Protein AF-A0A4Y7MQY3-F1 (afdb_monomer)

Radius of gyration: 31.97 Å; Cα contacts (8 Å, |Δi|>4): 1099; chains: 1; bounding box: 92×78×83 Å

Structure (mmCIF, N/CA/C/O backbone):
data_AF-A0A4Y7MQY3-F1
#
_entry.id   AF-A0A4Y7MQY3-F1
#
loop_
_atom_site.group_PDB
_atom_site.id
_atom_site.type_symbol
_atom_site.label_atom_id
_atom_site.label_alt_id
_atom_site.label_comp_id
_atom_site.label_asym_id
_atom_site.label_entity_id
_atom_site.label_seq_id
_atom_site.pdbx_PDB_ins_code
_atom_site.Cartn_x
_atom_site.Cartn_y
_atom_site.Cartn_z
_atom_site.occupancy
_atom_site.B_iso_or_equiv
_atom_site.auth_seq_id
_atom_site.auth_comp_id
_atom_site.auth_asym_id
_atom_site.auth_atom_id
_atom_site.pdbx_PDB_model_num
ATOM 1 N N . MET A 1 1 ? -27.197 40.865 22.678 1.00 40.91 1 MET A N 1
ATOM 2 C CA . MET A 1 1 ? -26.746 40.941 21.273 1.00 40.91 1 MET A CA 1
ATOM 3 C C . MET A 1 1 ? -25.451 41.734 21.260 1.00 40.91 1 MET A C 1
ATOM 5 O O . MET A 1 1 ? -25.492 42.916 21.558 1.00 40.91 1 MET A O 1
ATOM 9 N N . CYS A 1 2 ? -24.310 41.074 21.055 1.00 34.28 2 CYS A N 1
ATOM 10 C CA . CYS A 1 2 ? -22.995 41.722 21.026 1.00 34.28 2 CYS A CA 1
ATOM 11 C C . CYS A 1 2 ? -22.487 41.713 19.566 1.00 34.28 2 CYS A C 1
ATOM 13 O O . CYS A 1 2 ? -22.467 40.631 18.975 1.00 34.28 2 CYS A O 1
ATOM 15 N N . PRO A 1 3 ? -22.141 42.859 18.948 1.00 49.19 3 PRO A N 1
ATOM 16 C CA . PRO A 1 3 ? -21.961 42.975 17.499 1.00 49.19 3 PRO A CA 1
ATOM 17 C C . PRO A 1 3 ? -20.482 42.898 17.074 1.00 49.19 3 PRO A C 1
ATOM 19 O O . PRO A 1 3 ? -19.972 43.812 16.437 1.00 49.19 3 PRO A O 1
ATOM 22 N N . LEU A 1 4 ? -19.767 41.825 17.430 1.00 45.84 4 LEU A N 1
ATOM 23 C CA . LEU A 1 4 ? -18.341 41.662 17.074 1.00 45.84 4 LEU A CA 1
ATOM 24 C C . LEU A 1 4 ? -17.989 40.276 16.506 1.00 45.84 4 LEU A C 1
ATOM 26 O O . LEU A 1 4 ? -16.842 39.842 16.534 1.00 45.84 4 LEU A O 1
ATOM 30 N N . TRP A 1 5 ? -18.966 39.580 15.927 1.00 43.56 5 TRP A N 1
ATOM 31 C CA . TRP A 1 5 ? -18.793 38.194 15.481 1.00 43.56 5 TRP A CA 1
ATOM 32 C C . TRP A 1 5 ? -17.950 37.968 14.190 1.00 43.56 5 TRP A C 1
ATOM 34 O O . TRP A 1 5 ? -17.630 36.817 13.919 1.00 43.56 5 TRP A O 1
ATOM 44 N N . PRO A 1 6 ? -17.459 38.964 13.414 1.00 54.66 6 PRO A N 1
ATOM 45 C CA . PRO A 1 6 ? -16.484 38.658 12.354 1.00 54.66 6 PRO A CA 1
ATOM 46 C C . PRO A 1 6 ? -15.031 39.048 12.683 1.00 54.66 6 PRO A C 1
ATOM 48 O O . PRO A 1 6 ? -14.119 38.622 11.978 1.00 54.66 6 PRO A O 1
ATOM 51 N N . LEU A 1 7 ? -14.764 39.818 13.747 1.00 45.19 7 LEU A N 1
ATOM 52 C CA . LEU A 1 7 ? -13.428 40.402 13.951 1.00 45.19 7 LEU A CA 1
ATOM 53 C C . LEU A 1 7 ? -12.393 39.388 14.472 1.00 45.19 7 LEU A C 1
ATOM 55 O O . LEU A 1 7 ? -11.210 39.485 14.158 1.00 45.19 7 LEU A O 1
ATOM 59 N N . HIS A 1 8 ? -12.834 38.388 15.238 1.00 52.22 8 HIS A N 1
ATOM 60 C CA . HIS A 1 8 ? -11.946 37.414 15.883 1.00 52.22 8 HIS A CA 1
ATOM 61 C C . HIS A 1 8 ? -11.336 36.413 14.893 1.00 52.22 8 HIS A C 1
ATOM 63 O O . HIS A 1 8 ? -10.200 35.992 15.080 1.00 52.22 8 HIS A O 1
ATOM 69 N N . ILE A 1 9 ? -12.053 36.079 13.814 1.00 55.84 9 ILE A N 1
ATOM 70 C CA . ILE A 1 9 ? -11.573 35.155 12.773 1.00 55.84 9 ILE A CA 1
ATOM 71 C C . ILE A 1 9 ? -10.532 35.850 11.883 1.00 55.84 9 ILE A C 1
ATOM 73 O O . ILE A 1 9 ? -9.525 35.242 11.534 1.00 55.84 9 ILE A O 1
ATOM 77 N N . ILE A 1 10 ? -10.719 37.143 11.592 1.00 60.91 10 ILE A N 1
ATOM 78 C CA . ILE A 1 10 ? -9.764 37.947 10.813 1.00 60.91 10 ILE A CA 1
ATOM 79 C C . ILE A 1 10 ? -8.489 38.217 11.626 1.00 60.91 10 ILE A C 1
ATOM 81 O O . ILE A 1 10 ? -7.390 38.081 11.091 1.00 60.91 10 ILE A O 1
ATOM 85 N N . LEU A 1 11 ? -8.605 38.519 12.927 1.00 50.91 11 LEU A N 1
ATOM 86 C CA . LEU A 1 11 ? -7.433 38.691 13.797 1.00 50.91 11 LEU A CA 1
ATOM 87 C C . LEU A 1 11 ? -6.625 37.393 13.952 1.00 50.91 11 LEU A C 1
ATOM 89 O O . LEU A 1 11 ? -5.397 37.455 13.950 1.00 50.91 11 LEU A O 1
ATOM 93 N N . LEU A 1 12 ? -7.286 36.229 14.029 1.00 49.62 12 LEU A N 1
ATOM 94 C CA . LEU A 1 12 ? -6.603 34.929 14.069 1.00 49.62 12 LEU A CA 1
ATOM 95 C C . LEU A 1 12 ? -5.859 34.642 12.753 1.00 49.62 12 LEU A C 1
ATOM 97 O O . LEU A 1 12 ? -4.738 34.145 12.771 1.00 49.62 12 LEU A O 1
ATOM 101 N N . TYR A 1 13 ? -6.453 35.013 11.613 1.00 50.31 13 TYR A N 1
ATOM 102 C CA . TYR A 1 13 ? -5.845 34.839 10.290 1.00 50.31 13 TYR A CA 1
ATOM 103 C C . TYR A 1 13 ? -4.600 35.724 10.100 1.00 50.31 13 TYR A C 1
ATOM 105 O O . TYR A 1 13 ? -3.590 35.274 9.566 1.00 50.31 13 TYR A O 1
ATOM 113 N N . VAL A 1 14 ? -4.633 36.968 10.589 1.00 56.38 14 VAL A N 1
ATOM 114 C CA . VAL A 1 14 ? -3.506 37.915 10.483 1.00 56.38 14 VAL A CA 1
ATOM 115 C C . VAL A 1 14 ? -2.371 37.567 11.459 1.00 56.38 14 VAL A C 1
ATOM 117 O O . VAL A 1 14 ? -1.201 37.657 11.084 1.00 56.38 14 VAL A O 1
ATOM 120 N N . LEU A 1 15 ? -2.687 37.097 12.672 1.00 49.19 15 LEU A N 1
ATOM 121 C CA . LEU A 1 15 ? -1.686 36.679 13.667 1.00 49.19 15 LEU A CA 1
ATOM 122 C C . LEU A 1 15 ? -0.985 35.356 13.313 1.00 49.19 15 LEU A C 1
ATOM 124 O O . LEU A 1 15 ? 0.168 35.170 13.697 1.00 49.19 15 LEU A O 1
ATOM 128 N N . CYS A 1 16 ? -1.630 34.464 12.551 1.00 51.12 16 CYS A N 1
ATOM 129 C CA . CYS A 1 16 ? -1.020 33.206 12.108 1.00 51.12 16 CYS A CA 1
ATOM 130 C C . CYS A 1 16 ? -0.200 33.329 10.809 1.00 51.12 16 CYS A C 1
ATOM 132 O O . CYS A 1 16 ? 0.726 32.547 10.613 1.00 51.12 16 CYS A O 1
ATOM 134 N N . VAL A 1 17 ? -0.497 34.297 9.932 1.00 50.31 17 VAL A N 1
ATOM 135 C CA . VAL A 1 17 ? 0.144 34.407 8.602 1.00 50.31 17 VAL A CA 1
ATOM 136 C C . VAL A 1 17 ? 1.315 35.407 8.575 1.00 50.31 17 VAL A C 1
ATOM 138 O O . VAL A 1 17 ? 2.261 35.226 7.809 1.00 50.31 17 VAL A O 1
ATOM 141 N N . ALA A 1 18 ? 1.331 36.418 9.451 1.00 42.19 18 ALA A N 1
ATOM 142 C CA . ALA A 1 18 ? 2.410 37.414 9.508 1.00 42.19 18 ALA A CA 1
ATOM 143 C C . ALA A 1 18 ? 3.803 36.872 9.932 1.00 42.19 18 ALA A C 1
ATOM 145 O O . ALA A 1 18 ? 4.799 37.331 9.368 1.00 42.19 18 ALA A O 1
ATOM 146 N N . PRO A 1 19 ? 3.933 35.877 10.840 1.00 47.53 19 PRO A N 1
ATOM 147 C CA . PRO A 1 19 ? 5.243 35.314 11.191 1.00 47.53 19 PRO A CA 1
ATOM 148 C C . PRO A 1 19 ? 5.860 34.459 10.069 1.00 47.53 19 PRO A C 1
ATOM 150 O O . PRO A 1 19 ? 7.081 34.366 9.963 1.00 47.53 19 PRO A O 1
ATOM 153 N N . LEU A 1 20 ? 5.025 33.872 9.202 1.00 41.12 20 LEU A N 1
ATOM 154 C CA . LEU A 1 20 ? 5.444 33.023 8.077 1.00 41.12 20 LEU A CA 1
ATOM 155 C C . LEU A 1 20 ? 5.989 33.827 6.884 1.00 41.12 20 LEU A C 1
ATOM 157 O O . LEU A 1 20 ? 6.828 33.324 6.143 1.00 41.12 20 LEU A O 1
ATOM 161 N N . LEU A 1 21 ? 5.575 35.088 6.724 1.00 43.19 21 LEU A N 1
ATOM 162 C CA . LEU A 1 21 ? 6.079 35.987 5.674 1.00 43.19 21 LEU A CA 1
ATOM 163 C C . LEU A 1 21 ? 7.413 36.663 6.037 1.00 43.19 21 LEU A C 1
ATOM 165 O O . LEU A 1 21 ? 8.174 37.022 5.142 1.00 43.19 21 LEU A O 1
ATOM 169 N N . LEU A 1 22 ? 7.732 36.788 7.330 1.00 41.97 22 LEU A N 1
ATOM 170 C CA . LEU A 1 22 ? 8.992 37.377 7.806 1.00 41.97 22 LEU A CA 1
ATOM 171 C C . LEU A 1 22 ? 10.143 36.362 7.925 1.00 41.97 22 LEU A C 1
ATOM 173 O O . LEU A 1 22 ? 11.304 36.754 7.837 1.00 41.97 22 LEU A O 1
ATOM 177 N N . MET A 1 23 ? 9.856 35.058 8.032 1.00 37.69 23 MET A N 1
ATOM 178 C CA . MET A 1 23 ? 10.893 34.011 7.976 1.00 37.69 23 MET A CA 1
ATOM 179 C C . MET A 1 23 ? 11.392 33.698 6.552 1.00 37.69 23 MET A C 1
ATOM 181 O O . MET A 1 23 ? 12.347 32.944 6.390 1.00 37.69 23 MET A O 1
ATOM 185 N N . ALA A 1 24 ? 10.806 34.309 5.518 1.00 38.03 24 ALA A N 1
ATOM 186 C CA . ALA A 1 24 ? 11.187 34.109 4.119 1.00 38.03 24 ALA A CA 1
ATOM 187 C C . ALA A 1 24 ? 12.293 35.065 3.605 1.00 38.03 24 ALA A C 1
ATOM 189 O O . ALA A 1 24 ? 12.567 35.073 2.407 1.00 38.03 24 ALA A O 1
ATOM 190 N N . GLN A 1 25 ? 12.937 35.876 4.462 1.00 39.75 25 GLN A N 1
ATOM 191 C CA . GLN A 1 25 ? 13.877 36.927 4.016 1.00 39.75 25 GLN A CA 1
ATOM 192 C C . GLN A 1 25 ? 15.333 36.836 4.510 1.00 39.75 25 GLN A C 1
ATOM 194 O O . GLN A 1 25 ? 16.095 37.782 4.315 1.00 39.75 25 GLN A O 1
ATOM 199 N N . HIS A 1 26 ? 15.802 35.700 5.033 1.00 35.19 26 HIS A N 1
ATOM 200 C CA . HIS A 1 26 ? 17.238 35.533 5.304 1.00 35.19 26 HIS A CA 1
ATOM 201 C C . HIS A 1 26 ? 17.821 34.241 4.736 1.00 35.19 26 HIS A C 1
ATOM 203 O O . HIS A 1 26 ? 17.938 33.235 5.424 1.00 35.19 26 HIS A O 1
ATOM 209 N N . ILE A 1 27 ? 18.281 34.317 3.484 1.00 30.95 27 ILE A N 1
ATOM 210 C CA . ILE A 1 27 ? 19.358 33.464 2.974 1.00 30.95 27 ILE A CA 1
ATOM 211 C C . ILE A 1 27 ? 20.378 34.385 2.302 1.00 30.95 27 ILE A C 1
ATOM 213 O O . ILE A 1 27 ? 20.108 34.992 1.267 1.00 30.95 27 ILE A O 1
ATOM 217 N N . GLN A 1 28 ? 21.541 34.530 2.937 1.00 29.19 28 GLN A N 1
ATOM 218 C CA . GLN A 1 28 ? 22.699 35.185 2.340 1.00 29.19 28 GLN A CA 1
ATOM 219 C C . GLN A 1 28 ? 23.256 34.307 1.215 1.00 29.19 28 GLN A C 1
ATOM 221 O O . GLN A 1 28 ? 23.504 33.118 1.402 1.00 29.19 28 GLN A O 1
ATOM 226 N N . VAL A 1 29 ? 23.469 34.909 0.047 1.00 29.47 29 VAL A N 1
ATOM 227 C CA . VAL A 1 29 ? 24.135 34.280 -1.096 1.00 29.47 29 VAL A CA 1
ATOM 228 C C . VAL A 1 29 ? 25.645 34.420 -0.901 1.00 29.47 29 VAL A C 1
ATOM 230 O O . VAL A 1 29 ? 26.188 35.522 -0.995 1.00 29.47 29 VAL A O 1
ATOM 233 N N . ALA A 1 30 ? 26.327 33.312 -0.612 1.00 28.84 30 ALA A N 1
ATOM 234 C CA . ALA A 1 30 ? 27.785 33.246 -0.643 1.00 28.84 30 ALA A CA 1
ATOM 235 C C . ALA A 1 30 ? 28.285 33.223 -2.101 1.00 28.84 30 ALA A C 1
ATOM 237 O O . ALA A 1 30 ? 27.692 32.581 -2.968 1.00 28.84 30 ALA A O 1
ATOM 238 N N . LYS A 1 31 ? 29.370 33.960 -2.369 1.00 26.16 31 LYS A N 1
ATOM 239 C CA . LYS A 1 31 ? 30.020 34.071 -3.686 1.00 26.16 31 LYS A CA 1
ATOM 240 C C . LYS A 1 31 ? 30.661 32.736 -4.115 1.00 26.16 31 LYS A C 1
ATOM 242 O O . LYS A 1 31 ? 31.117 31.992 -3.250 1.00 26.16 31 LYS A O 1
ATOM 247 N N . PRO A 1 32 ? 30.766 32.453 -5.427 1.00 27.42 32 PRO A N 1
ATOM 248 C CA . PRO A 1 32 ? 31.418 31.246 -5.927 1.00 27.42 32 PRO A CA 1
ATOM 249 C C . PRO A 1 32 ? 32.931 31.309 -5.668 1.00 27.42 32 PRO A C 1
ATOM 251 O O . PRO A 1 32 ? 33.626 32.155 -6.229 1.00 27.42 32 PRO A O 1
ATOM 254 N N . GLN A 1 33 ? 33.434 30.424 -4.807 1.00 30.70 33 GLN A N 1
ATOM 255 C CA . GLN A 1 33 ? 34.863 30.129 -4.691 1.00 30.70 33 GLN A CA 1
ATOM 256 C C . GLN A 1 33 ? 35.252 29.073 -5.733 1.00 30.70 33 GLN A C 1
ATOM 258 O O . GLN A 1 33 ? 34.477 28.163 -6.031 1.00 30.70 33 GLN A O 1
ATOM 263 N N . GLN A 1 34 ? 36.442 29.241 -6.311 1.00 36.00 34 GLN A N 1
ATOM 264 C CA . GLN A 1 34 ? 37.043 28.337 -7.292 1.00 36.00 34 GLN A CA 1
ATOM 265 C C . GLN A 1 34 ? 37.002 26.885 -6.802 1.00 36.00 34 GLN A C 1
ATOM 267 O O . GLN A 1 34 ? 37.329 26.602 -5.651 1.00 36.00 34 GLN A O 1
ATOM 272 N N . GLN A 1 35 ? 36.581 25.974 -7.683 1.00 38.28 35 GLN A N 1
ATOM 273 C CA . GLN A 1 35 ? 36.496 24.549 -7.377 1.00 38.28 35 GLN A CA 1
ATOM 274 C C . GLN A 1 35 ? 37.895 23.991 -7.056 1.00 38.28 35 GLN A C 1
ATOM 276 O O . GLN A 1 35 ? 38.784 24.091 -7.906 1.00 38.28 35 GLN A O 1
ATOM 281 N N . PRO A 1 36 ? 38.103 23.400 -5.865 1.00 52.94 36 PRO A N 1
ATOM 282 C CA . PRO A 1 36 ? 39.347 22.712 -5.541 1.00 52.94 36 PRO A CA 1
ATOM 283 C C . PRO A 1 36 ? 39.489 21.450 -6.400 1.00 52.94 36 PRO A C 1
ATOM 285 O O . PRO A 1 36 ? 38.495 20.848 -6.818 1.00 52.94 36 PRO A O 1
ATOM 288 N N . LYS A 1 37 ? 40.734 21.038 -6.660 1.00 56.72 37 LYS A N 1
ATOM 289 C CA . LYS A 1 37 ? 41.035 19.821 -7.427 1.00 56.72 37 LYS A CA 1
ATOM 290 C C . LYS A 1 37 ? 40.440 18.585 -6.735 1.00 56.72 37 LYS A C 1
ATOM 292 O O . LYS A 1 37 ? 40.338 18.517 -5.509 1.00 56.72 37 LYS A O 1
ATOM 297 N N . GLN A 1 38 ? 40.034 17.601 -7.531 1.00 62.06 38 GLN A N 1
ATOM 298 C CA . GLN A 1 38 ? 39.372 16.395 -7.041 1.00 62.06 38 GLN A CA 1
ATOM 299 C C . GLN A 1 38 ? 40.406 15.376 -6.533 1.00 62.06 38 GLN A C 1
ATOM 301 O O . GLN A 1 38 ? 41.282 14.951 -7.283 1.00 62.06 38 GLN A O 1
ATOM 306 N N . LEU A 1 39 ? 40.300 14.986 -5.262 1.00 69.56 39 LEU A N 1
ATOM 307 C CA . LEU A 1 39 ? 41.169 14.008 -4.605 1.00 69.56 39 LEU A CA 1
ATOM 308 C C . LEU A 1 39 ? 40.595 12.594 -4.790 1.00 69.56 39 LEU A C 1
ATOM 310 O O . LEU A 1 39 ? 39.436 12.340 -4.453 1.00 69.56 39 LEU A O 1
ATOM 314 N N . LYS A 1 40 ? 41.389 11.646 -5.295 1.00 72.25 40 LYS A N 1
ATOM 315 C CA . LYS A 1 40 ? 40.965 10.242 -5.421 1.00 72.25 40 LYS A CA 1
ATOM 316 C C . LYS A 1 40 ? 41.214 9.502 -4.109 1.00 72.25 40 LYS A C 1
ATOM 318 O O . LYS A 1 40 ? 42.356 9.196 -3.772 1.00 72.25 40 LYS A O 1
ATOM 323 N N . VAL A 1 41 ? 40.135 9.214 -3.384 1.00 76.50 41 VAL A N 1
ATOM 324 C CA . VAL A 1 41 ? 40.168 8.492 -2.106 1.00 76.50 41 VAL A CA 1
ATOM 325 C C . VAL A 1 41 ? 39.386 7.191 -2.230 1.00 76.50 41 VAL A C 1
ATOM 327 O O . VAL A 1 41 ? 38.212 7.206 -2.592 1.00 76.50 41 VAL A O 1
ATOM 330 N N . ALA A 1 42 ? 40.035 6.073 -1.922 1.00 74.31 42 ALA A N 1
ATOM 331 C CA . ALA A 1 42 ? 39.415 4.762 -1.806 1.00 74.31 42 ALA A CA 1
ATOM 332 C C . ALA A 1 42 ? 39.151 4.467 -0.326 1.00 74.31 42 ALA A C 1
ATOM 334 O O . ALA A 1 42 ? 40.079 4.450 0.475 1.00 74.31 42 ALA A O 1
ATOM 335 N N . PHE A 1 43 ? 37.896 4.247 0.053 1.00 79.06 43 PHE A N 1
ATOM 336 C CA . PHE A 1 43 ? 37.547 3.835 1.412 1.00 79.06 43 PHE A CA 1
ATOM 337 C C . PHE A 1 43 ? 37.552 2.305 1.516 1.00 79.06 43 PHE A C 1
ATOM 339 O O . PHE A 1 43 ? 37.217 1.616 0.552 1.00 79.06 43 PHE A O 1
ATOM 346 N N . GLY A 1 44 ? 37.929 1.776 2.678 1.00 69.50 44 GLY A N 1
ATOM 347 C CA . GLY A 1 44 ? 37.914 0.348 2.975 1.00 69.50 44 GLY A CA 1
ATOM 348 C C . GLY A 1 44 ? 36.500 -0.252 2.937 1.00 69.50 44 GLY A C 1
ATOM 349 O O . GLY A 1 44 ? 35.506 0.482 2.955 1.00 69.50 44 GLY A O 1
ATOM 350 N N . PRO A 1 45 ? 36.383 -1.592 2.903 1.00 61.94 45 PRO A N 1
ATOM 351 C CA . PRO A 1 45 ? 35.111 -2.296 2.709 1.00 61.94 45 PRO A CA 1
ATOM 352 C C . PRO A 1 45 ? 34.043 -1.935 3.756 1.00 61.94 45 PRO A C 1
ATOM 354 O O . PRO A 1 45 ? 32.863 -1.846 3.416 1.00 61.94 45 PRO A O 1
ATOM 357 N N . GLU A 1 46 ? 34.449 -1.618 4.990 1.00 58.50 46 GLU A N 1
ATOM 358 C CA . GLU A 1 46 ? 33.542 -1.236 6.084 1.00 58.50 46 GLU A CA 1
ATOM 359 C C . GLU A 1 46 ? 32.773 0.076 5.837 1.00 58.50 46 GLU A C 1
ATOM 361 O O . GLU A 1 46 ? 31.717 0.296 6.428 1.00 58.50 46 GLU A O 1
ATOM 366 N N . MET A 1 47 ? 33.246 0.934 4.926 1.00 57.88 47 MET A N 1
ATOM 367 C CA . MET A 1 47 ? 32.561 2.177 4.545 1.00 57.88 47 MET A CA 1
ATOM 368 C C . MET A 1 47 ? 31.270 1.931 3.750 1.00 57.88 47 MET A C 1
ATOM 370 O O . MET A 1 47 ? 30.381 2.781 3.729 1.00 57.88 47 MET A O 1
ATOM 374 N N . SER A 1 48 ? 31.166 0.777 3.084 1.00 54.69 48 SER A N 1
ATOM 375 C CA . SER A 1 48 ? 30.018 0.406 2.245 1.00 54.69 48 SER A CA 1
ATOM 376 C C . SER A 1 48 ? 28.860 -0.232 3.025 1.00 54.69 48 SER A C 1
ATOM 378 O O . SER A 1 48 ? 27.783 -0.468 2.471 1.00 54.69 48 SER A O 1
ATOM 380 N N . GLU A 1 49 ? 29.049 -0.488 4.322 1.00 56.38 49 GLU A N 1
ATOM 381 C CA . GLU A 1 49 ? 28.059 -1.145 5.168 1.00 56.38 49 GLU A CA 1
ATOM 382 C C . GLU A 1 49 ? 27.070 -0.153 5.798 1.00 56.38 49 GLU A C 1
ATOM 384 O O . GLU A 1 49 ? 27.401 0.981 6.148 1.00 56.38 49 GLU A O 1
ATOM 389 N N . LYS A 1 50 ? 25.821 -0.597 5.991 1.00 65.94 50 LYS A N 1
ATOM 390 C CA . LYS A 1 50 ? 24.846 0.152 6.794 1.00 65.94 50 LYS A CA 1
ATOM 391 C C . LYS A 1 50 ? 25.311 0.111 8.253 1.00 65.94 50 LYS A C 1
ATOM 393 O O . LYS A 1 50 ? 25.441 -0.976 8.812 1.00 65.94 50 LYS A O 1
ATOM 398 N N . ILE A 1 51 ? 25.547 1.270 8.861 1.00 71.50 51 ILE A N 1
ATOM 399 C CA . ILE A 1 51 ? 26.008 1.353 10.253 1.00 71.50 51 ILE A CA 1
ATOM 400 C C . ILE A 1 51 ? 24.799 1.471 11.166 1.00 71.50 51 ILE A C 1
ATOM 402 O O . ILE A 1 51 ? 23.856 2.217 10.882 1.00 71.50 51 ILE A O 1
ATOM 406 N N . THR A 1 52 ? 24.813 0.720 12.261 1.00 69.62 52 THR A N 1
ATOM 407 C CA . THR A 1 52 ? 23.739 0.777 13.244 1.00 69.62 52 THR A CA 1
ATOM 408 C C . THR A 1 52 ? 23.853 2.058 14.069 1.00 69.62 52 THR A C 1
ATOM 410 O O . THR A 1 52 ? 24.932 2.415 14.526 1.00 69.62 52 THR A O 1
ATOM 413 N N . GLU A 1 53 ? 22.742 2.756 14.302 1.00 70.62 53 GLU A N 1
ATOM 414 C CA . GLU A 1 53 ? 22.670 3.886 15.242 1.00 70.62 53 GLU A CA 1
ATOM 415 C C . GLU A 1 53 ? 23.342 3.537 16.594 1.00 70.62 53 GLU A C 1
ATOM 417 O O . GLU A 1 53 ? 22.931 2.585 17.260 1.00 70.62 53 GLU A O 1
ATOM 422 N N . GLY A 1 54 ? 24.367 4.301 16.997 1.00 69.62 54 GLY A N 1
ATOM 423 C CA . GLY A 1 54 ? 25.161 4.084 18.217 1.00 69.62 54 GLY A CA 1
ATOM 424 C C . GLY A 1 54 ? 26.431 3.238 18.040 1.00 69.62 54 GLY A C 1
ATOM 425 O O . GLY A 1 54 ? 27.258 3.185 18.950 1.00 69.62 54 GLY A O 1
ATOM 426 N N . GLU A 1 55 ? 26.618 2.603 16.885 1.00 79.56 55 GLU A N 1
ATOM 427 C CA . GLU A 1 55 ? 27.821 1.844 16.545 1.00 79.56 55 GLU A CA 1
ATOM 428 C C . GLU A 1 55 ? 28.946 2.792 16.093 1.00 79.56 55 GLU A C 1
ATOM 430 O O . GLU A 1 55 ? 28.709 3.793 15.407 1.00 79.56 55 GLU A O 1
ATOM 435 N N . THR A 1 56 ? 30.181 2.491 16.501 1.00 85.12 56 THR A N 1
ATOM 436 C CA . THR A 1 56 ? 31.386 3.164 15.999 1.00 85.12 56 THR A CA 1
ATOM 437 C C . THR A 1 56 ? 32.216 2.147 15.243 1.00 85.12 56 THR A C 1
ATOM 439 O O . THR A 1 56 ? 32.632 1.151 15.832 1.00 85.12 56 THR A O 1
ATOM 442 N N . LYS A 1 57 ? 32.447 2.401 13.956 1.00 83.69 57 LYS A N 1
ATOM 443 C CA . LYS A 1 57 ? 33.310 1.571 13.113 1.00 83.69 57 LYS A CA 1
ATOM 444 C C . LYS A 1 57 ? 34.582 2.319 12.761 1.00 83.69 57 LYS A C 1
ATOM 446 O O . LYS A 1 57 ? 34.553 3.537 12.568 1.00 83.69 57 LYS A O 1
ATOM 451 N N . MET A 1 58 ? 35.684 1.585 12.694 1.00 84.62 58 MET A N 1
ATOM 452 C CA . MET A 1 58 ? 36.960 2.119 12.245 1.00 84.62 58 MET A CA 1
ATOM 453 C C . MET A 1 58 ? 37.031 1.953 10.735 1.00 84.62 58 MET A C 1
ATOM 455 O O . MET A 1 58 ? 36.977 0.844 10.222 1.00 84.62 58 MET A O 1
ATOM 459 N N . ILE A 1 59 ? 37.143 3.063 10.021 1.00 84.94 59 ILE A N 1
ATOM 460 C CA . ILE A 1 59 ? 37.156 3.064 8.567 1.00 84.94 59 ILE A CA 1
ATOM 461 C C . ILE A 1 59 ? 38.535 3.477 8.098 1.00 84.94 59 ILE A C 1
ATOM 463 O O . ILE A 1 59 ? 38.986 4.598 8.340 1.00 84.94 59 ILE A O 1
ATOM 467 N N . GLU A 1 60 ? 39.194 2.557 7.410 1.00 83.50 60 GLU A N 1
ATOM 468 C CA . GLU A 1 60 ? 40.441 2.819 6.706 1.00 83.50 60 GLU A CA 1
ATOM 469 C C . GLU A 1 60 ? 40.152 3.470 5.349 1.00 83.50 60 GLU A C 1
ATOM 471 O O . GLU A 1 60 ? 39.140 3.189 4.706 1.00 83.50 60 GLU A O 1
ATOM 476 N N . PHE A 1 61 ? 41.026 4.363 4.899 1.00 83.50 61 PHE A N 1
ATOM 477 C CA . PHE A 1 61 ? 40.952 4.984 3.583 1.00 83.50 61 PHE A CA 1
ATOM 478 C C . PHE A 1 61 ? 42.347 5.197 3.001 1.00 83.50 61 PHE A C 1
ATOM 480 O O . PHE A 1 61 ? 43.316 5.402 3.727 1.00 83.50 61 PHE A O 1
ATOM 487 N N . GLN A 1 62 ? 42.446 5.163 1.678 1.00 80.56 62 GLN A N 1
ATOM 488 C CA . GLN A 1 62 ? 43.681 5.290 0.921 1.00 80.56 62 GLN A CA 1
ATOM 489 C C . GLN A 1 62 ? 43.559 6.430 -0.093 1.00 80.56 62 GLN A C 1
ATOM 491 O O . GLN A 1 62 ? 42.617 6.474 -0.883 1.00 80.56 62 GLN A O 1
ATOM 496 N N . ILE A 1 63 ? 44.517 7.352 -0.082 1.00 77.19 63 ILE A N 1
ATOM 497 C CA . ILE A 1 63 ? 44.638 8.445 -1.049 1.00 77.19 63 ILE A CA 1
ATOM 498 C C . ILE A 1 63 ? 45.624 8.002 -2.136 1.00 77.19 63 ILE A C 1
ATOM 500 O O . ILE A 1 63 ? 46.775 7.676 -1.835 1.00 77.19 63 ILE A O 1
ATOM 504 N N . ALA A 1 64 ? 45.170 7.972 -3.391 1.00 68.44 64 ALA A N 1
ATOM 505 C CA . ALA A 1 64 ? 45.978 7.582 -4.549 1.00 68.44 64 ALA A CA 1
ATOM 506 C C . ALA A 1 64 ? 46.445 8.810 -5.353 1.00 68.44 64 ALA A C 1
ATOM 508 O O . ALA A 1 64 ? 45.759 9.830 -5.376 1.00 68.44 64 ALA A O 1
ATOM 509 N N . ASN A 1 65 ? 47.574 8.677 -6.061 1.00 63.41 65 ASN A N 1
ATOM 510 C CA . ASN A 1 65 ? 48.155 9.695 -6.952 1.00 63.41 65 ASN A CA 1
ATOM 511 C C . ASN A 1 65 ? 48.495 11.031 -6.260 1.00 63.41 65 ASN A C 1
ATOM 513 O O . ASN A 1 65 ? 48.056 12.098 -6.682 1.00 63.41 65 ASN A O 1
ATOM 517 N N . MET A 1 66 ? 49.322 10.981 -5.212 1.00 60.56 66 MET A N 1
ATOM 518 C CA . MET A 1 66 ? 49.887 12.182 -4.569 1.00 60.56 66 MET A CA 1
ATOM 519 C C . MET A 1 66 ? 50.865 12.966 -5.476 1.00 60.56 66 MET A C 1
ATOM 521 O O . MET A 1 66 ? 51.229 14.086 -5.137 1.00 60.56 66 MET A O 1
ATOM 525 N N . GLU A 1 67 ? 51.277 12.409 -6.624 1.00 56.75 67 GLU A N 1
ATOM 526 C CA . GLU A 1 67 ? 52.230 13.015 -7.578 1.00 56.75 67 GLU A CA 1
ATOM 527 C C . GLU A 1 67 ? 51.753 14.363 -8.161 1.00 56.75 67 GLU A C 1
ATOM 529 O O . GLU A 1 67 ? 52.573 15.198 -8.530 1.00 56.75 67 GLU A O 1
ATOM 534 N N . ASP A 1 68 ? 50.437 14.608 -8.193 1.00 53.66 68 ASP A N 1
ATOM 535 C CA . ASP A 1 68 ? 49.832 15.846 -8.715 1.00 53.66 68 ASP A CA 1
ATOM 536 C C . ASP A 1 68 ? 49.851 17.025 -7.711 1.00 53.66 68 ASP A C 1
ATOM 538 O O . ASP A 1 68 ? 49.415 18.136 -8.045 1.00 53.66 68 ASP A O 1
ATOM 542 N N . PHE A 1 69 ? 50.324 16.793 -6.478 1.00 58.53 69 PHE A N 1
ATOM 543 C CA . PHE A 1 69 ? 50.263 17.726 -5.346 1.00 58.53 69 PHE A CA 1
ATOM 544 C C . PHE A 1 69 ? 51.660 17.984 -4.748 1.00 58.53 69 PHE A C 1
ATOM 546 O O . PHE A 1 69 ? 51.887 17.802 -3.554 1.00 58.53 69 PHE A O 1
ATOM 553 N N . ASP A 1 70 ? 52.611 18.399 -5.588 1.00 52.34 70 ASP A N 1
ATOM 554 C CA . ASP A 1 70 ? 53.983 18.756 -5.191 1.00 52.34 70 ASP A CA 1
ATOM 555 C C . ASP A 1 70 ? 54.063 20.221 -4.710 1.00 52.34 70 ASP A C 1
ATOM 557 O O . ASP A 1 70 ? 54.596 21.092 -5.398 1.00 52.34 70 ASP A O 1
ATOM 561 N N . ASP A 1 71 ? 53.488 20.520 -3.539 1.00 50.94 71 ASP A N 1
ATOM 562 C CA . ASP A 1 71 ? 53.648 21.822 -2.876 1.00 50.94 71 ASP A CA 1
ATOM 563 C C . ASP A 1 71 ? 54.520 21.693 -1.618 1.00 50.94 71 ASP A C 1
ATOM 565 O O . ASP A 1 71 ? 54.289 20.867 -0.738 1.00 50.94 71 ASP A O 1
ATOM 569 N N . ARG A 1 72 ? 55.553 22.542 -1.539 1.00 50.34 72 ARG A N 1
ATOM 570 C CA . ARG A 1 72 ? 56.698 22.502 -0.601 1.00 50.34 72 ARG A CA 1
ATOM 571 C C . ARG A 1 72 ? 56.363 22.858 0.865 1.00 50.34 72 ARG A C 1
ATOM 573 O O . ARG A 1 72 ? 57.190 23.463 1.550 1.00 50.34 72 ARG A O 1
ATOM 580 N N . GLY A 1 73 ? 55.167 22.525 1.349 1.00 55.66 73 GLY A N 1
ATOM 581 C CA . GLY A 1 73 ? 54.692 22.790 2.711 1.00 55.66 73 GLY A CA 1
ATOM 582 C C . GLY A 1 73 ? 54.094 21.550 3.382 1.00 55.66 73 GLY A C 1
ATOM 583 O O . GLY A 1 73 ? 53.755 20.571 2.728 1.00 55.66 73 GLY A O 1
ATOM 584 N N . SER A 1 74 ? 53.959 21.580 4.711 1.00 60.53 74 SER A N 1
ATOM 585 C CA . SER A 1 74 ? 53.286 20.514 5.467 1.00 60.53 74 SER A CA 1
ATOM 586 C C . SER A 1 74 ? 51.805 20.439 5.069 1.00 60.53 74 SER A C 1
ATOM 588 O O . SER A 1 74 ? 51.062 21.393 5.323 1.00 60.53 74 SER A O 1
ATOM 590 N N . LEU A 1 75 ? 51.388 19.333 4.455 1.00 67.50 75 LEU A N 1
ATOM 591 C CA . LEU A 1 75 ? 49.985 19.048 4.152 1.00 67.50 75 LEU A CA 1
ATOM 592 C C . LEU A 1 75 ? 49.262 18.543 5.412 1.00 67.50 75 LEU A C 1
ATOM 594 O O . LEU A 1 75 ? 49.875 17.947 6.293 1.00 67.50 75 LEU A O 1
ATOM 598 N N . GLU A 1 76 ? 47.958 18.777 5.518 1.00 71.50 76 GLU A N 1
ATOM 599 C CA . GLU A 1 76 ? 47.128 18.280 6.621 1.00 71.50 76 GLU A CA 1
ATOM 600 C C . GLU A 1 76 ? 45.842 17.658 6.072 1.00 71.50 76 GLU A C 1
ATOM 602 O O . GLU A 1 76 ? 45.175 18.235 5.211 1.00 71.50 76 GLU A O 1
ATOM 607 N N . VAL A 1 77 ? 45.496 16.466 6.562 1.00 76.00 77 VAL A N 1
ATOM 608 C CA . VAL A 1 77 ? 44.290 15.733 6.159 1.00 76.00 77 VAL A CA 1
ATOM 609 C C . VAL A 1 77 ? 43.198 15.955 7.195 1.00 76.00 77 VAL A C 1
ATOM 611 O O . VAL A 1 77 ? 43.403 15.732 8.386 1.00 76.00 77 VAL A O 1
ATOM 614 N N . GLU A 1 78 ? 42.017 16.347 6.734 1.00 81.44 78 GLU A N 1
ATOM 615 C CA . GLU A 1 78 ? 40.827 16.502 7.564 1.00 81.44 78 GLU A CA 1
ATOM 616 C C . GLU A 1 78 ? 39.696 15.630 7.011 1.00 81.44 78 GLU A C 1
ATOM 618 O O . GLU A 1 78 ? 39.394 15.666 5.819 1.00 81.44 78 GLU A O 1
ATOM 623 N N . VAL A 1 79 ? 39.028 14.863 7.874 1.00 84.31 79 VAL A N 1
ATOM 624 C CA . VAL A 1 79 ? 37.849 14.073 7.496 1.00 84.31 79 VAL A CA 1
ATOM 625 C C . VAL A 1 79 ? 36.620 14.667 8.167 1.00 84.31 79 VAL A C 1
ATOM 627 O O . VAL A 1 79 ? 36.567 14.791 9.388 1.00 84.31 79 VAL A O 1
ATOM 630 N N . THR A 1 80 ? 35.616 15.028 7.371 1.00 83.69 80 THR A N 1
ATOM 631 C CA . THR A 1 80 ? 34.386 15.666 7.862 1.00 83.69 80 THR A CA 1
ATOM 632 C C . THR A 1 80 ? 33.144 14.989 7.307 1.00 83.69 80 THR A C 1
ATOM 634 O O . THR A 1 80 ? 33.183 14.343 6.260 1.00 83.69 80 THR A O 1
ATOM 637 N N . THR A 1 81 ? 32.017 15.156 7.996 1.00 84.19 81 THR A N 1
ATOM 638 C CA . THR A 1 81 ? 30.702 14.742 7.500 1.00 84.19 81 THR A CA 1
ATOM 639 C C . THR A 1 81 ? 29.894 15.949 7.044 1.00 84.19 81 THR A C 1
ATOM 641 O O . THR A 1 81 ? 30.037 17.049 7.571 1.00 84.19 81 THR A O 1
ATOM 644 N N . THR A 1 82 ? 29.047 15.751 6.033 1.00 80.06 82 THR A N 1
ATOM 645 C CA . THR A 1 82 ? 28.161 16.811 5.517 1.00 80.06 82 THR A CA 1
ATOM 646 C C . THR A 1 82 ? 27.065 17.153 6.524 1.00 80.06 82 THR A C 1
ATOM 648 O O . THR A 1 82 ? 26.680 18.311 6.643 1.00 80.06 82 THR A O 1
ATOM 651 N N . ASP A 1 83 ? 26.597 16.148 7.266 1.00 69.88 83 ASP A N 1
ATOM 652 C CA . ASP A 1 83 ? 25.694 16.315 8.400 1.00 69.88 83 ASP A CA 1
ATOM 653 C C . ASP A 1 83 ? 26.267 15.600 9.642 1.00 69.88 83 ASP A C 1
ATOM 655 O O . ASP A 1 83 ? 26.174 14.365 9.738 1.00 69.88 83 ASP A O 1
ATOM 659 N N . PRO A 1 84 ? 26.866 16.358 10.583 1.00 77.31 84 PRO A N 1
ATOM 660 C CA . PRO A 1 84 ? 27.392 15.837 11.845 1.00 77.31 84 PRO A CA 1
ATOM 661 C C . PRO A 1 84 ? 26.321 15.317 12.811 1.00 77.31 84 PRO A C 1
ATOM 663 O O . PRO A 1 84 ? 26.660 14.622 13.772 1.00 77.31 84 PRO A O 1
ATOM 666 N N . HIS A 1 85 ? 25.042 15.651 12.596 1.00 71.25 85 HIS A N 1
ATOM 667 C CA . HIS A 1 85 ? 23.937 15.162 13.420 1.00 71.25 85 HIS A CA 1
ATOM 668 C C . HIS A 1 85 ? 23.628 13.687 13.137 1.00 71.25 85 HIS A C 1
ATOM 670 O O . HIS A 1 85 ? 23.251 12.951 14.046 1.00 71.25 85 HIS A O 1
ATOM 676 N N . ILE A 1 86 ? 23.847 13.243 11.896 1.00 69.75 86 ILE A N 1
ATOM 677 C CA . ILE A 1 86 ? 23.582 11.873 11.435 1.00 69.75 86 ILE A CA 1
ATOM 678 C C . ILE A 1 86 ? 24.767 10.950 11.738 1.00 69.75 86 ILE A C 1
ATOM 680 O O . ILE A 1 86 ? 24.583 9.885 12.328 1.00 69.75 86 ILE A O 1
ATOM 684 N N . ALA A 1 87 ? 25.995 11.356 11.404 1.00 80.88 87 ALA A N 1
ATOM 685 C CA . ALA A 1 87 ? 27.203 10.645 11.820 1.00 80.88 87 ALA A CA 1
ATOM 686 C C . ALA A 1 87 ? 28.364 11.620 12.032 1.00 80.88 87 ALA A C 1
ATOM 688 O O . ALA A 1 87 ? 28.527 12.583 11.279 1.00 80.88 87 ALA A O 1
ATOM 689 N N . SER A 1 88 ? 29.182 11.358 13.050 1.00 86.50 88 SER A N 1
ATOM 690 C CA . SER A 1 88 ? 30.387 12.136 13.346 1.00 86.50 88 SER A CA 1
ATOM 691 C C . SER A 1 88 ? 31.634 11.328 13.041 1.00 86.50 88 SER A C 1
ATOM 693 O O . SER A 1 88 ? 31.667 10.126 13.301 1.00 86.50 88 SER A O 1
ATOM 695 N N . VAL A 1 89 ? 32.666 12.009 12.559 1.00 87.06 89 VAL A N 1
ATOM 696 C CA . VAL A 1 89 ? 33.955 11.400 12.244 1.00 87.06 89 VAL A CA 1
ATOM 697 C C . VAL A 1 89 ? 35.031 11.934 13.180 1.00 87.06 89 VAL A C 1
ATOM 699 O O . VAL A 1 89 ? 35.066 13.129 13.467 1.00 87.06 89 VAL A O 1
ATOM 702 N N . GLN A 1 90 ? 35.911 11.044 13.633 1.00 85.31 90 GLN A N 1
ATOM 703 C CA . GLN A 1 90 ? 37.142 11.381 14.334 1.00 85.31 90 GLN A CA 1
ATOM 704 C C . GLN A 1 90 ? 38.328 10.748 13.605 1.00 85.31 90 GLN A C 1
ATOM 706 O O . GLN A 1 90 ? 38.475 9.528 13.578 1.00 85.31 90 GLN A O 1
ATOM 711 N N . TYR A 1 91 ? 39.167 11.585 13.005 1.00 81.75 91 TYR A N 1
ATOM 712 C CA . TYR A 1 91 ? 40.372 11.151 12.307 1.00 81.75 91 TYR A CA 1
ATOM 713 C C . TYR A 1 91 ? 41.460 10.693 13.298 1.00 81.75 91 TYR A C 1
ATOM 715 O O . TYR A 1 91 ? 41.619 11.305 14.355 1.00 81.75 91 TYR A O 1
ATOM 723 N N . MET A 1 92 ? 42.170 9.605 12.974 1.00 70.25 92 MET A N 1
ATOM 724 C CA . MET A 1 92 ? 43.110 8.928 13.884 1.00 70.25 92 MET A CA 1
ATOM 725 C C . MET A 1 92 ? 44.580 8.937 13.424 1.00 70.25 92 MET A C 1
ATOM 727 O O . MET A 1 92 ? 45.408 8.317 14.086 1.00 70.25 92 MET A O 1
ATOM 731 N N . GLY A 1 93 ? 44.928 9.597 12.315 1.00 63.84 93 GLY A N 1
ATOM 732 C CA . GLY A 1 93 ? 46.300 9.580 11.783 1.00 63.84 93 GLY A CA 1
ATOM 733 C C . GLY A 1 93 ? 47.188 10.744 12.247 1.00 63.84 93 GLY A C 1
ATOM 734 O O . GLY A 1 93 ? 46.699 11.833 12.549 1.00 63.84 93 GLY A O 1
ATOM 735 N N . ASP A 1 94 ? 48.506 10.522 12.249 1.00 57.81 94 ASP A N 1
ATOM 736 C CA . ASP A 1 94 ? 49.515 11.544 12.557 1.00 57.81 94 ASP A CA 1
ATOM 737 C C . ASP A 1 94 ? 49.703 12.525 11.385 1.00 57.81 94 ASP A C 1
ATOM 739 O O . ASP A 1 94 ? 49.791 12.137 10.221 1.00 57.81 94 ASP A O 1
ATOM 743 N N . SER A 1 95 ? 49.780 13.822 11.690 1.00 53.31 95 SER A N 1
ATOM 744 C CA . SER A 1 95 ? 49.838 14.922 10.714 1.00 53.31 95 SER A CA 1
ATOM 745 C C . SER A 1 95 ? 51.236 15.209 10.146 1.00 53.31 95 SER A C 1
ATOM 747 O O . SER A 1 95 ? 51.494 16.328 9.699 1.00 53.31 95 SER A O 1
ATOM 749 N N . LYS A 1 96 ? 52.175 14.255 10.209 1.00 51.72 96 LYS A N 1
ATOM 750 C CA . LYS A 1 96 ? 53.596 14.536 9.960 1.00 51.72 96 LYS A CA 1
ATOM 751 C C . LYS A 1 96 ? 54.238 13.603 8.933 1.00 51.72 96 LYS A C 1
ATOM 753 O O . LYS A 1 96 ? 54.272 12.392 9.107 1.00 51.72 96 LYS A O 1
ATOM 758 N N . ASP A 1 97 ? 54.790 14.270 7.922 1.00 49.94 97 ASP A N 1
ATOM 759 C CA . ASP A 1 97 ? 55.710 13.843 6.866 1.00 49.94 97 ASP A CA 1
ATOM 760 C C . ASP A 1 97 ? 55.128 12.984 5.731 1.00 49.94 97 ASP A C 1
ATOM 762 O O . ASP A 1 97 ? 55.122 11.755 5.738 1.00 49.94 97 ASP A O 1
ATOM 766 N N . PHE A 1 98 ? 54.688 13.695 4.687 1.00 56.84 98 PHE A N 1
ATOM 767 C CA . PHE A 1 98 ? 54.325 13.146 3.384 1.00 56.84 98 PHE A CA 1
ATOM 768 C C . PHE A 1 98 ? 55.605 12.824 2.605 1.00 56.84 98 PHE A C 1
ATOM 770 O O . PHE A 1 98 ? 56.415 13.711 2.339 1.00 56.84 98 PHE A O 1
ATOM 777 N N . SER A 1 99 ? 55.796 11.556 2.234 1.00 51.88 99 SER A N 1
ATOM 778 C CA . SER A 1 99 ? 56.861 11.149 1.315 1.00 51.88 99 SER A CA 1
ATOM 779 C C . SER A 1 99 ? 56.296 11.081 -0.109 1.00 51.88 99 SER A C 1
ATOM 781 O O . SER A 1 99 ? 55.281 10.412 -0.315 1.00 51.88 99 SER A O 1
ATOM 783 N N . PRO A 1 100 ? 56.906 11.757 -1.098 1.00 49.06 100 PRO A N 1
ATOM 784 C CA . PRO A 1 100 ? 56.485 11.621 -2.485 1.00 49.06 100 PRO A CA 1
ATOM 785 C C . PRO A 1 100 ? 56.771 10.187 -2.964 1.00 49.06 100 PRO A C 1
ATOM 787 O O . PRO A 1 100 ? 57.867 9.673 -2.740 1.00 49.06 100 PRO A O 1
ATO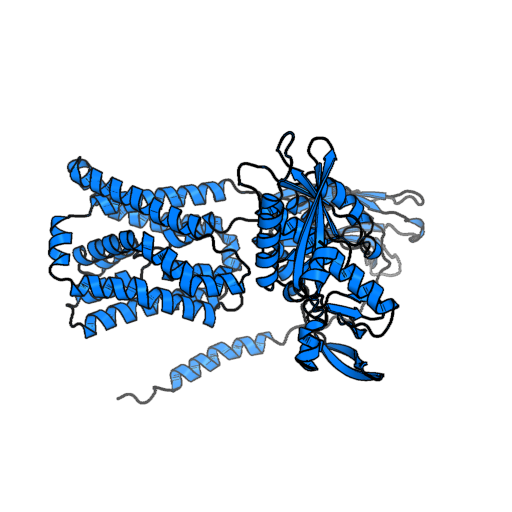M 790 N N . ASN A 1 101 ? 55.785 9.569 -3.630 1.00 51.00 101 ASN A N 1
ATOM 791 C CA . ASN A 1 101 ? 55.785 8.225 -4.253 1.00 51.00 101 ASN A CA 1
ATOM 792 C C . ASN A 1 101 ? 55.135 7.058 -3.479 1.00 51.00 101 ASN A C 1
ATOM 794 O O . ASN A 1 101 ? 55.361 5.901 -3.840 1.00 51.00 101 ASN A O 1
ATOM 798 N N . THR A 1 102 ? 54.286 7.294 -2.474 1.00 59.06 102 THR A N 1
ATOM 799 C CA . THR A 1 102 ? 53.495 6.212 -1.850 1.00 59.06 102 THR A CA 1
ATOM 800 C C . THR A 1 102 ? 52.008 6.549 -1.741 1.00 59.06 102 THR A C 1
ATOM 802 O O . THR A 1 102 ? 51.619 7.694 -1.513 1.00 59.06 102 THR A O 1
ATOM 805 N N . ASN A 1 103 ? 51.150 5.535 -1.913 1.00 65.12 103 ASN A N 1
ATOM 806 C CA . ASN A 1 103 ? 49.737 5.659 -1.565 1.00 65.12 103 ASN A CA 1
ATOM 807 C C . ASN A 1 103 ? 49.632 5.840 -0.052 1.00 65.12 103 ASN A C 1
ATOM 809 O O . ASN A 1 103 ? 50.121 5.001 0.706 1.00 65.12 103 ASN A O 1
ATOM 813 N N . TRP A 1 104 ? 48.974 6.908 0.379 1.00 72.06 104 TRP A N 1
ATOM 814 C CA . TRP A 1 104 ? 48.862 7.218 1.795 1.00 72.06 104 TRP A CA 1
ATOM 815 C C . TRP A 1 104 ? 47.589 6.600 2.369 1.00 72.06 104 TRP A C 1
ATOM 817 O O . TRP A 1 104 ? 46.515 6.743 1.785 1.00 72.06 104 TRP A O 1
ATOM 827 N N . THR A 1 105 ? 47.703 5.906 3.497 1.00 73.75 105 THR A N 1
ATOM 828 C CA . THR A 1 105 ? 46.581 5.264 4.189 1.00 73.75 105 THR A CA 1
ATOM 829 C C . THR A 1 105 ? 46.324 5.951 5.521 1.00 73.75 105 THR A C 1
ATOM 831 O O . THR A 1 105 ? 47.252 6.136 6.306 1.00 73.75 105 THR A O 1
ATOM 834 N N . GLY A 1 106 ? 45.068 6.275 5.797 1.00 79.00 106 GLY A N 1
ATOM 835 C CA . GLY A 1 106 ? 44.615 6.801 7.077 1.00 79.00 106 GLY A CA 1
ATOM 836 C C . GLY A 1 106 ? 43.433 6.007 7.606 1.00 79.00 106 GLY A C 1
ATOM 837 O O . GLY A 1 106 ? 42.800 5.246 6.877 1.00 79.00 106 GLY A O 1
ATOM 838 N N . SER A 1 107 ? 43.103 6.211 8.874 1.00 82.12 107 SER A N 1
ATOM 839 C CA . SER A 1 107 ? 41.889 5.665 9.470 1.00 82.12 107 SER A CA 1
ATOM 840 C C . SER A 1 107 ? 41.128 6.740 10.235 1.00 82.12 107 SER A C 1
ATOM 842 O O . SER A 1 107 ? 41.693 7.716 10.742 1.00 82.12 107 SER A O 1
ATOM 844 N N . PHE A 1 108 ? 39.811 6.592 10.279 1.00 86.00 108 PHE A N 1
ATOM 845 C CA . PHE A 1 108 ? 38.941 7.420 11.097 1.00 86.00 108 PHE A CA 1
ATOM 846 C C . PHE A 1 108 ? 37.865 6.568 11.753 1.00 86.00 108 PHE A C 1
ATOM 848 O O . PHE A 1 108 ? 37.349 5.623 11.163 1.00 86.00 108 PHE A O 1
ATOM 855 N N . ASN A 1 109 ? 37.486 6.935 12.969 1.00 88.38 109 ASN A N 1
ATOM 856 C CA . ASN A 1 109 ? 36.316 6.363 13.610 1.00 88.38 109 ASN A CA 1
ATOM 857 C C . ASN A 1 109 ? 35.071 7.099 13.124 1.00 88.38 109 ASN A C 1
ATOM 859 O O . ASN A 1 109 ? 34.970 8.323 13.250 1.00 88.38 109 ASN A O 1
ATOM 863 N N . LEU A 1 110 ? 34.122 6.347 12.577 1.00 86.62 110 LEU A N 1
ATOM 864 C CA . LEU A 1 110 ? 32.811 6.830 12.178 1.00 86.62 110 LEU A CA 1
ATOM 865 C C . LEU A 1 110 ? 31.783 6.387 13.214 1.00 86.62 110 LEU A C 1
ATOM 867 O O . LEU A 1 110 ? 31.470 5.203 13.331 1.00 86.62 110 LEU A O 1
ATOM 871 N N . THR A 1 111 ? 31.245 7.349 13.955 1.00 86.06 111 THR A N 1
ATOM 872 C CA . THR A 1 111 ? 30.206 7.111 14.959 1.00 86.06 111 THR A CA 1
ATOM 873 C C . THR A 1 111 ? 28.846 7.501 14.394 1.00 86.06 111 THR A C 1
ATOM 875 O O . THR A 1 111 ? 28.601 8.676 14.099 1.00 86.06 111 THR A O 1
ATOM 878 N N . ALA A 1 112 ? 27.942 6.529 14.275 1.00 81.94 112 ALA A N 1
ATOM 879 C CA . ALA A 1 112 ? 26.564 6.758 13.855 1.00 81.94 112 ALA A CA 1
ATOM 880 C C . ALA A 1 112 ? 25.738 7.367 14.997 1.00 81.94 112 ALA A C 1
ATOM 882 O O . ALA A 1 112 ? 25.633 6.785 16.077 1.00 81.94 112 ALA A O 1
ATOM 883 N N . ARG A 1 113 ? 25.137 8.539 14.761 1.00 72.44 113 ARG A N 1
ATOM 884 C CA . ARG A 1 113 ? 24.419 9.317 15.784 1.00 72.44 113 ARG A CA 1
ATOM 885 C C . ARG A 1 113 ? 22.907 9.326 15.599 1.00 72.44 113 ARG A C 1
ATOM 887 O O . ARG A 1 113 ? 22.194 9.242 16.594 1.00 72.44 113 ARG A O 1
ATOM 894 N N . PHE A 1 114 ? 22.423 9.434 14.364 1.00 57.50 114 PHE A N 1
ATOM 895 C CA . PHE A 1 114 ? 20.993 9.548 14.083 1.00 57.50 114 PHE A CA 1
ATOM 896 C C . PHE A 1 114 ? 20.620 8.888 12.753 1.00 57.50 114 PHE A C 1
ATOM 898 O O . PHE A 1 114 ? 21.439 8.814 11.841 1.00 57.50 114 PHE A O 1
ATOM 905 N N . LEU A 1 115 ? 19.381 8.401 12.646 1.00 53.94 115 LEU A N 1
ATOM 906 C CA . LEU A 1 115 ? 18.856 7.754 11.439 1.00 53.94 115 LEU A CA 1
ATOM 907 C C . LEU A 1 115 ? 18.863 8.708 10.238 1.00 53.94 115 LEU A C 1
ATOM 909 O O . LEU A 1 115 ? 18.402 9.844 10.330 1.00 53.94 115 LEU A O 1
ATOM 913 N N . GLY A 1 116 ? 19.362 8.236 9.098 1.00 50.38 116 GLY A N 1
ATOM 914 C CA . GLY A 1 116 ? 19.436 9.048 7.888 1.00 50.38 116 GLY A CA 1
ATOM 915 C C . GLY A 1 116 ? 20.651 8.737 7.027 1.00 50.38 116 GLY A C 1
ATOM 916 O O . GLY A 1 116 ? 21.336 7.729 7.207 1.00 50.38 116 GLY A O 1
ATOM 917 N N . TYR A 1 117 ? 20.905 9.625 6.070 1.00 59.25 117 TYR A N 1
ATOM 918 C CA . TYR A 1 117 ? 22.032 9.529 5.152 1.00 59.25 117 TYR A CA 1
ATOM 919 C C . TYR A 1 117 ? 22.938 10.737 5.343 1.00 59.25 117 TYR A C 1
ATOM 921 O O . TYR A 1 117 ? 22.479 11.873 5.255 1.00 59.25 117 TYR A O 1
ATOM 929 N N . THR A 1 118 ? 24.228 10.499 5.544 1.00 71.31 118 THR A N 1
ATOM 930 C CA . THR A 1 118 ? 25.244 11.557 5.528 1.00 71.31 118 THR A CA 1
ATOM 931 C C . THR A 1 118 ? 26.340 11.195 4.542 1.00 71.31 118 THR A C 1
ATOM 933 O O . THR A 1 118 ? 26.387 10.077 4.025 1.00 71.31 118 THR A O 1
ATOM 936 N N . LYS A 1 119 ? 27.192 12.158 4.212 1.00 83.25 119 LYS A N 1
ATOM 937 C CA . LYS A 1 119 ? 28.332 11.931 3.325 1.00 83.25 119 LYS A CA 1
ATOM 938 C C . LYS A 1 119 ? 29.610 12.276 4.068 1.00 83.25 119 LYS A C 1
ATOM 940 O O . LYS A 1 119 ? 29.674 13.346 4.674 1.00 83.25 119 LYS A O 1
ATOM 945 N N . VAL A 1 120 ? 30.600 11.398 4.004 1.00 84.50 120 VAL A N 1
ATOM 946 C CA . VAL A 1 120 ? 31.955 11.627 4.513 1.00 84.50 120 VAL A CA 1
ATOM 947 C C . VAL A 1 120 ? 32.806 12.193 3.382 1.00 84.50 120 VAL A C 1
ATOM 949 O O . VAL A 1 120 ? 32.761 11.700 2.255 1.00 84.50 120 VAL A O 1
ATOM 952 N N . VAL A 1 121 ? 33.557 13.247 3.680 1.00 86.25 121 VAL A N 1
ATOM 953 C CA . VAL A 1 121 ? 34.447 13.936 2.744 1.00 86.25 121 VAL A CA 1
ATOM 954 C C . VAL A 1 121 ? 35.821 14.066 3.388 1.00 86.25 121 VAL A C 1
ATOM 956 O O . VAL A 1 121 ? 35.931 14.537 4.523 1.00 86.25 121 VAL A O 1
ATOM 959 N N . VAL A 1 122 ? 36.859 13.682 2.648 1.00 85.12 122 VAL A N 1
ATOM 960 C CA . VAL A 1 122 ? 38.263 13.888 3.020 1.00 85.12 122 VAL A CA 1
ATOM 961 C C . VAL A 1 122 ? 38.764 15.152 2.323 1.00 85.12 122 VAL A C 1
ATOM 963 O O . VAL A 1 122 ? 38.610 15.297 1.110 1.00 85.12 122 VAL A O 1
ATOM 966 N N . ARG A 1 123 ? 39.341 16.081 3.083 1.00 84.56 123 ARG A N 1
ATOM 967 C CA . ARG A 1 123 ? 39.913 17.345 2.606 1.00 84.56 123 ARG A CA 1
ATOM 968 C C . ARG A 1 123 ? 41.412 17.381 2.864 1.00 84.56 123 ARG A C 1
ATOM 970 O O . ARG A 1 123 ? 41.874 16.896 3.895 1.00 84.56 123 ARG A O 1
ATOM 977 N N . LEU A 1 124 ? 42.142 17.979 1.930 1.00 78.06 124 LEU A N 1
ATOM 978 C CA . LEU A 1 124 ? 43.578 18.209 2.024 1.00 78.06 124 LEU A CA 1
ATOM 979 C C . LEU A 1 124 ? 43.848 19.714 2.120 1.00 78.06 124 LEU A C 1
ATOM 981 O O . LEU A 1 124 ? 43.470 20.474 1.225 1.00 78.06 124 LEU A O 1
ATOM 985 N N . TRP A 1 125 ? 44.508 20.125 3.196 1.00 77.38 125 TRP A N 1
ATOM 986 C CA . TRP A 1 125 ? 44.894 21.505 3.476 1.00 77.38 125 TRP A CA 1
ATOM 987 C C . TRP A 1 125 ? 46.405 21.682 3.313 1.00 77.38 125 TRP A C 1
ATOM 989 O O . TRP A 1 125 ? 47.164 20.774 3.646 1.00 77.38 125 TRP A O 1
ATOM 999 N N . GLY A 1 126 ? 46.853 22.849 2.850 1.00 70.06 126 GLY A N 1
ATOM 1000 C CA . GLY A 1 126 ? 48.276 23.207 2.831 1.00 70.06 126 GLY A CA 1
ATOM 1001 C C . GLY A 1 126 ? 48.575 24.496 3.585 1.00 70.06 126 GLY A C 1
ATOM 1002 O O . GLY A 1 126 ? 47.753 25.413 3.624 1.00 70.06 126 GLY A O 1
ATOM 1003 N N . ASN A 1 127 ? 49.772 24.562 4.173 1.00 62.72 127 ASN A N 1
ATOM 1004 C CA . ASN A 1 127 ? 50.292 25.763 4.825 1.00 62.72 127 ASN A CA 1
ATOM 1005 C C . ASN A 1 127 ? 51.075 26.622 3.822 1.00 62.72 127 ASN A C 1
ATOM 1007 O O . ASN A 1 127 ? 52.098 26.178 3.299 1.00 62.72 127 ASN A O 1
ATOM 1011 N N . ILE A 1 128 ? 50.653 27.870 3.611 1.00 55.59 128 ILE A N 1
ATOM 1012 C CA . ILE A 1 128 ? 51.404 28.850 2.816 1.00 55.59 128 ILE A CA 1
ATOM 1013 C C . ILE A 1 128 ? 52.141 29.794 3.769 1.00 55.59 128 ILE A C 1
ATOM 1015 O O . ILE A 1 128 ? 51.528 30.534 4.534 1.00 55.59 128 ILE A O 1
ATOM 1019 N N . SER A 1 129 ? 53.474 29.808 3.713 1.00 50.84 129 SER A N 1
ATOM 1020 C CA . SER A 1 129 ? 54.308 30.810 4.384 1.00 50.84 129 SER A CA 1
ATOM 1021 C C . SER A 1 129 ? 54.643 31.959 3.427 1.00 50.84 129 SER A C 1
ATOM 1023 O O . SER A 1 129 ? 55.788 32.149 3.023 1.00 50.84 129 SER A O 1
ATOM 1025 N N . ILE A 1 130 ? 53.639 32.757 3.054 1.00 44.97 130 ILE A N 1
ATOM 1026 C CA . ILE A 1 130 ? 53.856 34.015 2.327 1.00 44.97 130 ILE A CA 1
ATOM 1027 C C . ILE A 1 130 ? 53.109 35.137 3.056 1.00 44.97 130 ILE A C 1
ATOM 1029 O O . ILE A 1 130 ? 51.929 35.374 2.827 1.00 44.97 130 ILE A O 1
ATOM 1033 N N . GLY A 1 131 ? 53.822 35.861 3.924 1.00 45.66 131 GLY A N 1
ATOM 1034 C CA . GLY A 1 131 ? 53.306 37.054 4.612 1.00 45.66 131 GLY A CA 1
ATOM 1035 C C . GLY A 1 131 ? 52.633 36.789 5.967 1.00 45.66 131 GLY A C 1
ATOM 1036 O O . GLY A 1 131 ? 52.425 35.651 6.359 1.00 45.66 131 GLY A O 1
ATOM 1037 N N . ARG A 1 132 ? 52.373 37.866 6.728 1.00 44.09 132 ARG A N 1
ATOM 1038 C CA . ARG A 1 132 ? 52.102 37.875 8.188 1.00 44.09 132 ARG A CA 1
ATOM 1039 C C . ARG A 1 132 ? 50.811 37.192 8.679 1.00 44.09 132 ARG A C 1
ATOM 1041 O O . ARG A 1 132 ? 50.612 37.192 9.888 1.00 44.09 132 ARG A O 1
ATOM 1048 N N . ASP A 1 133 ? 50.011 36.573 7.818 1.00 47.03 133 ASP A N 1
ATOM 1049 C CA . ASP A 1 133 ? 48.821 35.816 8.224 1.00 47.03 133 ASP A CA 1
ATOM 1050 C C . ASP A 1 133 ? 48.971 34.345 7.815 1.00 47.03 133 ASP A C 1
ATOM 1052 O O . ASP A 1 133 ? 48.864 33.990 6.644 1.00 47.03 133 ASP A O 1
ATOM 1056 N N . ALA A 1 134 ? 49.248 33.481 8.794 1.00 48.25 134 ALA A N 1
ATOM 1057 C CA . ALA A 1 134 ? 49.313 32.036 8.595 1.00 48.25 134 ALA A CA 1
ATOM 1058 C C . ALA A 1 134 ? 47.889 31.464 8.458 1.00 48.25 134 ALA A C 1
ATOM 1060 O O . ALA A 1 134 ? 47.218 31.212 9.460 1.00 48.25 134 ALA A O 1
ATOM 1061 N N . GLY A 1 135 ? 47.417 31.293 7.222 1.00 57.59 135 GLY A N 1
ATOM 1062 C CA . GLY A 1 135 ? 46.151 30.632 6.889 1.00 57.59 135 GLY A CA 1
ATOM 1063 C C . GLY A 1 135 ? 46.361 29.245 6.269 1.00 57.59 135 GLY A C 1
ATOM 1064 O O . GLY A 1 135 ? 47.393 28.991 5.649 1.00 57.59 135 GLY A O 1
ATOM 1065 N N . LYS A 1 136 ? 45.376 28.353 6.441 1.00 64.62 136 LYS A N 1
ATOM 1066 C CA . LYS A 1 136 ? 45.290 27.054 5.753 1.00 64.62 136 LYS A CA 1
ATOM 1067 C C . LYS A 1 136 ? 44.389 27.205 4.528 1.00 64.62 136 LYS A C 1
ATOM 1069 O O . LYS A 1 136 ? 43.239 27.608 4.693 1.00 64.62 136 LYS A O 1
ATOM 1074 N N . ASP A 1 137 ? 44.873 26.833 3.346 1.00 67.50 137 ASP A N 1
ATOM 1075 C CA . ASP A 1 137 ? 44.066 26.819 2.117 1.00 67.50 137 ASP A CA 1
ATOM 1076 C C . ASP A 1 137 ? 43.678 25.391 1.714 1.00 67.50 137 ASP A C 1
ATOM 1078 O O . ASP A 1 137 ? 44.457 24.446 1.873 1.00 67.50 137 ASP A O 1
ATOM 1082 N N . LEU A 1 138 ? 42.446 25.233 1.215 1.00 68.94 138 LEU A N 1
ATOM 1083 C CA . LEU A 1 138 ? 41.907 23.953 0.753 1.00 68.94 138 LEU A CA 1
ATOM 1084 C C . LEU A 1 138 ? 42.473 23.632 -0.634 1.00 68.94 138 LEU A C 1
ATOM 1086 O O . LEU A 1 138 ? 42.089 24.251 -1.625 1.00 68.94 138 LEU A O 1
ATOM 1090 N N . ILE A 1 139 ? 43.348 22.632 -0.706 1.00 69.94 139 ILE A N 1
ATOM 1091 C CA . ILE A 1 139 ? 44.039 22.243 -1.942 1.00 69.94 139 ILE A CA 1
ATOM 1092 C C . ILE A 1 139 ? 43.181 21.274 -2.762 1.00 69.94 139 ILE A C 1
ATOM 1094 O O . ILE A 1 139 ? 43.042 21.426 -3.980 1.00 69.94 139 ILE A O 1
ATOM 1098 N N . ALA A 1 140 ? 42.593 20.273 -2.100 1.00 71.44 140 ALA A N 1
ATOM 1099 C CA . ALA A 1 140 ? 41.826 19.223 -2.761 1.00 71.44 140 ALA A CA 1
ATOM 1100 C C . ALA A 1 140 ? 40.772 18.594 -1.840 1.00 71.44 140 ALA A C 1
ATOM 1102 O O . ALA A 1 140 ? 40.904 18.604 -0.614 1.00 71.44 140 ALA A O 1
ATOM 1103 N N . GLN A 1 141 ? 39.727 18.016 -2.435 1.00 80.12 141 GLN A N 1
ATOM 1104 C CA . GLN A 1 141 ? 38.663 17.320 -1.702 1.00 80.12 141 GLN A CA 1
ATOM 1105 C C . GLN A 1 141 ? 38.236 16.026 -2.397 1.00 80.12 141 GLN A C 1
ATOM 1107 O O . GLN A 1 141 ? 38.213 15.959 -3.628 1.00 80.12 141 GLN A O 1
ATOM 1112 N N . SER A 1 142 ? 37.878 15.008 -1.614 1.00 81.75 142 SER A N 1
ATOM 1113 C CA . SER A 1 142 ? 37.406 13.724 -2.130 1.00 81.75 142 SER A CA 1
ATOM 1114 C C . SER A 1 142 ? 35.985 13.792 -2.677 1.00 81.75 142 SER A C 1
ATOM 1116 O O . SER A 1 142 ? 35.199 14.675 -2.323 1.00 81.75 142 SER A O 1
ATOM 1118 N N . GLU A 1 143 ? 35.610 12.792 -3.478 1.00 76.00 143 GLU A N 1
ATOM 1119 C CA . GLU A 1 143 ? 34.192 12.536 -3.717 1.00 76.00 143 GLU A CA 1
ATOM 1120 C C . GLU A 1 143 ? 33.481 12.202 -2.392 1.00 76.00 143 GLU A C 1
ATOM 1122 O O . GLU A 1 143 ? 34.049 11.495 -1.550 1.00 76.00 143 GLU A O 1
ATOM 1127 N N . PRO A 1 144 ? 32.257 12.714 -2.166 1.00 76.00 144 PRO A N 1
ATOM 1128 C CA . PRO A 1 144 ? 31.524 12.428 -0.942 1.00 76.00 144 PRO A CA 1
ATOM 1129 C C . PRO A 1 144 ? 31.065 10.964 -0.883 1.00 76.00 144 PRO A C 1
ATOM 1131 O O . PRO A 1 144 ? 30.185 10.552 -1.644 1.00 76.00 144 PRO A O 1
ATOM 1134 N N . ALA A 1 145 ? 31.592 10.196 0.066 1.00 74.12 145 ALA A N 1
ATOM 1135 C CA . ALA A 1 145 ? 31.198 8.808 0.290 1.00 74.12 145 ALA A CA 1
ATOM 1136 C C . ALA A 1 145 ? 29.943 8.735 1.171 1.00 74.12 145 ALA A C 1
ATOM 1138 O O . ALA A 1 145 ? 29.897 9.313 2.257 1.00 74.12 145 ALA A O 1
ATOM 1139 N N . LYS A 1 146 ? 28.892 8.057 0.695 1.00 71.94 146 LYS A N 1
ATOM 1140 C CA . LYS A 1 146 ? 27.598 7.972 1.394 1.00 71.94 146 LYS A CA 1
ATOM 1141 C C . LYS A 1 146 ? 27.661 6.981 2.554 1.00 71.94 146 LYS A C 1
ATOM 1143 O O . LYS A 1 146 ? 28.107 5.858 2.376 1.00 71.94 146 LYS A O 1
ATOM 1148 N N . VAL A 1 147 ? 27.100 7.376 3.691 1.00 71.25 147 VAL A N 1
ATOM 1149 C CA . VAL A 1 147 ? 26.916 6.547 4.885 1.00 71.25 147 VAL A CA 1
ATOM 1150 C C . VAL A 1 147 ? 25.427 6.479 5.193 1.00 71.25 147 VAL A C 1
ATOM 1152 O O . VAL A 1 147 ? 24.773 7.517 5.332 1.00 71.25 147 VAL A O 1
ATOM 1155 N N . ALA A 1 148 ? 24.895 5.262 5.308 1.00 59.00 148 ALA A N 1
ATOM 1156 C CA . ALA A 1 148 ? 23.518 5.010 5.716 1.00 59.00 148 ALA A CA 1
ATOM 1157 C C . ALA A 1 148 ? 23.482 4.549 7.176 1.00 59.00 148 ALA A C 1
ATOM 1159 O O . ALA A 1 148 ? 23.995 3.476 7.500 1.00 59.00 148 ALA A O 1
ATOM 1160 N N . VAL A 1 149 ? 22.850 5.345 8.040 1.00 62.50 149 VAL A N 1
ATOM 1161 C CA . VAL A 1 149 ? 22.621 4.979 9.440 1.00 62.50 149 VAL A CA 1
ATOM 1162 C C . VAL A 1 149 ? 21.249 4.330 9.554 1.00 62.50 149 VAL A C 1
ATOM 1164 O O . VAL A 1 149 ? 20.220 4.987 9.376 1.00 62.50 149 VAL A O 1
ATOM 1167 N N . ILE A 1 150 ? 21.237 3.029 9.841 1.00 56.38 150 ILE A N 1
ATOM 1168 C CA . ILE A 1 150 ? 20.019 2.250 10.072 1.00 56.38 150 ILE A CA 1
ATOM 1169 C C . ILE A 1 150 ? 19.853 1.921 11.545 1.00 56.38 150 ILE A C 1
ATOM 1171 O O . ILE A 1 150 ? 20.795 1.928 12.333 1.00 56.38 150 ILE A O 1
ATOM 1175 N N . ARG A 1 151 ? 18.627 1.595 11.932 1.00 54.66 151 ARG A N 1
ATOM 1176 C CA . ARG A 1 151 ? 18.338 1.143 13.284 1.00 54.66 151 ARG A CA 1
ATOM 1177 C C . ARG A 1 151 ? 18.421 -0.382 13.336 1.00 54.66 151 ARG A C 1
ATOM 1179 O O . ARG A 1 151 ? 17.834 -1.049 12.488 1.00 54.66 151 ARG A O 1
ATOM 1186 N N . ALA A 1 152 ? 19.096 -0.937 14.340 1.00 53.88 152 ALA A N 1
ATOM 1187 C CA . ALA A 1 152 ? 19.013 -2.370 14.620 1.00 53.88 152 ALA A CA 1
ATOM 1188 C C . ALA A 1 152 ? 17.555 -2.750 14.906 1.00 53.88 152 ALA A C 1
ATOM 1190 O O . ALA A 1 152 ? 16.848 -1.975 15.552 1.00 53.88 152 ALA A O 1
ATOM 1191 N N . ALA A 1 153 ? 17.110 -3.933 14.469 1.00 51.97 153 ALA A N 1
ATOM 1192 C CA . ALA A 1 153 ? 15.812 -4.480 14.856 1.00 51.97 153 ALA A CA 1
ATOM 1193 C C . ALA A 1 153 ? 15.755 -4.557 16.388 1.00 51.97 153 ALA A C 1
ATOM 1195 O O . ALA A 1 153 ? 16.346 -5.441 17.012 1.00 51.97 153 ALA A O 1
ATOM 1196 N N . ARG A 1 154 ? 15.118 -3.569 17.021 1.00 55.06 154 ARG A N 1
ATOM 1197 C CA . ARG A 1 154 ? 15.213 -3.414 18.466 1.00 55.06 154 ARG A CA 1
ATOM 1198 C C . ARG A 1 154 ? 14.369 -4.510 19.104 1.00 55.06 154 ARG A C 1
ATOM 1200 O O . ARG A 1 154 ? 13.195 -4.672 18.773 1.00 55.06 154 ARG A O 1
ATOM 1207 N N . ALA A 1 155 ? 14.920 -5.203 20.101 1.00 65.00 155 ALA A N 1
ATOM 1208 C CA . ALA A 1 155 ? 14.125 -6.076 20.969 1.00 65.00 155 ALA A CA 1
ATOM 1209 C C . ALA A 1 155 ? 12.898 -5.332 21.535 1.00 65.00 155 ALA A C 1
ATOM 1211 O O . ALA A 1 155 ? 11.849 -5.936 21.742 1.00 65.00 155 ALA A O 1
ATOM 1212 N N . ILE A 1 156 ? 13.005 -4.005 21.690 1.00 64.50 156 ILE A N 1
ATOM 1213 C CA . ILE A 1 156 ? 11.920 -3.126 22.120 1.00 64.50 156 ILE A CA 1
ATOM 1214 C C . ILE A 1 156 ? 10.727 -3.096 21.156 1.00 64.50 156 ILE A C 1
ATOM 1216 O O . ILE A 1 156 ? 9.609 -2.963 21.628 1.00 64.50 156 ILE A O 1
ATOM 1220 N N . ASP A 1 157 ? 10.919 -3.267 19.843 1.00 63.00 157 ASP A N 1
ATOM 1221 C CA . ASP A 1 157 ? 9.827 -3.250 18.861 1.00 63.00 157 ASP A CA 1
ATOM 1222 C C . ASP A 1 157 ? 9.011 -4.542 18.911 1.00 63.00 157 ASP A C 1
ATOM 1224 O O . ASP A 1 157 ? 7.778 -4.502 18.889 1.00 63.00 157 ASP A O 1
ATOM 1228 N N . LYS A 1 158 ? 9.690 -5.689 19.057 1.00 69.31 158 LYS A N 1
ATOM 1229 C CA . LYS A 1 158 ? 9.033 -6.977 19.331 1.00 69.31 158 LYS A CA 1
ATOM 1230 C C . LYS A 1 158 ? 8.363 -6.951 20.706 1.00 69.31 158 LYS A C 1
ATOM 1232 O O . LYS A 1 158 ? 7.196 -7.317 20.825 1.00 69.31 158 LYS A O 1
ATOM 1237 N N . ALA A 1 159 ? 9.056 -6.444 21.728 1.00 74.62 159 ALA A N 1
ATOM 1238 C CA . ALA A 1 159 ? 8.493 -6.266 23.064 1.00 74.62 159 ALA A CA 1
ATOM 1239 C C . ALA A 1 159 ? 7.275 -5.330 23.053 1.00 74.62 159 ALA A C 1
ATOM 1241 O O . ALA A 1 159 ? 6.307 -5.600 23.756 1.00 74.62 159 ALA A O 1
ATOM 1242 N N . PHE A 1 160 ? 7.272 -4.281 22.229 1.00 72.31 160 PHE A N 1
ATOM 1243 C CA . PHE A 1 160 ? 6.146 -3.364 22.055 1.00 72.31 160 PHE A CA 1
ATOM 1244 C C . PHE A 1 160 ? 4.918 -4.057 21.482 1.00 72.31 160 PHE A C 1
ATOM 1246 O O . PHE A 1 160 ? 3.838 -3.951 22.063 1.00 72.31 160 PHE A O 1
ATOM 1253 N N . ILE A 1 161 ? 5.087 -4.833 20.410 1.00 70.81 161 ILE A N 1
ATOM 1254 C CA . ILE A 1 161 ? 3.990 -5.600 19.808 1.00 70.81 161 ILE A CA 1
ATOM 1255 C C . ILE A 1 161 ? 3.420 -6.601 20.818 1.00 70.81 161 ILE A C 1
ATOM 1257 O O . ILE A 1 161 ? 2.208 -6.624 21.035 1.00 70.81 161 ILE A O 1
ATOM 1261 N N . TYR A 1 162 ? 4.279 -7.382 21.482 1.00 80.62 162 TYR A N 1
ATOM 1262 C CA . TYR A 1 162 ? 3.831 -8.351 22.485 1.00 80.62 162 TYR A CA 1
ATOM 1263 C C . TYR A 1 162 ? 3.152 -7.679 23.679 1.00 80.62 162 TYR A C 1
ATOM 1265 O O . TYR A 1 162 ? 2.124 -8.162 24.149 1.00 80.62 162 TYR A O 1
ATOM 1273 N N . THR A 1 163 ? 3.670 -6.536 24.130 1.00 79.69 163 THR A N 1
ATOM 1274 C 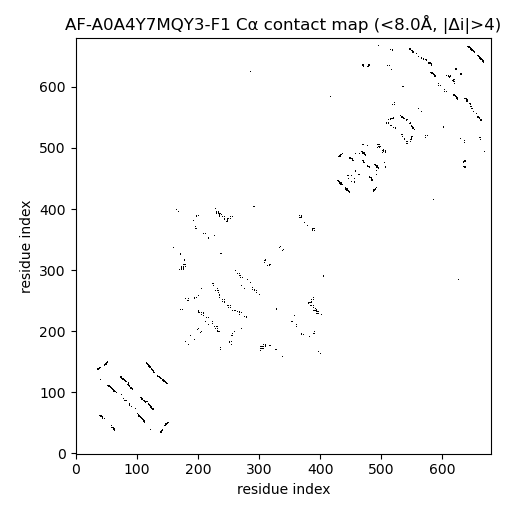CA . THR A 1 163 ? 3.054 -5.752 25.206 1.00 79.69 163 THR A CA 1
ATOM 1275 C C . THR A 1 163 ? 1.655 -5.304 24.798 1.00 79.69 163 THR A C 1
ATOM 1277 O O . THR A 1 163 ? 0.707 -5.586 25.521 1.00 79.69 163 THR A O 1
ATOM 1280 N N . ILE A 1 164 ? 1.482 -4.685 23.624 1.00 76.25 164 ILE A N 1
ATOM 1281 C CA . ILE A 1 164 ? 0.156 -4.264 23.142 1.00 76.25 164 ILE A CA 1
ATOM 1282 C C . ILE A 1 164 ? -0.799 -5.454 23.047 1.00 76.25 164 ILE A C 1
ATOM 1284 O O . ILE A 1 164 ? -1.918 -5.365 23.549 1.00 76.25 164 ILE A O 1
ATOM 1288 N N . ALA A 1 165 ? -0.363 -6.570 22.460 1.00 78.50 165 ALA A N 1
ATOM 1289 C CA . ALA A 1 165 ? -1.196 -7.762 22.320 1.00 78.50 165 ALA A CA 1
ATOM 1290 C C . ALA A 1 165 ? -1.671 -8.297 23.685 1.00 78.50 165 ALA A C 1
ATOM 1292 O O . ALA A 1 165 ? -2.852 -8.615 23.851 1.00 78.50 165 ALA A O 1
ATOM 1293 N N . ILE A 1 166 ? -0.781 -8.333 24.685 1.00 82.56 166 ILE A N 1
ATOM 1294 C CA . ILE A 1 166 ? -1.112 -8.744 26.056 1.00 82.56 166 ILE A CA 1
ATOM 1295 C C . ILE A 1 166 ? -2.088 -7.754 26.701 1.00 82.56 166 ILE A C 1
ATOM 1297 O O . ILE A 1 166 ? -3.110 -8.178 27.240 1.00 82.56 166 ILE A O 1
ATOM 1301 N N . LEU A 1 167 ? -1.821 -6.445 26.632 1.00 79.62 167 LEU A N 1
ATOM 1302 C CA . LEU A 1 167 ? -2.678 -5.425 27.251 1.00 79.62 167 LEU A CA 1
ATOM 1303 C C . LEU A 1 167 ? -4.087 -5.432 26.640 1.00 79.62 167 LEU A C 1
ATOM 1305 O O . LEU A 1 167 ? -5.073 -5.420 27.377 1.00 79.62 167 LEU A O 1
ATOM 1309 N N . VAL A 1 168 ? -4.195 -5.514 25.308 1.00 78.44 168 VAL A N 1
ATOM 1310 C CA . VAL A 1 168 ? -5.484 -5.613 24.604 1.00 78.44 168 VAL A CA 1
ATOM 1311 C C . VAL A 1 168 ? -6.220 -6.893 25.011 1.00 78.44 168 VAL A C 1
ATOM 1313 O O . VAL A 1 168 ? -7.397 -6.831 25.360 1.00 78.44 168 VAL A O 1
ATOM 1316 N N . SER A 1 169 ? -5.531 -8.036 25.075 1.00 83.44 169 SER A N 1
ATOM 1317 C CA . SER A 1 169 ? -6.141 -9.305 25.500 1.00 83.44 169 SER A CA 1
ATOM 1318 C C . SER A 1 169 ? -6.670 -9.242 26.937 1.00 83.44 169 SER A C 1
ATOM 1320 O O . SER A 1 169 ? -7.810 -9.627 27.200 1.00 83.44 169 SER A O 1
ATOM 1322 N N . VAL A 1 170 ? -5.885 -8.696 27.872 1.00 82.94 170 VAL A N 1
ATOM 1323 C CA . VAL A 1 170 ? -6.294 -8.527 29.277 1.00 82.94 170 VAL A CA 1
ATOM 1324 C C . VAL A 1 170 ? -7.465 -7.547 29.402 1.00 82.94 170 VAL A C 1
ATOM 1326 O O . VAL A 1 170 ? -8.394 -7.805 30.169 1.00 82.94 170 VAL A O 1
ATOM 1329 N N . ALA A 1 171 ? -7.469 -6.449 28.639 1.00 79.06 171 ALA A N 1
ATOM 1330 C CA . ALA A 1 171 ? -8.585 -5.503 28.617 1.00 79.06 171 ALA A CA 1
ATOM 1331 C C . ALA A 1 171 ? -9.897 -6.192 28.206 1.00 79.06 171 ALA A C 1
ATOM 1333 O O . ALA A 1 171 ? -10.926 -5.996 28.853 1.00 79.06 171 ALA A O 1
ATOM 1334 N N . PHE A 1 172 ? -9.846 -7.037 27.174 1.00 81.88 172 PHE A N 1
ATOM 1335 C CA . PHE A 1 172 ? -11.014 -7.729 26.624 1.00 81.88 172 PHE A CA 1
ATOM 1336 C C . PHE A 1 172 ? -11.531 -8.817 27.570 1.00 81.88 172 PHE A C 1
ATOM 1338 O O . PHE A 1 172 ? -12.741 -8.931 27.772 1.00 81.88 172 PHE A O 1
ATOM 1345 N N . ILE A 1 173 ? -10.631 -9.552 28.230 1.00 86.06 173 ILE A N 1
ATOM 1346 C CA . ILE A 1 173 ? -11.001 -10.513 29.280 1.00 86.06 173 ILE A CA 1
ATOM 1347 C C . ILE A 1 173 ? -11.685 -9.796 30.452 1.00 86.06 173 ILE A C 1
ATOM 1349 O O . ILE A 1 173 ? -12.740 -10.238 30.914 1.00 86.06 173 ILE A O 1
ATOM 1353 N N . ASN A 1 174 ? -11.129 -8.676 30.927 1.00 82.38 174 ASN A N 1
ATOM 1354 C CA . ASN A 1 174 ? -11.716 -7.912 32.034 1.00 82.38 174 ASN A CA 1
ATOM 1355 C C . ASN A 1 174 ? -13.084 -7.331 31.671 1.00 82.38 174 ASN A C 1
ATOM 1357 O O . ASN A 1 174 ? -14.001 -7.347 32.493 1.00 82.38 174 ASN A O 1
ATOM 1361 N N . MET A 1 175 ? -13.239 -6.858 30.436 1.00 80.06 175 MET A N 1
ATOM 1362 C CA . MET A 1 175 ? -14.521 -6.397 29.921 1.00 80.06 175 MET A CA 1
ATOM 1363 C C . MET A 1 175 ? -15.553 -7.534 29.884 1.00 80.06 175 MET A C 1
ATOM 1365 O O . MET A 1 175 ? -16.666 -7.359 30.379 1.00 80.06 175 MET A O 1
ATOM 1369 N N . GLY A 1 176 ? -15.176 -8.721 29.394 1.00 84.94 176 GLY A N 1
ATOM 1370 C CA . GLY A 1 176 ? -16.034 -9.909 29.437 1.00 84.94 176 GLY A CA 1
ATOM 1371 C C . GLY A 1 176 ? -16.430 -10.305 30.866 1.00 84.94 176 GLY A C 1
ATOM 1372 O O . GLY A 1 176 ? -17.575 -10.681 31.106 1.00 84.94 176 GLY A O 1
ATOM 1373 N N . CYS A 1 177 ? -15.526 -10.139 31.839 1.00 84.69 177 CYS A N 1
ATOM 1374 C CA . CYS A 1 177 ? -15.809 -10.377 33.260 1.00 84.69 177 CYS A CA 1
ATOM 1375 C C . CYS A 1 177 ? -16.805 -9.375 33.870 1.00 84.69 177 CYS A C 1
ATOM 1377 O O . CYS A 1 177 ? -17.495 -9.706 34.838 1.00 84.69 177 CYS A O 1
ATOM 1379 N N . MET A 1 178 ? -16.854 -8.148 33.345 1.00 77.50 178 MET A N 1
ATOM 1380 C CA . MET A 1 178 ? -17.751 -7.086 33.807 1.00 77.50 178 MET A CA 1
ATOM 1381 C C . MET A 1 178 ? -19.151 -7.188 33.189 1.00 77.50 178 MET A C 1
ATOM 1383 O O . MET A 1 178 ? -20.105 -6.628 33.732 1.00 77.50 178 MET A O 1
ATOM 1387 N N . LEU A 1 179 ? -19.284 -7.910 32.075 1.00 80.75 179 LEU A N 1
ATOM 1388 C CA . LEU A 1 179 ? -20.542 -8.066 31.365 1.00 80.75 179 LEU A CA 1
ATOM 1389 C C . LEU A 1 179 ? -21.562 -8.829 32.222 1.00 80.75 179 LEU A C 1
ATOM 1391 O O . LEU A 1 179 ? -21.369 -9.993 32.581 1.00 80.75 179 LEU A O 1
ATOM 1395 N N . ASP A 1 180 ? -22.684 -8.179 32.515 1.00 80.75 180 ASP A N 1
ATOM 1396 C CA . ASP A 1 180 ? -23.853 -8.841 33.076 1.00 80.75 180 ASP A CA 1
ATOM 1397 C C . ASP A 1 180 ? -24.869 -9.102 31.960 1.00 80.75 180 ASP A C 1
ATOM 1399 O O . ASP A 1 180 ? -25.473 -8.175 31.416 1.00 80.75 180 ASP A O 1
ATOM 1403 N N . LEU A 1 181 ? -25.043 -10.376 31.604 1.00 78.62 181 LEU A N 1
ATOM 1404 C CA . LEU A 1 181 ? -25.936 -10.794 30.523 1.00 78.62 181 LEU A CA 1
ATOM 1405 C C . LEU A 1 181 ? -27.402 -10.419 30.788 1.00 78.62 181 LEU A C 1
ATOM 1407 O O . LEU A 1 181 ? -28.137 -10.156 29.836 1.00 78.62 181 LEU A O 1
ATOM 1411 N N . GLU A 1 182 ? -27.826 -10.345 32.052 1.00 80.19 182 GLU A N 1
ATOM 1412 C CA . GLU A 1 182 ? -29.175 -9.894 32.417 1.00 80.19 182 GLU A CA 1
ATOM 1413 C C . GLU A 1 182 ? -29.354 -8.407 32.075 1.00 80.19 182 GLU A C 1
ATOM 1415 O O . GLU A 1 182 ? -30.362 -8.011 31.484 1.00 80.19 182 GLU A O 1
ATOM 1420 N N . ILE A 1 183 ? -28.337 -7.588 32.365 1.00 77.81 183 ILE A N 1
ATOM 1421 C CA . ILE A 1 183 ? -28.327 -6.148 32.071 1.00 77.81 183 ILE A CA 1
ATOM 1422 C C . ILE A 1 183 ? -28.225 -5.895 30.566 1.00 77.81 183 ILE A C 1
ATOM 1424 O O . ILE A 1 183 ? -28.919 -5.020 30.047 1.00 77.81 183 ILE A O 1
ATOM 1428 N N . VAL A 1 184 ? -27.423 -6.680 29.842 1.00 81.81 184 VAL A N 1
ATOM 1429 C CA . VAL A 1 184 ? -27.366 -6.619 28.372 1.00 81.81 184 VAL A CA 1
ATOM 1430 C C . VAL A 1 184 ? -28.741 -6.929 27.786 1.00 81.81 184 VAL A C 1
ATOM 1432 O O . VAL A 1 184 ? -29.253 -6.167 26.967 1.00 81.81 184 VAL A O 1
ATOM 1435 N N . LYS A 1 185 ? -29.396 -7.995 28.259 1.00 84.19 185 LYS A N 1
ATOM 1436 C CA . LYS A 1 185 ? -30.747 -8.365 27.821 1.00 84.19 185 LYS A CA 1
ATOM 1437 C C . LYS A 1 185 ? -31.772 -7.277 28.150 1.00 84.19 185 LYS A C 1
ATOM 1439 O O . LYS A 1 185 ? -32.648 -7.008 27.334 1.00 84.19 185 LYS A O 1
ATOM 1444 N N . ALA A 1 186 ? -31.673 -6.638 29.315 1.00 80.25 186 ALA A N 1
ATOM 1445 C CA . ALA A 1 186 ? -32.545 -5.529 29.700 1.00 80.25 186 ALA A CA 1
ATOM 1446 C C . ALA A 1 186 ? -32.315 -4.275 28.839 1.00 80.25 186 ALA A C 1
ATOM 1448 O O . ALA A 1 186 ? -33.280 -3.651 28.401 1.00 80.25 186 ALA A O 1
ATOM 1449 N N . THR A 1 187 ? -31.059 -3.943 28.541 1.00 80.19 187 THR A N 1
ATOM 1450 C CA . THR A 1 187 ? -30.689 -2.820 27.665 1.00 80.19 187 THR A CA 1
ATOM 1451 C C . THR A 1 187 ? -31.152 -3.069 26.228 1.00 80.19 187 THR A C 1
ATOM 1453 O O . THR A 1 187 ? -31.700 -2.173 25.594 1.00 80.19 187 THR A O 1
ATOM 1456 N N . LEU A 1 188 ? -31.066 -4.310 25.738 1.00 81.62 188 LEU A N 1
ATOM 1457 C CA . LEU A 1 188 ? -31.586 -4.703 24.423 1.00 81.62 188 LEU A CA 1
ATOM 1458 C C . LEU A 1 188 ? -33.117 -4.604 24.307 1.00 81.62 188 LEU A C 1
ATOM 1460 O O . LEU A 1 188 ? -33.626 -4.433 23.203 1.00 81.62 188 LEU A O 1
ATOM 1464 N N . LYS A 1 189 ? -33.867 -4.636 25.421 1.00 84.19 189 LYS A N 1
ATOM 1465 C CA . LYS A 1 189 ? -35.317 -4.343 25.410 1.00 84.19 189 LYS A CA 1
ATOM 1466 C C . LYS A 1 189 ? -35.622 -2.864 25.137 1.00 84.19 189 LYS A C 1
ATOM 1468 O O . LYS A 1 189 ? -36.756 -2.542 24.792 1.00 84.19 189 LYS A O 1
ATOM 1473 N N . LYS A 1 190 ? -34.637 -1.971 25.281 1.00 82.88 190 LYS A N 1
ATOM 1474 C CA . LYS A 1 190 ? -34.708 -0.546 24.918 1.00 82.88 190 LYS A CA 1
ATOM 1475 C C . LYS A 1 190 ? -33.682 -0.253 23.810 1.00 82.88 190 LYS A C 1
ATOM 1477 O O . LYS A 1 190 ? -32.675 0.407 24.060 1.00 82.88 190 LYS A O 1
ATOM 1482 N N . PRO A 1 191 ? -33.919 -0.731 22.575 1.00 83.25 191 PRO A N 1
ATOM 1483 C CA . PRO A 1 191 ? -32.880 -0.834 21.551 1.00 83.25 191 PRO A CA 1
ATOM 1484 C C . PRO A 1 191 ? -32.426 0.510 20.972 1.00 83.25 191 PRO A C 1
ATOM 1486 O O . PRO A 1 191 ? -31.422 0.538 20.271 1.00 83.25 191 PRO A O 1
ATOM 1489 N N . ILE A 1 192 ? -33.128 1.614 21.251 1.00 89.25 192 ILE A N 1
ATOM 1490 C CA . ILE A 1 192 ? -32.860 2.915 20.624 1.00 89.25 192 ILE A CA 1
ATOM 1491 C C . ILE A 1 192 ? -31.421 3.374 20.904 1.00 89.25 192 ILE A C 1
ATOM 1493 O O . ILE A 1 192 ? -30.702 3.692 19.964 1.00 89.25 192 ILE A O 1
ATOM 1497 N N . GLY A 1 193 ? -30.967 3.338 22.161 1.00 88.62 193 GLY A N 1
ATOM 1498 C CA . GLY A 1 193 ? -29.598 3.728 22.521 1.00 88.62 193 GLY A CA 1
ATOM 1499 C C . GLY A 1 193 ? -28.525 2.874 21.826 1.00 88.62 193 GLY A C 1
ATOM 1500 O O . GLY A 1 193 ? -27.716 3.424 21.077 1.00 88.62 193 GLY A O 1
ATOM 1501 N N . PRO A 1 194 ? -28.539 1.536 21.998 1.00 90.69 194 PRO A N 1
ATOM 1502 C CA . PRO A 1 194 ? -27.597 0.645 21.321 1.00 90.69 194 PRO A CA 1
ATOM 1503 C C . PRO A 1 194 ? -27.620 0.742 19.790 1.00 90.69 194 PRO A C 1
ATOM 1505 O O . PRO A 1 194 ? -26.565 0.681 19.163 1.00 90.69 194 PRO A O 1
ATOM 1508 N N . ALA A 1 195 ? -28.796 0.923 19.179 1.00 92.00 195 ALA A N 1
ATOM 1509 C CA . ALA A 1 195 ? -28.924 1.072 17.731 1.00 92.00 195 ALA A CA 1
ATOM 1510 C C . ALA A 1 195 ? -28.274 2.369 17.229 1.00 92.00 195 ALA A C 1
ATOM 1512 O O . ALA A 1 195 ? -27.560 2.342 16.229 1.00 92.00 195 ALA A O 1
ATOM 1513 N N . ILE A 1 196 ? -28.457 3.489 17.944 1.00 93.19 196 ILE A N 1
ATOM 1514 C CA . ILE A 1 196 ? -27.785 4.753 17.610 1.00 93.19 196 ILE A CA 1
ATOM 1515 C C . ILE A 1 196 ? -26.270 4.575 17.691 1.00 93.19 196 ILE A C 1
ATOM 1517 O O . ILE A 1 196 ? -25.574 4.940 16.746 1.00 93.19 196 ILE A O 1
ATOM 1521 N N . GLY A 1 197 ? -25.764 3.981 18.779 1.00 91.50 197 GLY A N 1
ATOM 1522 C CA . GLY A 1 197 ? -24.333 3.715 18.944 1.00 91.50 197 GLY A CA 1
ATOM 1523 C C . GLY A 1 197 ? -23.762 2.872 17.803 1.00 91.50 197 GLY A C 1
ATOM 1524 O O . GLY A 1 197 ? -22.753 3.243 17.208 1.00 91.50 197 GLY A O 1
ATOM 1525 N N . PHE A 1 198 ? -24.460 1.798 17.422 1.00 92.12 198 PHE A N 1
ATOM 1526 C CA . PHE A 1 198 ? -24.068 0.944 16.299 1.00 92.12 198 PHE A CA 1
ATOM 1527 C C . PHE A 1 198 ? -24.007 1.714 14.971 1.00 92.12 198 PHE A C 1
ATOM 1529 O O . PHE A 1 198 ? -23.015 1.622 14.248 1.00 92.12 198 PHE A O 1
ATOM 1536 N N . CYS A 1 199 ? -25.034 2.508 14.650 1.00 93.19 199 CYS A N 1
ATOM 1537 C CA . CYS A 1 199 ? -25.049 3.323 13.433 1.00 93.19 199 CYS A CA 1
ATOM 1538 C C . CYS A 1 199 ? -23.940 4.384 13.439 1.00 93.19 199 CYS A C 1
ATOM 1540 O O . CYS A 1 199 ? -23.291 4.611 12.419 1.00 93.19 199 CYS A O 1
ATOM 1542 N N . CYS A 1 200 ? -23.683 5.019 14.581 1.00 93.12 200 CYS A N 1
ATOM 1543 C CA . CYS A 1 200 ? -22.616 6.006 14.687 1.00 93.12 200 CYS A CA 1
ATOM 1544 C C . CYS A 1 200 ? -21.239 5.357 14.471 1.00 93.12 200 CYS A C 1
ATOM 1546 O O . CYS A 1 200 ? -20.446 5.851 13.673 1.00 93.12 200 CYS A O 1
ATOM 1548 N N . GLN A 1 201 ? -20.976 4.214 15.106 1.00 92.25 201 GLN A N 1
ATOM 1549 C CA . GLN A 1 201 ? -19.678 3.538 15.037 1.00 92.25 201 GLN A CA 1
ATOM 1550 C C . GLN A 1 201 ? -19.408 2.830 13.712 1.00 92.25 201 GLN A C 1
ATOM 1552 O O . GLN A 1 201 ? -18.269 2.825 13.264 1.00 92.25 201 GLN A O 1
ATOM 1557 N N . TYR A 1 202 ? -20.420 2.232 13.081 1.00 92.56 202 TYR A N 1
ATOM 1558 C CA . TYR A 1 202 ? -20.219 1.414 11.881 1.00 92.56 202 TYR A CA 1
ATOM 1559 C C . TYR A 1 202 ? -20.796 1.993 10.601 1.00 92.56 202 TYR A C 1
ATOM 1561 O O . TYR A 1 202 ? -20.712 1.338 9.568 1.00 92.56 202 TYR A O 1
ATOM 1569 N N . ILE A 1 203 ? -21.356 3.199 10.637 1.00 93.12 203 ILE A N 1
ATOM 1570 C CA . ILE A 1 203 ? -21.736 3.933 9.426 1.00 93.12 203 ILE A CA 1
ATOM 1571 C C . ILE A 1 203 ? -21.022 5.277 9.423 1.00 93.12 203 ILE A C 1
ATOM 1573 O O . ILE A 1 203 ? -20.196 5.530 8.550 1.00 93.12 203 ILE A O 1
ATOM 1577 N N . PHE A 1 204 ? -21.287 6.123 10.419 1.00 94.81 204 PHE A N 1
ATOM 1578 C CA . PHE A 1 204 ? -20.751 7.483 10.427 1.00 94.81 204 PHE A CA 1
ATOM 1579 C C . PHE A 1 204 ? -19.226 7.523 10.585 1.00 94.81 204 PHE A C 1
ATOM 1581 O O . PHE A 1 204 ? -18.559 8.169 9.780 1.00 94.81 204 PHE A O 1
ATOM 1588 N N . MET A 1 205 ? -18.659 6.828 11.576 1.00 95.00 205 MET A N 1
ATOM 1589 C CA . MET A 1 205 ? -17.219 6.906 11.850 1.00 95.00 205 MET A CA 1
ATOM 1590 C C . MET A 1 205 ? -16.332 6.414 10.687 1.00 95.00 205 MET A C 1
ATOM 1592 O O . MET A 1 205 ? -15.400 7.139 10.341 1.00 95.00 205 MET A O 1
ATOM 1596 N N . PRO A 1 206 ? -16.615 5.281 10.010 1.00 94.38 206 PRO A N 1
ATOM 1597 C CA . PRO A 1 206 ? -15.858 4.853 8.833 1.00 94.38 206 PRO A CA 1
ATOM 1598 C C . PRO A 1 206 ? -15.936 5.858 7.679 1.00 94.38 206 PRO A C 1
ATOM 1600 O O . PRO A 1 206 ? -14.918 6.166 7.060 1.00 94.38 206 PRO A O 1
ATOM 1603 N N . LEU A 1 207 ? -17.127 6.412 7.412 1.00 94.69 207 LEU A N 1
ATOM 1604 C CA . LEU A 1 207 ? -17.332 7.416 6.362 1.00 94.69 207 LEU A CA 1
ATOM 1605 C C . LEU A 1 207 ? -16.592 8.720 6.674 1.00 94.69 207 LEU A C 1
ATOM 1607 O O . LEU A 1 207 ? -15.935 9.289 5.803 1.00 94.69 207 LEU A O 1
ATOM 1611 N N . CYS A 1 208 ? -16.667 9.170 7.925 1.00 94.56 208 CYS A N 1
ATOM 1612 C CA . CYS A 1 208 ? -15.978 10.358 8.410 1.00 94.56 208 CYS A CA 1
ATOM 1613 C C . CYS A 1 208 ? -14.456 10.179 8.334 1.00 94.56 208 CYS A C 1
ATOM 1615 O O . CYS A 1 208 ? -13.763 11.022 7.768 1.00 94.56 208 CYS A O 1
ATOM 1617 N N . ALA A 1 209 ? -13.936 9.051 8.823 1.00 94.25 209 ALA A N 1
ATOM 1618 C CA . ALA A 1 209 ? -12.512 8.745 8.774 1.00 94.25 209 ALA A CA 1
ATOM 1619 C C . ALA A 1 209 ? -11.991 8.653 7.337 1.00 94.25 209 ALA A C 1
ATOM 1621 O O . ALA A 1 209 ? -10.926 9.190 7.048 1.00 94.25 209 ALA A O 1
ATOM 1622 N N . PHE A 1 210 ? -12.753 8.042 6.423 1.00 92.44 210 PHE A N 1
ATOM 1623 C CA . PHE A 1 210 ? -12.416 8.015 4.999 1.00 92.44 210 PHE A CA 1
ATOM 1624 C C . PHE A 1 210 ? -12.369 9.427 4.401 1.00 92.44 210 PHE A C 1
ATOM 1626 O O . PHE A 1 210 ? -11.392 9.788 3.747 1.00 92.44 210 PHE A O 1
ATOM 1633 N N . GLY A 1 211 ? -13.391 10.249 4.660 1.00 92.62 211 GLY A N 1
ATOM 1634 C CA . GLY A 1 211 ? -13.450 11.627 4.172 1.00 92.62 211 GLY A CA 1
ATOM 1635 C C . GLY A 1 211 ? -12.293 12.486 4.686 1.00 92.62 211 GLY A C 1
ATOM 1636 O O . GLY A 1 211 ? -11.634 13.164 3.903 1.00 92.62 211 GLY A O 1
ATOM 1637 N N . LEU A 1 212 ? -11.991 12.411 5.985 1.00 92.88 212 LEU A N 1
ATOM 1638 C CA . LEU A 1 212 ? -10.866 13.124 6.596 1.00 92.88 212 LEU A CA 1
ATOM 1639 C C . LEU A 1 212 ? -9.516 12.627 6.076 1.00 92.88 212 LEU A C 1
ATOM 1641 O O . LEU A 1 212 ? -8.631 13.441 5.818 1.00 92.88 212 LEU A O 1
ATOM 1645 N N . ALA A 1 213 ? -9.364 11.315 5.886 1.00 89.44 213 ALA A N 1
ATOM 1646 C CA . ALA A 1 213 ? -8.159 10.731 5.312 1.00 89.44 213 ALA A CA 1
ATOM 1647 C C . ALA A 1 213 ? -7.916 11.259 3.890 1.00 89.44 213 ALA A C 1
ATOM 1649 O O . ALA A 1 213 ? -6.808 11.689 3.579 1.00 89.44 213 ALA A O 1
ATOM 1650 N N . LYS A 1 214 ? -8.951 11.312 3.046 1.00 87.00 214 LYS A N 1
ATOM 1651 C CA . LYS A 1 214 ? -8.834 11.876 1.693 1.00 87.00 214 LYS A CA 1
ATOM 1652 C C . LYS A 1 214 ? -8.597 13.380 1.687 1.00 87.00 214 LYS A C 1
ATOM 1654 O O . LYS A 1 214 ? -7.849 13.858 0.845 1.00 87.00 214 LYS A O 1
ATOM 1659 N N . LEU A 1 215 ? -9.200 14.119 2.614 1.00 89.81 215 LEU A N 1
ATOM 1660 C CA . LEU A 1 215 ? -9.093 15.575 2.645 1.00 89.81 215 LEU A CA 1
ATOM 1661 C C . LEU A 1 215 ? -7.739 16.060 3.180 1.00 89.81 215 LEU A C 1
ATOM 1663 O O . LEU A 1 215 ? -7.131 16.946 2.590 1.00 89.81 215 LEU A O 1
ATOM 1667 N N . PHE A 1 216 ? -7.271 15.492 4.293 1.00 87.56 216 PHE A N 1
ATOM 1668 C CA . PHE A 1 216 ? -6.087 15.984 5.006 1.00 87.56 216 PHE A CA 1
ATOM 1669 C C . PHE A 1 216 ? -4.827 15.149 4.763 1.00 87.56 216 PHE A C 1
ATOM 1671 O O . PHE A 1 216 ? -3.724 15.652 4.955 1.00 87.56 216 PHE A O 1
ATOM 1678 N N . LEU A 1 217 ? -4.967 13.885 4.347 1.00 84.56 217 LEU A N 1
ATOM 1679 C CA . LEU A 1 217 ? -3.859 12.927 4.239 1.00 84.56 217 LEU A CA 1
ATOM 1680 C C . LEU A 1 217 ? -3.686 12.375 2.815 1.00 84.56 217 LEU A C 1
ATOM 1682 O O . LEU A 1 217 ? -3.061 11.329 2.637 1.00 84.56 217 LEU A O 1
ATOM 1686 N N . ALA A 1 218 ? -4.193 13.077 1.793 1.00 76.88 218 ALA A N 1
ATOM 1687 C CA . ALA A 1 218 ? -4.165 12.654 0.385 1.00 76.88 218 ALA A CA 1
ATOM 1688 C C . ALA A 1 218 ? -2.782 12.160 -0.088 1.00 76.88 218 ALA A C 1
ATOM 1690 O O . ALA A 1 218 ? -2.684 11.183 -0.821 1.00 76.88 218 ALA A O 1
ATOM 1691 N N . ASN A 1 219 ? -1.708 12.780 0.406 1.00 69.81 219 ASN A N 1
ATOM 1692 C CA . ASN A 1 219 ? -0.336 12.493 -0.018 1.00 69.81 219 ASN A CA 1
ATOM 1693 C C . ASN A 1 219 ? 0.291 11.256 0.655 1.00 69.81 219 ASN A C 1
ATOM 1695 O O . ASN A 1 219 ? 1.385 10.840 0.274 1.00 69.81 219 ASN A O 1
ATOM 1699 N N . ASN A 1 220 ? -0.344 10.674 1.682 1.00 72.12 220 ASN A N 1
ATOM 1700 C CA . ASN A 1 220 ? 0.240 9.568 2.440 1.00 72.12 220 ASN A CA 1
ATOM 1701 C C . ASN A 1 220 ? -0.771 8.458 2.751 1.00 72.12 220 ASN A C 1
ATOM 1703 O O . ASN A 1 220 ? -1.465 8.476 3.768 1.00 72.12 220 ASN A O 1
ATOM 1707 N N . VAL A 1 221 ? -0.770 7.435 1.897 1.00 76.56 221 VAL A N 1
ATOM 1708 C CA . VAL A 1 221 ? -1.664 6.274 1.990 1.00 76.56 221 VAL A CA 1
ATOM 1709 C C . VAL A 1 221 ? -1.525 5.520 3.318 1.00 76.56 221 VAL A C 1
ATOM 1711 O O . VAL A 1 221 ? -2.527 5.093 3.883 1.00 76.56 221 VAL A O 1
ATOM 1714 N N . ALA A 1 222 ? -0.317 5.409 3.882 1.00 74.12 222 ALA A N 1
ATOM 1715 C CA . ALA A 1 222 ? -0.118 4.721 5.160 1.00 74.12 222 ALA A CA 1
ATOM 1716 C C . ALA A 1 222 ? -0.824 5.450 6.317 1.00 74.12 222 ALA A C 1
ATOM 1718 O O . ALA A 1 222 ? -1.447 4.821 7.173 1.00 74.12 222 ALA A O 1
ATOM 1719 N N . LEU A 1 223 ? -0.786 6.786 6.311 1.00 80.44 223 LEU A N 1
ATOM 1720 C CA . LEU A 1 223 ? -1.494 7.603 7.299 1.00 80.44 223 LEU A CA 1
ATOM 1721 C C . LEU A 1 223 ? -3.009 7.595 7.060 1.00 80.44 223 LEU A C 1
ATOM 1723 O O . LEU A 1 223 ? -3.769 7.545 8.026 1.00 80.44 223 LEU A O 1
ATOM 1727 N N . GLN A 1 224 ? -3.452 7.569 5.796 1.00 86.00 224 GLN A N 1
ATOM 1728 C CA . GLN A 1 224 ? -4.867 7.380 5.458 1.00 86.00 224 GLN A CA 1
ATOM 1729 C C . GLN A 1 224 ? -5.403 6.062 6.021 1.00 86.00 224 GLN A C 1
ATOM 1731 O O . GLN A 1 224 ? -6.458 6.054 6.650 1.00 86.00 224 GLN A O 1
ATOM 1736 N N . LEU A 1 225 ? -4.666 4.963 5.835 1.00 83.19 225 LEU A N 1
ATOM 1737 C CA . LEU A 1 225 ? -5.016 3.651 6.382 1.00 83.19 225 LEU A CA 1
ATOM 1738 C C . LEU A 1 225 ? -5.031 3.671 7.913 1.00 83.19 225 LEU A C 1
ATOM 1740 O O . LEU A 1 225 ? -5.977 3.164 8.513 1.00 83.19 225 LEU A O 1
ATOM 1744 N N . GLY A 1 226 ? -4.045 4.321 8.537 1.00 85.44 226 GLY A N 1
ATOM 1745 C CA . GLY A 1 226 ? -4.005 4.575 9.980 1.00 85.44 226 GLY A CA 1
ATOM 1746 C C . GLY A 1 226 ? -5.295 5.193 10.516 1.00 85.44 226 GLY A C 1
ATOM 1747 O O . GLY A 1 226 ? -5.939 4.646 11.418 1.00 85.44 226 GLY A O 1
ATOM 1748 N N . LEU A 1 227 ? -5.698 6.319 9.926 1.00 89.69 227 LEU A N 1
ATOM 1749 C CA . LEU A 1 227 ? -6.892 7.053 10.336 1.00 89.69 227 LEU A CA 1
ATOM 1750 C C . LEU A 1 227 ? -8.180 6.279 10.013 1.00 89.69 227 LEU A C 1
ATOM 1752 O O . LEU A 1 227 ? -9.079 6.192 10.848 1.00 89.69 227 LEU A O 1
ATOM 1756 N N . PHE A 1 228 ? -8.259 5.670 8.829 1.00 92.06 228 PHE A N 1
ATOM 1757 C CA . PHE A 1 228 ? -9.433 4.931 8.371 1.00 92.06 228 PHE A CA 1
ATOM 1758 C C . PHE A 1 228 ? -9.705 3.672 9.203 1.00 92.06 228 PHE A C 1
ATOM 1760 O O . PHE A 1 228 ? -10.837 3.453 9.636 1.00 92.06 228 PHE A O 1
ATOM 1767 N N . VAL A 1 229 ? -8.679 2.858 9.478 1.00 88.19 229 VAL A N 1
ATOM 1768 C CA . VAL A 1 229 ? -8.820 1.639 10.295 1.00 88.19 229 VAL A CA 1
ATOM 1769 C C . VAL A 1 229 ? -9.145 1.990 11.747 1.00 88.19 229 VAL A C 1
ATOM 1771 O O . VAL A 1 229 ? -9.934 1.285 12.380 1.00 88.19 229 VAL A O 1
ATOM 1774 N N . THR A 1 230 ? -8.626 3.116 12.251 1.00 89.62 230 THR A N 1
ATOM 1775 C CA . THR A 1 230 ? -9.075 3.680 13.534 1.00 89.62 230 THR A CA 1
ATOM 1776 C C . THR A 1 230 ? -10.577 3.955 13.483 1.00 89.62 230 THR A C 1
ATOM 1778 O O . THR A 1 230 ? -11.302 3.379 14.287 1.00 89.62 230 THR A O 1
ATOM 1781 N N . GLY A 1 231 ? -11.047 4.675 12.455 1.00 91.69 231 GLY A N 1
ATOM 1782 C CA . GLY A 1 231 ? -12.461 4.962 12.174 1.00 91.69 231 GLY A CA 1
ATOM 1783 C C . GLY A 1 231 ? -13.381 3.743 12.100 1.00 91.69 231 GLY A C 1
ATOM 1784 O O . GLY A 1 231 ? -14.548 3.828 12.473 1.00 91.69 231 GLY A O 1
ATOM 1785 N N . CYS A 1 232 ? -12.861 2.610 11.631 1.00 90.62 232 CYS A N 1
ATOM 1786 C CA . CYS A 1 232 ? -13.591 1.344 11.545 1.00 90.62 232 CYS A CA 1
ATOM 1787 C C . CYS A 1 232 ? -13.591 0.537 12.851 1.00 90.62 232 CYS A C 1
ATOM 1789 O O . CYS A 1 232 ? -14.316 -0.455 12.956 1.00 90.62 232 CYS A O 1
ATOM 1791 N N . SER A 1 233 ? -12.759 0.911 13.822 1.00 89.19 233 SER A N 1
ATOM 1792 C CA . SER A 1 233 ? -12.585 0.149 15.056 1.00 89.19 233 SER A CA 1
ATOM 1793 C C . SER A 1 233 ? -13.799 0.302 15.983 1.00 89.19 233 SER A C 1
ATOM 1795 O O . SER A 1 233 ? -14.405 1.376 16.028 1.00 89.19 233 SER A O 1
ATOM 1797 N N . PRO A 1 234 ? -14.164 -0.752 16.745 1.00 88.19 234 PRO A N 1
ATOM 1798 C CA . PRO A 1 234 ? -15.226 -0.672 17.750 1.00 88.19 234 PRO A CA 1
ATOM 1799 C C . PRO A 1 234 ? -14.915 0.376 18.829 1.00 88.19 234 PRO A C 1
ATOM 1801 O O . PRO A 1 234 ? -13.789 0.877 18.929 1.00 88.19 234 PRO A O 1
ATOM 1804 N N . GLY A 1 235 ? -15.903 0.647 19.688 1.00 80.50 235 GLY A N 1
ATOM 1805 C CA . GLY A 1 235 ? -15.708 1.452 20.896 1.00 80.50 235 GLY A CA 1
ATOM 1806 C C . GLY A 1 235 ? -14.520 0.958 21.733 1.00 80.50 235 GLY A C 1
ATOM 1807 O O . GLY A 1 235 ? -14.267 -0.245 21.854 1.00 80.50 235 GLY A O 1
ATOM 1808 N N . GLY A 1 236 ? -13.728 1.891 22.264 1.00 73.50 236 GLY A N 1
ATOM 1809 C CA . GLY A 1 236 ? -12.524 1.572 23.035 1.00 73.50 236 GLY A CA 1
ATOM 1810 C C . GLY A 1 236 ? -12.816 1.335 24.514 1.00 73.50 236 GLY A C 1
ATOM 1811 O O . GLY A 1 236 ? -13.624 2.036 25.099 1.00 73.50 236 GLY A O 1
ATOM 1812 N N . GLY A 1 237 ? -12.078 0.447 25.191 1.00 66.50 237 GLY A N 1
ATOM 1813 C CA . GLY A 1 237 ? -12.262 0.205 26.635 1.00 66.50 237 GLY A CA 1
ATOM 1814 C C . GLY A 1 237 ? -12.135 1.457 27.528 1.00 66.50 237 GLY A C 1
ATOM 1815 O O . GLY A 1 237 ? -12.679 1.481 28.632 1.00 66.50 237 GLY A O 1
ATOM 1816 N N . GLY A 1 238 ? -11.471 2.514 27.042 1.00 72.81 238 GLY A N 1
ATOM 1817 C CA . GLY A 1 238 ? -11.408 3.822 27.699 1.00 72.81 238 GLY A CA 1
ATOM 1818 C C . GLY A 1 238 ? -12.738 4.589 27.727 1.00 72.81 238 GLY A C 1
ATOM 1819 O O . GLY A 1 238 ? -12.944 5.380 28.646 1.00 72.81 238 GLY A O 1
ATOM 1820 N N . SER A 1 239 ? -13.665 4.342 26.794 1.00 84.44 239 SER A N 1
ATOM 1821 C CA . SER A 1 239 ? -14.987 4.990 26.770 1.00 84.44 239 SER A CA 1
ATOM 1822 C C . SER A 1 239 ? -15.802 4.662 28.024 1.00 84.44 239 SER A C 1
ATOM 1824 O O . SER A 1 239 ? -16.455 5.542 28.581 1.00 84.44 239 SER A O 1
ATOM 1826 N N . ASN A 1 240 ? -15.678 3.435 28.542 1.00 82.94 240 ASN A N 1
ATOM 1827 C CA . ASN A 1 240 ? -16.322 3.001 29.783 1.00 82.94 240 ASN A CA 1
ATOM 1828 C C . ASN A 1 240 ? -15.840 3.818 30.994 1.00 82.94 240 ASN A C 1
ATOM 1830 O O . ASN A 1 240 ? -16.635 4.202 31.855 1.00 82.94 240 ASN A O 1
ATOM 1834 N N . LEU A 1 241 ? -14.534 4.110 31.058 1.00 79.75 241 LEU A N 1
ATOM 1835 C CA . LEU A 1 241 ? -13.949 4.920 32.128 1.00 79.75 241 LEU A CA 1
ATOM 1836 C C . LEU A 1 241 ? -14.464 6.363 32.062 1.00 79.75 241 LEU A C 1
ATOM 1838 O O . LEU A 1 241 ? -14.917 6.894 33.076 1.00 79.75 241 LEU A O 1
ATOM 1842 N N . TRP A 1 242 ? -14.439 6.976 30.877 1.00 85.31 242 TRP A N 1
ATOM 1843 C CA . TRP A 1 242 ? -14.920 8.346 30.687 1.00 85.31 242 TRP A CA 1
ATOM 1844 C C . TRP A 1 242 ? -16.425 8.475 30.899 1.00 85.31 242 TRP A C 1
ATOM 1846 O O . TRP A 1 242 ? -16.855 9.417 31.553 1.00 85.31 242 TRP A O 1
ATOM 1856 N N . THR A 1 243 ? -17.220 7.502 30.452 1.00 88.75 243 THR A N 1
ATOM 1857 C CA . THR A 1 243 ? -18.665 7.463 30.716 1.00 88.75 243 THR A CA 1
ATOM 1858 C C . THR A 1 243 ? -18.941 7.467 32.216 1.00 88.75 243 THR A C 1
ATOM 1860 O O . THR A 1 243 ? -19.781 8.230 32.682 1.00 88.75 243 THR A O 1
ATOM 1863 N N . TYR A 1 244 ? -18.205 6.667 32.994 1.00 83.25 244 TYR A N 1
ATOM 1864 C CA . TYR A 1 244 ? -18.340 6.661 34.450 1.00 83.25 244 TYR A CA 1
ATOM 1865 C C . TYR A 1 244 ? -17.955 8.010 35.078 1.00 83.25 244 TYR A C 1
ATOM 1867 O O . TYR A 1 244 ? -18.694 8.522 35.915 1.00 83.25 244 TYR A O 1
ATOM 1875 N N . ILE A 1 245 ? -16.818 8.591 34.677 1.00 83.94 245 ILE A N 1
ATOM 1876 C CA . ILE A 1 245 ? -16.318 9.866 35.227 1.00 83.94 245 ILE A CA 1
ATOM 1877 C C . ILE A 1 245 ? -17.266 11.024 34.903 1.00 83.94 245 ILE A C 1
ATOM 1879 O O . ILE A 1 245 ? -17.517 11.872 35.754 1.00 83.94 245 ILE A O 1
ATOM 1883 N N . LEU A 1 246 ? -17.805 11.052 33.685 1.00 89.38 246 LEU A N 1
ATOM 1884 C CA . LEU A 1 246 ? -18.686 12.115 33.209 1.00 89.38 246 LEU A CA 1
ATOM 1885 C C . LEU A 1 246 ? -20.147 11.933 33.667 1.00 89.38 246 LEU A C 1
ATOM 1887 O O . LEU A 1 246 ? -20.987 12.773 33.359 1.00 89.38 246 LEU A O 1
ATOM 1891 N N . GLY A 1 247 ? -20.465 10.868 34.414 1.00 88.19 247 GLY A N 1
ATOM 1892 C CA . GLY A 1 247 ? -21.811 10.619 34.943 1.00 88.19 247 GLY A CA 1
ATOM 1893 C C . GLY A 1 247 ? -22.813 10.086 33.911 1.00 88.19 247 GLY A C 1
ATOM 1894 O O . GLY A 1 247 ? -24.017 10.299 34.051 1.00 88.19 247 GLY A O 1
ATOM 1895 N N . GLY A 1 248 ? -22.332 9.413 32.865 1.00 91.25 248 GLY A N 1
ATOM 1896 C CA . GLY A 1 248 ? -23.161 8.734 31.873 1.00 91.25 248 GLY A CA 1
ATOM 1897 C C . GLY A 1 248 ? -23.691 7.371 32.339 1.00 91.25 248 GLY A C 1
ATOM 1898 O O . GLY A 1 248 ? -23.367 6.858 33.413 1.00 91.25 248 GLY A O 1
ATOM 1899 N N . ASN A 1 249 ? -24.508 6.748 31.495 1.00 90.75 249 ASN A N 1
ATOM 1900 C CA . ASN A 1 249 ? -25.046 5.411 31.700 1.00 90.75 249 ASN A CA 1
ATOM 1901 C C . ASN A 1 249 ? -23.997 4.328 31.385 1.00 90.75 249 ASN A C 1
ATOM 1903 O O . ASN A 1 249 ? -23.873 3.838 30.262 1.00 90.75 249 ASN A O 1
ATOM 1907 N N . LEU A 1 250 ? -23.264 3.899 32.412 1.00 85.94 250 LEU A N 1
ATOM 1908 C CA . LEU A 1 250 ? -22.223 2.877 32.280 1.00 85.94 250 LEU A CA 1
ATOM 1909 C C . LEU A 1 250 ? -22.747 1.531 31.739 1.00 85.94 250 LEU A C 1
ATOM 1911 O O . LEU A 1 250 ? -22.048 0.863 30.982 1.00 85.94 250 LEU A O 1
ATOM 1915 N N . HIS A 1 251 ? -23.971 1.130 32.093 1.00 86.31 251 HIS A N 1
ATOM 1916 C CA . HIS A 1 251 ? -24.560 -0.119 31.597 1.00 86.31 251 HIS A CA 1
ATOM 1917 C C . HIS A 1 251 ? -24.800 -0.078 30.085 1.00 86.31 251 HIS A C 1
ATOM 1919 O O . HIS A 1 251 ? -24.589 -1.081 29.395 1.00 86.31 251 HIS A O 1
ATOM 1925 N N . LEU A 1 252 ? -25.194 1.089 29.569 1.00 89.56 252 LEU A N 1
ATOM 1926 C CA . LEU A 1 252 ? -25.338 1.321 28.138 1.00 89.56 252 LEU A CA 1
ATOM 1927 C C . LEU A 1 252 ? -23.975 1.295 27.431 1.00 89.56 252 LEU A C 1
ATOM 1929 O O . LEU A 1 252 ? -23.861 0.603 26.424 1.00 89.56 252 LEU A O 1
ATOM 1933 N N . SER A 1 253 ? -22.946 1.962 27.973 1.00 90.19 253 SER A N 1
ATOM 1934 C CA . SER A 1 253 ? -21.578 1.956 27.408 1.00 90.19 253 SER A CA 1
ATOM 1935 C C . SER A 1 253 ? -21.045 0.533 27.268 1.00 90.19 253 SER A C 1
ATOM 1937 O O . SER A 1 253 ? -20.785 0.098 26.153 1.00 90.19 253 SER A O 1
ATOM 1939 N N . ILE A 1 254 ? -21.052 -0.254 28.350 1.00 85.00 254 ILE A N 1
ATOM 1940 C CA . ILE A 1 254 ? -20.558 -1.641 28.341 1.00 85.00 254 ILE A CA 1
ATOM 1941 C C . ILE A 1 254 ? -21.315 -2.499 27.320 1.00 85.00 254 ILE A C 1
ATOM 1943 O O . ILE A 1 254 ? -20.710 -3.306 26.612 1.00 85.00 254 ILE A O 1
ATOM 1947 N N . THR A 1 255 ? -22.637 -2.322 27.226 1.00 87.25 255 THR A N 1
ATOM 1948 C CA . THR A 1 255 ? -23.464 -3.048 26.253 1.00 87.25 255 THR A CA 1
ATOM 1949 C C . THR A 1 255 ? -23.103 -2.655 24.819 1.00 87.25 255 THR A C 1
ATOM 1951 O O . THR A 1 255 ? -22.957 -3.532 23.968 1.00 87.25 255 THR A O 1
ATOM 1954 N N . MET A 1 256 ? -22.919 -1.362 24.541 1.00 89.00 256 MET A N 1
ATOM 1955 C CA . MET A 1 256 ? -22.524 -0.866 23.219 1.00 89.00 256 MET A CA 1
ATOM 1956 C C . MET A 1 256 ? -21.113 -1.312 22.840 1.00 89.00 256 MET A C 1
ATOM 1958 O O . MET A 1 256 ? -20.923 -1.822 21.735 1.00 89.00 256 MET A O 1
ATOM 1962 N N . THR A 1 257 ? -20.138 -1.213 23.747 1.00 87.62 257 THR A N 1
ATOM 1963 C CA . THR A 1 257 ? -18.776 -1.702 23.506 1.00 87.62 257 THR A CA 1
ATOM 1964 C C . THR A 1 257 ? -18.792 -3.208 23.223 1.00 87.62 257 THR A C 1
ATOM 1966 O O . THR A 1 257 ? -18.091 -3.680 22.333 1.00 87.62 257 THR A O 1
ATOM 1969 N N . PHE A 1 258 ? -19.602 -3.991 23.947 1.00 85.69 258 PHE A N 1
ATOM 1970 C CA . PHE A 1 258 ? -19.693 -5.443 23.751 1.00 85.69 258 PHE A CA 1
ATOM 1971 C C . PHE A 1 258 ? -20.279 -5.801 22.383 1.00 85.69 258 PHE A C 1
ATOM 1973 O O . PHE A 1 258 ? -19.681 -6.576 21.635 1.00 85.69 258 PHE A O 1
ATOM 1980 N N . LEU A 1 259 ? -21.431 -5.214 22.045 1.00 87.25 259 LEU A N 1
ATOM 1981 C CA . LEU A 1 259 ? -22.099 -5.453 20.766 1.00 87.25 259 LEU A CA 1
ATOM 1982 C C . LEU A 1 259 ? -21.235 -4.999 19.592 1.00 87.25 259 LEU A C 1
ATOM 1984 O O . LEU A 1 259 ? -21.147 -5.707 18.591 1.00 87.25 259 LEU A O 1
ATOM 1988 N N . SER A 1 260 ? -20.571 -3.850 19.725 1.00 89.00 260 SER A N 1
ATOM 1989 C CA . SER A 1 260 ? -19.667 -3.360 18.691 1.00 89.00 260 SER A CA 1
ATOM 1990 C C . SER A 1 260 ? -18.445 -4.252 18.546 1.00 89.00 260 SER A C 1
ATOM 1992 O O . SER A 1 260 ? -18.150 -4.694 17.448 1.00 89.00 260 SER A O 1
ATOM 1994 N N . THR A 1 261 ? -17.800 -4.652 19.638 1.00 85.81 261 THR A N 1
ATOM 1995 C CA . THR A 1 261 ? -16.664 -5.584 19.581 1.00 85.81 261 THR A CA 1
ATOM 1996 C C . THR A 1 261 ? -17.017 -6.893 18.868 1.00 85.81 261 THR A C 1
ATOM 1998 O O . THR A 1 261 ? -16.234 -7.372 18.052 1.00 85.81 261 THR A O 1
ATOM 2001 N N . LEU A 1 262 ? -18.207 -7.450 19.115 1.00 84.69 262 LEU A N 1
ATOM 2002 C CA . LEU A 1 262 ? -18.678 -8.635 18.395 1.00 84.69 262 LEU A CA 1
ATOM 2003 C C . LEU A 1 262 ? -18.934 -8.338 16.907 1.00 84.69 262 LEU A C 1
ATOM 2005 O O . LEU A 1 262 ? -18.569 -9.130 16.041 1.00 84.69 262 LEU A O 1
ATOM 2009 N N . ALA A 1 263 ? -19.532 -7.185 16.604 1.00 88.69 263 ALA A N 1
ATOM 2010 C CA . ALA A 1 263 ? -19.790 -6.752 15.236 1.00 88.69 263 ALA A CA 1
ATOM 2011 C C . ALA A 1 263 ? -18.514 -6.404 14.453 1.00 88.69 263 ALA A C 1
ATOM 2013 O O . ALA A 1 263 ? -18.505 -6.542 13.230 1.00 88.69 263 ALA A O 1
ATOM 2014 N N . ALA A 1 264 ? -17.429 -6.008 15.125 1.00 86.81 264 ALA A N 1
ATOM 2015 C CA . ALA A 1 264 ? -16.155 -5.638 14.511 1.00 86.81 264 ALA A CA 1
ATOM 2016 C C . ALA A 1 264 ? -15.583 -6.755 13.627 1.00 86.81 264 ALA A C 1
ATOM 2018 O O . ALA A 1 264 ? -15.000 -6.459 12.586 1.00 86.81 264 ALA A O 1
ATOM 2019 N N . PHE A 1 265 ? -15.821 -8.023 13.992 1.00 83.44 265 PHE A N 1
ATOM 2020 C CA . PHE A 1 265 ? -15.444 -9.188 13.188 1.00 83.44 265 PHE A CA 1
ATOM 2021 C C . PHE A 1 265 ? -15.982 -9.121 11.754 1.00 83.44 265 PHE A C 1
ATOM 2023 O O . PHE A 1 265 ? -15.276 -9.480 10.819 1.00 83.44 265 PHE A O 1
ATOM 2030 N N . ALA A 1 266 ? -17.214 -8.643 11.572 1.00 86.12 266 ALA A N 1
ATOM 2031 C CA . ALA A 1 266 ? -17.821 -8.494 10.254 1.00 86.12 266 ALA A CA 1
ATOM 2032 C C . ALA A 1 266 ? -17.597 -7.088 9.683 1.00 86.12 266 ALA A C 1
ATOM 2034 O O . ALA A 1 266 ? -17.250 -6.933 8.513 1.00 86.12 266 ALA A O 1
ATOM 2035 N N . MET A 1 267 ? -17.768 -6.059 10.514 1.00 89.75 267 MET A N 1
ATOM 2036 C CA . MET A 1 267 ? -17.792 -4.673 10.057 1.00 89.75 267 MET A CA 1
ATOM 2037 C C . MET A 1 267 ? -16.411 -4.138 9.674 1.00 89.75 267 MET A C 1
ATOM 2039 O O . MET A 1 267 ? -16.323 -3.393 8.700 1.00 89.75 267 MET A O 1
ATOM 2043 N N . MET A 1 268 ? -15.330 -4.512 10.376 1.00 88.25 268 MET A N 1
ATOM 2044 C CA . MET A 1 268 ? -13.986 -4.052 9.996 1.00 88.25 268 MET A CA 1
ATOM 2045 C C . MET A 1 268 ? -13.569 -4.624 8.634 1.00 88.25 268 MET A C 1
ATOM 2047 O O . MET A 1 268 ? -13.274 -3.818 7.749 1.00 88.25 268 MET A O 1
ATOM 2051 N N . PRO A 1 269 ? -13.635 -5.952 8.383 1.00 85.00 269 PRO A N 1
ATOM 2052 C CA . PRO A 1 269 ? -13.371 -6.488 7.049 1.00 85.00 269 PRO A CA 1
ATOM 2053 C C . PRO A 1 269 ? -14.300 -5.910 5.982 1.00 85.00 269 PRO A C 1
ATOM 2055 O O . PRO A 1 269 ? -13.827 -5.565 4.905 1.00 85.00 269 PRO A O 1
ATOM 2058 N N . PHE A 1 270 ? -15.592 -5.733 6.277 1.00 88.88 270 PHE A N 1
ATOM 2059 C CA . PHE A 1 270 ? -16.548 -5.133 5.342 1.00 88.88 270 PHE A CA 1
ATOM 2060 C C . PHE A 1 270 ? -16.129 -3.724 4.892 1.00 88.88 270 PHE A C 1
ATOM 2062 O O . PHE A 1 270 ? -16.090 -3.438 3.692 1.00 88.88 270 PHE A O 1
ATOM 2069 N N . TRP A 1 271 ? -15.771 -2.842 5.828 1.00 88.88 271 TRP A N 1
ATOM 2070 C CA . TRP A 1 271 ? -15.327 -1.487 5.493 1.00 88.88 271 TRP A CA 1
ATOM 2071 C C . TRP A 1 271 ? -13.971 -1.473 4.794 1.00 88.88 271 TRP A C 1
ATOM 2073 O O . TRP A 1 271 ? -13.764 -0.689 3.866 1.00 88.88 271 TRP A O 1
ATOM 2083 N N . THR A 1 272 ? -13.068 -2.382 5.163 1.00 82.75 272 THR A N 1
ATOM 2084 C CA . THR A 1 272 ? -11.808 -2.570 4.440 1.00 82.75 272 THR A CA 1
ATOM 2085 C C . THR A 1 272 ? -12.041 -3.057 3.001 1.00 82.75 272 THR A C 1
ATOM 2087 O O . THR A 1 272 ? -11.406 -2.547 2.083 1.00 82.75 272 THR A O 1
ATOM 2090 N N . MET A 1 273 ? -12.989 -3.970 2.770 1.00 80.25 273 MET A N 1
ATOM 2091 C CA . MET A 1 273 ? -13.362 -4.482 1.439 1.00 80.25 273 MET A CA 1
ATOM 2092 C C . MET A 1 273 ? -14.079 -3.463 0.553 1.00 80.25 273 MET A C 1
ATOM 2094 O O . MET A 1 273 ? -14.072 -3.603 -0.670 1.00 80.25 273 MET A O 1
ATOM 2098 N N . THR A 1 274 ? -14.686 -2.442 1.152 1.00 86.94 274 THR A N 1
ATOM 2099 C CA . THR A 1 274 ? -15.429 -1.401 0.437 1.00 86.94 274 THR A CA 1
ATOM 2100 C C . THR A 1 274 ? -14.589 -0.133 0.293 1.00 86.94 274 THR A C 1
ATOM 2102 O O . THR A 1 274 ? -13.880 0.023 -0.698 1.00 86.94 274 THR A O 1
ATOM 2105 N N . LEU A 1 275 ? -14.627 0.767 1.277 1.00 86.12 275 LEU A N 1
ATOM 2106 C CA . LEU A 1 275 ? -13.911 2.045 1.230 1.00 86.12 275 LEU A CA 1
ATOM 2107 C C . LEU A 1 275 ? -12.403 1.887 1.420 1.00 86.12 275 LEU A C 1
ATOM 2109 O O . LEU A 1 275 ? -11.631 2.593 0.773 1.00 86.12 275 LEU A O 1
ATOM 2113 N N . GLY A 1 276 ? -11.973 0.935 2.250 1.00 80.94 276 GLY A N 1
ATOM 2114 C CA . GLY A 1 276 ? -10.552 0.656 2.444 1.00 80.94 276 GLY A CA 1
ATOM 2115 C C . GLY A 1 276 ? -9.870 0.307 1.127 1.00 80.94 276 GLY A C 1
ATOM 2116 O O . GLY A 1 276 ? -8.808 0.849 0.839 1.00 80.94 276 GLY A O 1
ATOM 2117 N N . ARG A 1 277 ? -10.512 -0.507 0.277 1.00 79.56 277 ARG A N 1
ATOM 2118 C CA . ARG A 1 277 ? -10.011 -0.881 -1.054 1.00 79.56 277 ARG A CA 1
ATOM 2119 C C . ARG A 1 277 ? -9.640 0.332 -1.907 1.00 79.56 277 ARG A C 1
ATOM 2121 O O . ARG A 1 277 ? -8.680 0.244 -2.659 1.00 79.56 277 ARG A O 1
ATOM 2128 N N . LEU A 1 278 ? -10.357 1.451 -1.789 1.00 80.56 278 LEU A N 1
ATOM 2129 C CA . LEU A 1 278 ? -10.032 2.680 -2.522 1.00 80.56 278 LEU A CA 1
ATOM 2130 C C . LEU A 1 278 ? -8.724 3.310 -2.023 1.00 80.56 278 LEU A C 1
ATOM 2132 O O . LEU A 1 278 ? -7.923 3.778 -2.822 1.00 80.56 278 LEU A O 1
ATOM 2136 N N . ILE A 1 279 ? -8.483 3.289 -0.709 1.00 78.62 279 ILE A N 1
ATOM 2137 C CA . ILE A 1 279 ? -7.222 3.754 -0.110 1.00 78.62 279 ILE A CA 1
ATOM 2138 C C . ILE A 1 279 ? -6.073 2.811 -0.493 1.00 78.62 279 ILE A C 1
ATOM 2140 O O . ILE A 1 279 ? -5.010 3.263 -0.904 1.00 78.62 279 ILE A O 1
ATOM 2144 N N . PHE A 1 280 ? -6.295 1.499 -0.410 1.00 70.56 280 PHE A N 1
ATOM 2145 C CA . PHE A 1 280 ? -5.300 0.493 -0.781 1.00 70.56 280 PHE A CA 1
ATOM 2146 C C . PHE A 1 280 ? -4.947 0.522 -2.277 1.00 70.56 280 PHE A C 1
ATOM 2148 O O . PHE A 1 280 ? -3.777 0.383 -2.629 1.00 70.56 280 PHE A O 1
ATOM 2155 N N . ALA A 1 281 ? -5.931 0.760 -3.152 1.00 67.38 281 ALA A N 1
ATOM 2156 C CA . ALA A 1 281 ? -5.720 0.877 -4.593 1.00 67.38 281 ALA A CA 1
ATOM 2157 C C . ALA A 1 281 ? -4.818 2.065 -4.959 1.00 67.38 281 ALA A C 1
ATOM 2159 O O . ALA A 1 281 ? -3.979 1.931 -5.842 1.00 67.38 281 ALA A O 1
ATOM 2160 N N . GLU A 1 282 ? -4.941 3.198 -4.260 1.00 65.50 282 GLU A N 1
ATOM 2161 C CA . GLU A 1 282 ? -4.044 4.350 -4.446 1.00 65.50 282 GLU A CA 1
ATOM 2162 C C . GLU A 1 282 ? -2.611 4.072 -3.975 1.00 65.50 282 GLU A C 1
ATOM 2164 O O . GLU A 1 282 ? -1.663 4.638 -4.512 1.00 65.50 282 GLU A O 1
ATOM 2169 N N . GLY A 1 283 ? -2.439 3.205 -2.974 1.00 54.84 283 GLY A N 1
ATOM 2170 C CA . GLY A 1 283 ? -1.121 2.819 -2.464 1.00 54.84 283 GLY A CA 1
ATOM 2171 C C . GLY A 1 283 ? -0.440 1.690 -3.222 1.00 54.84 283 GLY A C 1
ATOM 2172 O O . GLY A 1 283 ? 0.714 1.400 -2.913 1.00 54.84 283 GLY A O 1
ATOM 2173 N N . HIS A 1 284 ? -1.136 1.037 -4.158 1.00 50.59 284 HIS A N 1
ATOM 2174 C CA . HIS A 1 284 ? -0.716 -0.253 -4.715 1.00 50.59 284 HIS A CA 1
ATOM 2175 C C . HIS A 1 284 ? -0.349 -1.260 -3.609 1.00 50.59 284 HIS A C 1
ATOM 2177 O O . HIS A 1 284 ? 0.680 -1.924 -3.696 1.00 50.59 284 HIS A O 1
ATOM 2183 N N . ILE A 1 285 ? -1.143 -1.307 -2.537 1.00 57.50 285 ILE A N 1
ATOM 2184 C CA . ILE A 1 285 ? -0.953 -2.229 -1.411 1.00 57.50 285 ILE A CA 1
ATOM 2185 C C . ILE A 1 285 ? -2.022 -3.313 -1.538 1.00 57.50 285 ILE A C 1
ATOM 2187 O O . ILE A 1 285 ? -3.217 -2.996 -1.612 1.00 57.50 285 ILE A O 1
ATOM 2191 N N . VAL A 1 286 ? -1.620 -4.584 -1.554 1.00 52.97 286 VAL A N 1
ATOM 2192 C CA . VAL A 1 286 ? -2.577 -5.698 -1.559 1.00 52.97 286 VAL A CA 1
ATOM 2193 C C . VAL A 1 286 ? -3.323 -5.698 -0.242 1.00 52.97 286 VAL A C 1
ATOM 2195 O O . VAL A 1 286 ? -2.726 -5.720 0.829 1.00 52.97 286 VAL A O 1
ATOM 2198 N N . VAL A 1 287 ? -4.653 -5.683 -0.301 1.00 61.06 287 VAL A N 1
ATOM 2199 C CA . VAL A 1 287 ? -5.443 -5.660 0.927 1.00 61.06 287 VAL A CA 1
ATOM 2200 C C . VAL A 1 287 ? -5.377 -7.033 1.601 1.00 61.06 287 VAL A C 1
ATOM 2202 O O . VAL A 1 287 ? -5.875 -8.015 1.038 1.00 61.06 287 VAL A O 1
ATOM 2205 N N . PRO A 1 288 ? -4.850 -7.137 2.830 1.00 67.81 288 PRO A N 1
ATOM 2206 C CA . PRO A 1 288 ? -4.655 -8.421 3.488 1.00 67.81 288 PRO A CA 1
ATOM 2207 C C . PRO A 1 288 ? -5.943 -8.854 4.209 1.00 67.81 288 PRO A C 1
ATOM 2209 O O . PRO A 1 288 ? -5.997 -8.973 5.434 1.00 67.81 288 PRO A O 1
ATOM 2212 N N . TYR A 1 289 ? -7.018 -9.084 3.443 1.00 69.25 289 TYR A N 1
ATOM 2213 C CA . TYR A 1 289 ? -8.372 -9.342 3.958 1.00 69.25 289 TYR A CA 1
ATOM 2214 C C . TYR A 1 289 ? -8.427 -10.504 4.952 1.00 69.25 289 TYR A C 1
ATOM 2216 O O . TYR A 1 289 ? -9.060 -10.393 6.003 1.00 69.25 289 TYR A O 1
ATOM 2224 N N . ARG A 1 290 ? -7.741 -11.610 4.630 1.00 71.75 290 ARG A N 1
ATOM 2225 C CA . ARG A 1 290 ? -7.685 -12.802 5.484 1.00 71.75 290 ARG A CA 1
ATOM 2226 C C . ARG A 1 290 ? -7.058 -12.472 6.834 1.00 71.75 290 ARG A C 1
ATOM 2228 O O . ARG A 1 290 ? -7.592 -12.882 7.860 1.00 71.75 290 ARG A O 1
ATOM 2235 N N . ASN A 1 291 ? -5.982 -11.694 6.841 1.00 70.12 291 ASN A N 1
ATOM 2236 C CA . ASN A 1 291 ? -5.271 -11.327 8.060 1.00 70.12 291 ASN A CA 1
ATOM 2237 C C . ASN A 1 291 ? -6.105 -10.348 8.896 1.00 70.12 291 ASN A C 1
ATOM 2239 O O . ASN A 1 291 ? -6.269 -10.577 10.089 1.00 70.12 291 ASN A O 1
ATOM 2243 N N . ILE A 1 292 ? -6.738 -9.339 8.283 1.00 73.56 292 ILE A N 1
ATOM 2244 C CA . ILE A 1 292 ? -7.651 -8.424 8.995 1.00 73.56 292 ILE A CA 1
ATOM 2245 C C . ILE A 1 292 ? -8.808 -9.202 9.634 1.00 73.56 292 ILE A C 1
ATOM 2247 O O . ILE A 1 292 ? -9.080 -9.026 10.820 1.00 73.56 292 ILE A O 1
ATOM 2251 N N . ALA A 1 293 ? -9.462 -10.095 8.884 1.00 73.19 293 ALA A N 1
ATOM 2252 C CA . ALA A 1 293 ? -10.571 -10.902 9.391 1.00 73.19 293 ALA A CA 1
ATOM 2253 C C . ALA A 1 293 ? -10.131 -11.875 10.499 1.00 73.19 293 ALA A C 1
ATOM 2255 O O . ALA A 1 293 ? -10.817 -12.012 11.512 1.00 73.19 293 ALA A O 1
ATOM 2256 N N . THR A 1 294 ? -8.966 -12.512 10.345 1.00 76.88 294 THR A N 1
ATOM 2257 C CA . THR A 1 294 ? -8.415 -13.445 11.341 1.00 76.88 294 THR A CA 1
ATOM 2258 C C . THR A 1 294 ? -8.032 -12.715 12.627 1.00 76.88 294 THR A C 1
ATOM 2260 O O . THR A 1 294 ? -8.358 -13.188 13.712 1.00 76.88 294 THR A O 1
ATOM 2263 N N . LEU A 1 295 ? -7.407 -11.538 12.531 1.00 74.50 295 LEU A N 1
ATOM 2264 C CA . LEU A 1 295 ? -7.032 -10.726 13.692 1.00 74.50 295 LEU A CA 1
ATOM 2265 C C . LEU A 1 295 ? -8.265 -10.141 14.390 1.00 74.50 295 LEU A C 1
ATOM 2267 O O . LEU A 1 295 ? -8.352 -10.199 15.615 1.00 74.50 295 LEU A O 1
ATOM 2271 N N . ALA A 1 296 ? -9.250 -9.652 13.630 1.00 73.12 296 ALA A N 1
ATOM 2272 C CA . ALA A 1 296 ? -10.525 -9.197 14.182 1.00 73.12 296 ALA A CA 1
ATOM 2273 C C . ALA A 1 296 ? -11.271 -10.338 14.900 1.00 73.12 296 ALA A C 1
ATOM 2275 O O . ALA A 1 296 ? -11.794 -10.141 15.995 1.00 73.12 296 ALA A O 1
ATOM 2276 N N . GLY A 1 297 ? -11.267 -11.549 14.331 1.00 75.56 297 GLY A N 1
ATOM 2277 C CA . GLY A 1 297 ? -11.839 -12.744 14.961 1.00 75.56 297 GLY A CA 1
ATOM 2278 C C . GLY A 1 297 ? -11.062 -13.199 16.196 1.00 75.56 297 GLY A C 1
ATOM 2279 O O . GLY A 1 297 ? -11.660 -13.563 17.208 1.00 75.56 297 GLY A O 1
ATOM 2280 N N . GLY A 1 298 ? -9.732 -13.099 16.160 1.00 80.12 298 GLY A N 1
ATOM 2281 C CA . GLY A 1 298 ? -8.854 -13.403 17.288 1.00 80.12 298 GLY A CA 1
ATOM 2282 C C . GLY A 1 298 ? -9.165 -12.570 18.532 1.00 80.12 298 GLY A C 1
ATOM 2283 O O . GLY A 1 298 ? -9.041 -13.075 19.643 1.00 80.12 298 GLY A O 1
ATOM 2284 N N . LEU A 1 299 ? -9.658 -11.338 18.368 1.00 75.19 299 LEU A N 1
ATOM 2285 C CA . LEU A 1 299 ? -10.065 -10.462 19.475 1.00 75.19 299 LEU A CA 1
ATOM 2286 C C . LEU A 1 299 ? -11.370 -10.897 20.162 1.00 75.19 299 LEU A C 1
ATOM 2288 O O . LEU A 1 299 ? -11.602 -10.545 21.319 1.00 75.19 299 LEU A O 1
ATOM 2292 N N . VAL A 1 300 ? -12.206 -11.706 19.504 1.00 81.56 300 VAL A N 1
ATOM 2293 C CA . VAL A 1 300 ? -13.410 -12.285 20.124 1.00 81.56 300 VAL A CA 1
ATOM 2294 C C . VAL A 1 300 ? -13.027 -13.349 21.157 1.00 81.56 300 VAL A C 1
ATOM 2296 O O . VAL A 1 300 ? -13.692 -13.481 22.183 1.00 81.56 300 VAL A O 1
ATOM 2299 N N . VAL A 1 301 ? -11.920 -14.067 20.944 1.00 87.00 301 VAL A N 1
ATOM 2300 C CA . VAL A 1 301 ? -11.439 -15.130 21.843 1.00 87.00 301 VAL A CA 1
ATOM 2301 C C . VAL A 1 301 ? -11.228 -14.641 23.290 1.00 87.00 301 VAL A C 1
ATOM 2303 O O . VAL A 1 301 ? -11.859 -15.207 24.187 1.00 87.00 301 VAL A O 1
ATOM 2306 N N . PRO A 1 302 ? -10.423 -13.594 23.576 1.00 87.31 302 PRO A N 1
ATOM 2307 C CA . PRO A 1 302 ? -10.240 -13.098 24.941 1.00 87.31 302 PRO A CA 1
ATOM 2308 C C . PRO A 1 302 ? -11.541 -12.575 25.569 1.00 87.31 302 PRO A C 1
ATOM 2310 O O . PRO A 1 302 ? -11.775 -12.788 26.759 1.00 87.31 302 PRO A O 1
ATOM 2313 N N . LEU A 1 303 ? -12.433 -11.962 24.787 1.00 85.00 303 LEU A N 1
ATOM 2314 C CA . LEU A 1 303 ? -13.745 -11.528 25.280 1.00 85.00 303 LEU A CA 1
ATOM 2315 C C . LEU A 1 303 ? -14.604 -12.723 25.735 1.00 85.00 303 LEU A C 1
ATOM 2317 O O . LEU A 1 303 ? -15.190 -12.694 26.821 1.00 85.00 303 LEU A O 1
ATOM 2321 N N . MET A 1 304 ? -14.637 -13.793 24.936 1.00 86.62 304 MET A N 1
ATOM 2322 C CA . MET A 1 304 ? -15.357 -15.029 25.259 1.00 86.62 304 MET A CA 1
ATOM 2323 C C . MET A 1 304 ? -14.771 -15.731 26.487 1.00 86.62 304 MET A C 1
ATOM 2325 O O . MET A 1 304 ? -15.528 -16.236 27.316 1.00 86.62 304 MET A O 1
ATOM 2329 N N . ILE A 1 305 ? -13.445 -15.704 26.657 1.00 90.25 305 ILE A N 1
ATOM 2330 C CA . ILE A 1 305 ? -12.778 -16.187 27.876 1.00 90.25 305 ILE A CA 1
ATOM 2331 C C . ILE A 1 305 ? -13.254 -15.389 29.096 1.00 90.25 305 ILE A C 1
ATOM 2333 O O . ILE A 1 305 ? -13.621 -15.984 30.108 1.00 90.25 305 ILE A O 1
ATOM 2337 N N . GLY A 1 306 ? -13.321 -14.058 29.005 1.00 89.12 306 GLY A N 1
ATOM 2338 C CA . GLY A 1 306 ? -13.847 -13.212 30.081 1.00 89.12 306 GLY A CA 1
ATOM 2339 C C . GLY A 1 306 ? -15.288 -13.560 30.469 1.00 89.12 306 GLY A C 1
ATOM 2340 O O . GLY A 1 306 ? -15.604 -13.699 31.654 1.00 89.12 306 GLY A O 1
ATOM 2341 N N . LEU A 1 307 ? -16.153 -13.781 29.475 1.00 87.88 307 LEU A N 1
ATOM 2342 C CA . LEU A 1 307 ? -17.539 -14.195 29.702 1.00 87.88 307 LEU A CA 1
ATOM 2343 C C . LEU A 1 307 ? -17.627 -15.592 30.343 1.00 87.88 307 LEU A C 1
ATOM 2345 O O . LEU A 1 307 ? -18.433 -15.818 31.250 1.00 87.88 307 LEU A O 1
ATOM 2349 N N . ALA A 1 308 ? -16.769 -16.524 29.920 1.00 89.50 308 ALA A N 1
ATOM 2350 C CA . ALA A 1 308 ? -16.668 -17.850 30.519 1.00 89.50 308 ALA A CA 1
ATOM 2351 C C . ALA A 1 308 ? -16.210 -17.769 31.986 1.00 89.50 308 ALA A C 1
ATOM 2353 O O . ALA A 1 308 ? -16.812 -18.409 32.848 1.00 89.50 308 ALA A O 1
ATOM 2354 N N . ILE A 1 309 ? -15.221 -16.928 32.309 1.00 90.38 309 ILE A N 1
ATOM 2355 C CA . ILE A 1 309 ? -14.779 -16.691 33.694 1.00 90.38 309 ILE A CA 1
ATOM 2356 C C . ILE A 1 309 ? -15.928 -16.126 34.533 1.00 90.38 309 ILE A C 1
ATOM 2358 O O . ILE A 1 309 ? -16.159 -16.597 35.646 1.00 90.38 309 ILE A O 1
ATOM 2362 N N . ARG A 1 310 ? -16.706 -15.175 34.001 1.00 88.06 310 ARG A N 1
ATOM 2363 C CA . ARG A 1 310 ? -17.908 -14.655 34.672 1.00 88.06 310 ARG A CA 1
ATOM 2364 C C . ARG A 1 310 ? -18.934 -15.747 34.962 1.00 88.06 310 ARG A C 1
ATOM 2366 O O . ARG A 1 310 ? -19.530 -15.735 36.039 1.00 88.06 310 ARG A O 1
ATOM 2373 N N . ARG A 1 311 ? -19.126 -16.682 34.028 1.00 87.75 311 ARG A N 1
ATOM 2374 C CA . ARG A 1 311 ? -20.100 -17.775 34.142 1.00 87.75 311 ARG A CA 1
ATOM 2375 C C . ARG A 1 311 ? -19.661 -18.873 35.112 1.00 87.75 311 ARG A C 1
ATOM 2377 O O . ARG A 1 311 ? -20.482 -19.313 35.911 1.00 87.75 311 ARG A O 1
ATOM 2384 N N . PHE A 1 312 ? -18.408 -19.318 35.034 1.00 92.00 312 PHE A N 1
ATOM 2385 C CA . PHE A 1 312 ? -17.906 -20.471 35.792 1.00 92.00 312 PHE A CA 1
ATOM 2386 C C . PHE A 1 312 ? -17.220 -20.085 37.111 1.00 92.00 312 PHE A C 1
ATOM 2388 O O . PHE A 1 312 ? -17.300 -20.829 38.085 1.00 92.00 312 PHE A O 1
ATOM 2395 N N . PHE A 1 313 ? -16.593 -18.907 37.183 1.00 92.06 313 PHE A N 1
ATOM 2396 C CA . PHE A 1 313 ? -15.810 -18.446 38.336 1.00 92.06 313 PHE A CA 1
ATOM 2397 C C . PHE A 1 313 ? -16.204 -17.015 38.765 1.00 92.06 313 PHE A C 1
ATOM 2399 O O . PHE A 1 313 ? -15.379 -16.095 38.739 1.00 92.06 313 PHE A O 1
ATOM 2406 N N . PRO A 1 314 ? -17.448 -16.786 39.233 1.00 86.69 314 PRO A N 1
ATOM 2407 C CA . PRO A 1 314 ? -17.979 -15.441 39.495 1.00 86.69 314 PRO A CA 1
ATOM 2408 C C . PRO A 1 314 ? -17.190 -14.655 40.556 1.00 86.69 314 PRO A C 1
ATOM 2410 O O . PRO A 1 314 ? -17.073 -13.428 40.473 1.00 86.69 314 PRO A O 1
ATOM 2413 N N . LYS A 1 315 ? -16.595 -15.348 41.539 1.00 88.75 315 LYS A N 1
ATOM 2414 C CA . LYS A 1 315 ? -15.714 -14.728 42.544 1.00 88.75 315 LYS A CA 1
ATOM 2415 C C . LYS A 1 315 ? -14.463 -14.123 41.895 1.00 88.75 315 LYS A C 1
ATOM 2417 O O . LYS A 1 315 ? -14.116 -12.986 42.202 1.00 88.75 315 LYS A O 1
ATOM 2422 N N . VAL A 1 316 ? -13.843 -14.845 40.959 1.00 87.19 316 VAL A N 1
ATOM 2423 C CA . VAL A 1 316 ? -12.662 -14.390 40.205 1.00 87.19 316 VAL A CA 1
ATOM 2424 C C . VAL A 1 316 ? -13.039 -13.239 39.274 1.00 87.19 316 VAL A C 1
ATOM 2426 O O . VAL A 1 316 ? -12.373 -12.207 39.276 1.00 87.19 316 VAL A O 1
ATOM 2429 N N . ALA A 1 317 ? -14.165 -13.357 38.565 1.00 84.31 317 ALA A N 1
ATOM 2430 C CA . ALA A 1 317 ? -14.671 -12.300 37.690 1.00 84.31 317 ALA A CA 1
ATOM 2431 C C . ALA A 1 317 ? -14.926 -10.982 38.435 1.00 84.31 317 ALA A C 1
ATOM 2433 O O . ALA A 1 317 ? -14.660 -9.911 37.905 1.00 84.31 317 ALA A O 1
ATOM 2434 N N . THR A 1 318 ? -15.402 -11.043 39.682 1.00 83.62 318 THR A N 1
ATOM 2435 C CA . THR A 1 318 ? -15.631 -9.845 40.506 1.00 83.62 318 THR A CA 1
ATOM 2436 C C . THR A 1 318 ? -14.319 -9.154 40.888 1.00 83.62 318 THR A C 1
ATOM 2438 O O . THR A 1 318 ? -14.257 -7.926 40.919 1.00 83.62 318 THR A O 1
ATOM 2441 N N . VAL A 1 319 ? -13.259 -9.924 41.153 1.00 85.44 319 VAL A N 1
ATOM 2442 C CA . VAL A 1 319 ? -11.916 -9.383 41.419 1.00 85.44 319 VAL A CA 1
ATOM 2443 C C . VAL A 1 319 ? -11.326 -8.758 40.151 1.00 85.44 319 VAL A C 1
ATOM 2445 O O . VAL A 1 319 ? -10.901 -7.605 40.192 1.00 85.44 319 VAL A O 1
ATOM 2448 N N . LEU A 1 320 ? -11.381 -9.467 39.019 1.00 81.25 320 LEU A N 1
ATOM 2449 C CA . LEU A 1 320 ? -10.940 -8.971 37.706 1.00 81.25 320 LEU A CA 1
ATOM 2450 C C . LEU A 1 320 ? -11.689 -7.693 37.292 1.00 81.25 320 LEU A C 1
ATOM 2452 O O . LEU A 1 320 ? -11.075 -6.705 36.898 1.00 81.25 320 LEU A O 1
ATOM 2456 N N . ALA A 1 321 ? -13.011 -7.655 37.481 1.00 75.69 321 ALA A N 1
ATOM 2457 C CA . ALA A 1 321 ? -13.830 -6.481 37.187 1.00 75.69 321 ALA A CA 1
ATOM 2458 C C . ALA A 1 321 ? -13.475 -5.271 38.071 1.00 75.69 321 ALA A C 1
ATOM 2460 O O . ALA A 1 321 ? -13.487 -4.138 37.592 1.00 75.69 321 ALA A O 1
ATOM 2461 N N . ARG A 1 322 ? -13.107 -5.475 39.347 1.00 78.94 322 ARG A N 1
ATOM 2462 C CA . ARG A 1 322 ? -12.592 -4.382 40.198 1.00 78.94 322 ARG A CA 1
ATOM 2463 C C . ARG A 1 322 ? -11.229 -3.881 39.728 1.00 78.94 322 ARG A C 1
ATOM 2465 O O . ARG A 1 322 ? -10.963 -2.685 39.830 1.00 78.94 322 ARG A O 1
ATOM 2472 N N . ALA A 1 323 ? -10.392 -4.771 39.202 1.00 77.88 323 ALA A N 1
ATOM 2473 C CA . ALA A 1 323 ? -9.077 -4.424 38.678 1.00 77.88 323 ALA A CA 1
ATOM 2474 C C . ALA A 1 323 ? -9.142 -3.633 37.357 1.00 77.88 323 ALA A C 1
ATOM 2476 O O . ALA A 1 323 ? -8.167 -2.974 37.009 1.00 77.88 323 ALA A O 1
ATOM 2477 N N . LEU A 1 324 ? -10.282 -3.623 36.652 1.00 72.06 324 LEU A N 1
ATOM 2478 C CA . LEU A 1 324 ? -10.445 -2.935 35.366 1.00 72.06 324 LEU A CA 1
ATOM 2479 C C . LEU A 1 324 ? -10.086 -1.445 35.428 1.00 72.06 324 LEU A C 1
ATOM 2481 O O . LEU A 1 324 ? -9.381 -0.959 34.553 1.00 72.06 324 LEU A O 1
ATOM 2485 N N . LYS A 1 325 ? -10.556 -0.714 36.447 1.00 71.25 325 LYS A N 1
ATOM 2486 C CA . LYS A 1 325 ? -10.315 0.736 36.563 1.00 71.25 325 LYS A CA 1
ATOM 2487 C C . LYS A 1 325 ? -8.821 1.076 36.702 1.00 71.25 325 LYS A C 1
ATOM 2489 O O . LYS A 1 325 ? -8.336 1.866 35.891 1.00 71.25 325 LYS A O 1
ATOM 2494 N N . PRO A 1 326 ? -8.072 0.490 37.659 1.00 78.00 326 PRO A N 1
ATOM 2495 C CA . PRO A 1 326 ? -6.634 0.734 37.742 1.00 78.00 326 PRO A CA 1
ATOM 2496 C C . PRO A 1 326 ? -5.871 0.175 36.531 1.00 78.00 326 PRO A C 1
ATOM 2498 O O . PRO A 1 326 ? -4.939 0.828 36.070 1.00 78.00 326 PRO A O 1
ATOM 2501 N N . LEU A 1 327 ? -6.283 -0.966 35.959 1.00 75.81 327 LEU A N 1
ATOM 2502 C CA . LEU A 1 327 ? -5.659 -1.518 34.747 1.00 75.81 327 LEU A CA 1
ATOM 2503 C C . LEU A 1 327 ? -5.863 -0.627 33.521 1.00 75.81 327 LEU A C 1
ATOM 2505 O O . LEU A 1 327 ? -4.919 -0.431 32.773 1.00 75.81 327 LEU A O 1
ATOM 2509 N N . ALA A 1 328 ? -7.048 -0.050 33.321 1.00 71.38 328 ALA A N 1
ATOM 2510 C CA . ALA A 1 328 ? -7.314 0.846 32.197 1.00 71.38 328 ALA A CA 1
ATOM 2511 C C . ALA A 1 328 ? -6.450 2.114 32.272 1.00 71.38 328 ALA A C 1
ATOM 2513 O O . ALA A 1 328 ? -5.867 2.519 31.268 1.00 71.38 328 ALA A O 1
ATOM 2514 N N . GLY A 1 329 ? -6.309 2.700 33.468 1.00 73.12 329 GLY A N 1
ATOM 2515 C CA . GLY A 1 329 ? -5.386 3.814 33.699 1.00 73.12 329 GLY A CA 1
ATOM 2516 C C . GLY A 1 329 ? -3.932 3.421 33.428 1.00 73.12 329 GLY A C 1
ATOM 2517 O O . GLY A 1 329 ? -3.243 4.103 32.673 1.00 73.12 329 GLY A O 1
ATOM 2518 N N . LEU A 1 330 ? -3.491 2.275 33.961 1.00 78.31 330 LEU A N 1
ATOM 2519 C CA . LEU A 1 330 ? -2.159 1.726 33.701 1.00 78.31 330 LEU A CA 1
ATOM 2520 C C . LEU A 1 330 ? -1.921 1.495 32.203 1.00 78.31 330 LEU A C 1
ATOM 2522 O O . LEU A 1 330 ? -0.861 1.841 31.699 1.00 78.31 330 LEU A O 1
ATOM 2526 N N . PHE A 1 331 ? -2.898 0.951 31.478 1.00 75.56 331 PHE A N 1
ATOM 2527 C CA . PHE A 1 331 ? -2.793 0.681 30.044 1.00 75.56 331 PHE A CA 1
ATOM 2528 C C . PHE A 1 331 ? -2.649 1.963 29.245 1.00 75.56 331 PHE A C 1
ATOM 2530 O O . PHE A 1 331 ? -1.802 2.016 28.363 1.00 75.56 331 PHE A O 1
ATOM 2537 N N . ILE A 1 332 ? -3.413 3.007 29.575 1.00 73.12 332 ILE A N 1
ATOM 2538 C CA . ILE A 1 332 ? -3.254 4.320 28.944 1.00 73.12 332 ILE A CA 1
ATOM 2539 C C . ILE A 1 332 ? -1.851 4.865 29.226 1.00 73.12 332 ILE A C 1
ATOM 2541 O O . ILE A 1 332 ? -1.160 5.267 28.294 1.00 73.12 332 ILE A O 1
ATOM 2545 N N . CYS A 1 333 ? -1.392 4.823 30.480 1.00 76.44 333 CYS A N 1
ATOM 2546 C CA . CYS A 1 333 ? -0.055 5.291 30.846 1.00 76.44 333 CYS A CA 1
ATOM 2547 C C . CYS A 1 333 ? 1.059 4.503 30.142 1.00 76.44 333 CYS A C 1
ATOM 2549 O O . CYS A 1 333 ? 2.025 5.108 29.689 1.00 76.44 333 CYS A O 1
ATOM 2551 N N . VAL A 1 334 ? 0.928 3.180 30.013 1.00 75.81 334 VAL A N 1
ATOM 2552 C CA . VAL A 1 334 ? 1.899 2.335 29.307 1.00 75.81 334 VAL A CA 1
ATOM 2553 C C . VAL A 1 334 ? 1.830 2.588 27.805 1.00 75.81 334 VAL A C 1
ATOM 2555 O O . VAL A 1 334 ? 2.858 2.858 27.209 1.00 75.81 334 VAL A O 1
ATOM 2558 N N . ILE A 1 335 ? 0.656 2.577 27.175 1.00 72.56 335 ILE A N 1
ATOM 2559 C CA . ILE A 1 335 ? 0.532 2.796 25.725 1.00 72.56 335 ILE A CA 1
ATOM 2560 C C . ILE A 1 335 ? 1.043 4.184 25.340 1.00 72.56 335 ILE A C 1
ATOM 2562 O O . ILE A 1 335 ? 1.794 4.299 24.378 1.00 72.56 335 ILE A O 1
ATOM 2566 N N . VAL A 1 336 ? 0.693 5.227 26.096 1.00 72.31 336 VAL A N 1
ATOM 2567 C CA . VAL A 1 336 ? 1.191 6.581 25.831 1.00 72.31 336 VAL A CA 1
ATOM 2568 C C . VAL A 1 336 ? 2.670 6.675 26.185 1.00 72.31 336 VAL A C 1
ATOM 2570 O O . VAL A 1 336 ? 3.456 7.051 25.332 1.00 72.31 336 VAL A O 1
ATOM 2573 N N . GLY A 1 337 ? 3.084 6.297 27.394 1.00 72.69 337 GLY A N 1
ATOM 2574 C CA . GLY A 1 337 ? 4.470 6.447 27.848 1.00 72.69 337 GLY A CA 1
ATOM 2575 C C . GLY A 1 337 ? 5.456 5.575 27.072 1.00 72.69 337 GLY A C 1
ATOM 2576 O O . GLY A 1 337 ? 6.420 6.079 26.500 1.00 72.69 337 GLY A O 1
ATOM 2577 N N . PHE A 1 338 ? 5.198 4.270 27.002 1.00 71.31 338 PHE A N 1
ATOM 2578 C CA . PHE A 1 338 ? 6.023 3.324 26.255 1.00 71.31 338 PHE A CA 1
ATOM 2579 C C . PHE A 1 338 ? 5.861 3.490 24.744 1.00 71.31 338 PHE A C 1
ATOM 2581 O O . PHE A 1 338 ? 6.848 3.370 24.030 1.00 71.31 338 PHE A O 1
ATOM 2588 N N . GLY A 1 339 ? 4.665 3.811 24.240 1.00 67.12 339 GLY A N 1
ATOM 2589 C CA . GLY A 1 339 ? 4.459 4.075 22.813 1.00 67.12 339 GLY A CA 1
ATOM 2590 C C . GLY A 1 339 ? 5.170 5.336 22.343 1.00 67.12 339 GLY A C 1
ATOM 2591 O O . GLY A 1 339 ? 5.850 5.282 21.320 1.00 67.12 339 GLY A O 1
ATOM 2592 N N . VAL A 1 340 ? 5.101 6.426 23.113 1.00 68.06 340 VAL A N 1
ATOM 2593 C CA . VAL A 1 340 ? 5.898 7.638 22.878 1.00 68.06 340 VAL A CA 1
ATOM 2594 C C . VAL A 1 340 ? 7.376 7.293 22.935 1.00 68.06 340 VAL A C 1
ATOM 2596 O O . VAL A 1 340 ? 8.071 7.582 21.973 1.00 68.06 340 VAL A O 1
ATOM 2599 N N . TYR A 1 341 ? 7.845 6.613 23.987 1.00 70.56 341 TYR A N 1
ATOM 2600 C CA . TYR A 1 341 ? 9.255 6.241 24.145 1.00 70.56 341 TYR A CA 1
ATOM 2601 C C . TYR A 1 341 ? 9.784 5.368 22.993 1.00 70.56 341 TYR A C 1
ATOM 2603 O O . TYR A 1 341 ? 10.806 5.685 22.383 1.00 70.56 341 TYR A O 1
ATOM 2611 N N . ALA A 1 342 ? 9.072 4.291 22.653 1.00 63.56 342 ALA A N 1
ATOM 2612 C CA . ALA A 1 342 ? 9.451 3.365 21.588 1.00 63.56 342 ALA A CA 1
ATOM 2613 C C . ALA A 1 342 ? 9.414 4.030 20.201 1.00 63.56 342 ALA A C 1
ATOM 2615 O O . ALA A 1 342 ? 10.211 3.686 19.328 1.00 63.56 342 ALA A O 1
ATOM 2616 N N . ASN A 1 343 ? 8.536 5.022 20.010 1.00 62.41 343 ASN A N 1
ATOM 2617 C CA . ASN A 1 343 ? 8.312 5.690 18.729 1.00 62.41 343 ASN A CA 1
ATOM 2618 C C . ASN A 1 343 ? 8.707 7.179 18.741 1.00 62.41 343 ASN A C 1
ATOM 2620 O O . ASN A 1 343 ? 8.212 7.932 17.907 1.00 62.41 343 ASN A O 1
ATOM 2624 N N . LEU A 1 344 ? 9.629 7.612 19.617 1.00 61.66 344 LEU A N 1
ATOM 2625 C CA . LEU A 1 344 ? 10.056 9.024 19.732 1.00 61.66 344 LEU A CA 1
ATOM 2626 C C . LEU A 1 344 ? 10.485 9.624 18.386 1.00 61.66 344 LEU A C 1
ATOM 2628 O O . LEU A 1 344 ? 10.248 10.792 18.110 1.00 61.66 344 LEU A O 1
ATOM 2632 N N . TYR A 1 345 ? 11.076 8.803 17.523 1.00 53.91 345 TYR A N 1
ATOM 2633 C CA . TYR A 1 345 ? 11.485 9.198 16.178 1.00 53.91 345 TYR A CA 1
ATOM 2634 C C . TYR A 1 345 ? 10.303 9.454 15.227 1.00 53.91 345 TYR A C 1
ATOM 2636 O O . TYR A 1 345 ? 10.381 10.345 14.391 1.00 53.91 345 TYR A O 1
ATOM 2644 N N . MET A 1 346 ? 9.187 8.725 15.366 1.00 55.44 346 MET A N 1
ATOM 2645 C CA . MET A 1 346 ? 7.976 8.959 14.568 1.00 55.44 346 MET A CA 1
ATOM 2646 C C . MET A 1 346 ? 7.301 10.281 14.924 1.00 55.44 346 MET A C 1
ATOM 2648 O O . MET A 1 346 ? 6.567 10.823 14.104 1.00 55.44 346 MET A O 1
ATOM 2652 N N . LEU A 1 347 ? 7.578 10.839 16.107 1.00 57.62 347 LEU A N 1
ATOM 2653 C CA . LEU A 1 347 ? 7.097 12.172 16.474 1.00 57.62 347 LEU A CA 1
ATOM 2654 C C . LEU A 1 347 ? 7.691 13.271 15.585 1.00 57.62 347 LEU A C 1
ATOM 2656 O O . LEU A 1 347 ? 7.098 14.335 15.472 1.00 57.62 347 LEU A O 1
ATOM 2660 N N . GLN A 1 348 ? 8.817 13.012 14.913 1.00 52.69 348 GLN A N 1
ATOM 2661 C CA . GLN A 1 348 ? 9.371 13.930 13.916 1.00 52.69 348 GLN A CA 1
ATOM 2662 C C . GLN A 1 348 ? 8.636 13.854 12.566 1.00 52.69 348 GLN A C 1
ATOM 26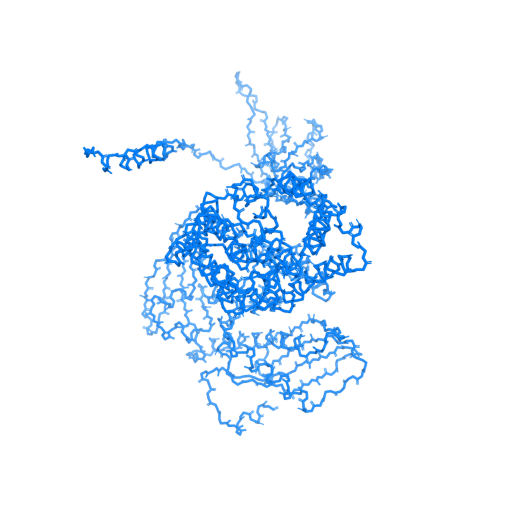64 O O . GLN A 1 348 ? 8.712 14.794 11.783 1.00 52.69 348 GLN A O 1
ATOM 2669 N N . LEU A 1 349 ? 7.899 12.765 12.298 1.00 50.38 349 LEU A N 1
ATOM 2670 C CA . LEU A 1 349 ? 7.017 12.616 11.128 1.00 50.38 349 LEU A CA 1
ATOM 2671 C C . LEU A 1 349 ? 5.585 13.119 11.387 1.00 50.38 349 LEU A C 1
ATOM 2673 O O . LEU A 1 349 ? 4.733 13.055 10.498 1.00 50.38 349 LEU A O 1
ATOM 2677 N N . LEU A 1 350 ? 5.295 13.580 12.605 1.00 62.34 350 LEU A N 1
ATOM 2678 C CA . LEU A 1 350 ? 3.980 14.061 13.015 1.00 62.34 350 LEU A CA 1
ATOM 2679 C C . LEU A 1 350 ? 3.757 15.476 12.469 1.00 62.34 350 LEU A C 1
ATOM 2681 O O . LEU A 1 350 ? 4.048 16.478 13.116 1.00 62.34 350 LEU A O 1
ATOM 2685 N N . ASP A 1 351 ? 3.247 15.537 11.242 1.00 73.94 351 ASP A N 1
ATOM 2686 C CA . ASP A 1 351 ? 2.829 16.783 10.605 1.00 73.94 351 ASP A CA 1
ATOM 2687 C C . ASP A 1 351 ? 1.536 17.327 11.248 1.00 73.94 351 ASP A C 1
ATOM 2689 O O . ASP A 1 351 ? 0.680 16.574 11.731 1.00 73.94 351 ASP A O 1
ATOM 2693 N N . GLY A 1 352 ? 1.361 18.650 11.231 1.00 81.94 352 GLY A N 1
ATOM 2694 C CA . GLY A 1 352 ? 0.194 19.331 11.797 1.00 81.94 352 GLY A CA 1
ATOM 2695 C C . GLY A 1 352 ? -1.125 18.859 11.178 1.00 81.94 352 GLY A C 1
ATOM 2696 O O . GLY A 1 352 ? -2.137 18.777 11.876 1.00 81.94 352 GLY A O 1
ATOM 2697 N N . MET A 1 353 ? -1.107 18.456 9.903 1.00 83.88 353 MET A N 1
ATOM 2698 C CA . MET A 1 353 ? -2.277 17.894 9.215 1.00 83.88 353 MET A CA 1
ATOM 2699 C C . MET A 1 353 ? -2.696 16.532 9.778 1.00 83.88 353 MET A C 1
ATOM 2701 O O . MET A 1 353 ? -3.890 16.236 9.870 1.00 83.88 353 MET A O 1
ATOM 2705 N N . VAL A 1 354 ? -1.737 15.721 10.233 1.00 82.94 354 VAL A N 1
ATOM 2706 C CA . VAL A 1 354 ? -2.014 14.430 10.879 1.00 82.94 354 VAL A CA 1
ATOM 2707 C C . VAL A 1 354 ? -2.724 14.657 12.202 1.00 82.94 354 VAL A C 1
ATOM 2709 O O . VAL A 1 354 ? -3.785 14.076 12.438 1.00 82.94 354 VAL A O 1
ATOM 2712 N N . LEU A 1 355 ? -2.196 15.563 13.028 1.00 84.88 355 LEU A N 1
ATOM 2713 C CA . LEU A 1 355 ? -2.805 15.906 14.309 1.00 84.88 355 LEU A CA 1
ATOM 2714 C C . LEU A 1 355 ? -4.208 16.499 14.131 1.00 84.88 355 LEU A C 1
ATOM 2716 O O . LEU A 1 355 ? -5.133 16.123 14.856 1.00 84.88 355 LEU A O 1
ATOM 2720 N N . LEU A 1 356 ? -4.375 17.386 13.147 1.00 89.38 356 LEU A N 1
ATOM 2721 C CA . LEU A 1 356 ? -5.664 17.982 12.814 1.00 89.38 356 LEU A CA 1
ATOM 2722 C C . LEU A 1 356 ? -6.677 16.907 12.410 1.00 89.38 356 LEU A C 1
ATOM 2724 O O . LEU A 1 356 ? -7.757 16.847 12.990 1.00 89.38 356 LEU A O 1
ATOM 2728 N N . SER A 1 357 ? -6.314 16.020 11.481 1.00 90.50 357 SER A N 1
ATOM 2729 C CA . SER A 1 357 ? -7.209 14.963 10.997 1.00 90.50 357 SER A CA 1
ATOM 2730 C C . SER A 1 357 ? -7.655 14.006 12.113 1.00 90.50 357 SER A C 1
ATOM 2732 O O . SER A 1 357 ? -8.846 13.714 12.232 1.00 90.50 357 SER A O 1
ATOM 2734 N N . ALA A 1 358 ? -6.732 13.590 12.989 1.00 88.06 358 ALA A N 1
ATOM 2735 C CA . ALA A 1 358 ? -7.033 12.730 14.132 1.00 88.06 358 ALA A CA 1
ATOM 2736 C C . ALA A 1 358 ? -7.943 13.432 15.153 1.00 88.06 358 ALA A C 1
ATOM 2738 O O . ALA A 1 358 ? -8.912 12.846 15.637 1.00 88.06 358 ALA A O 1
ATOM 2739 N N . THR A 1 359 ? -7.674 14.707 15.442 1.00 90.50 359 THR A N 1
ATOM 2740 C CA . THR A 1 359 ? -8.491 15.512 16.362 1.00 90.50 359 THR A CA 1
ATOM 2741 C C . THR A 1 359 ? -9.898 15.731 15.804 1.00 90.50 359 THR A C 1
ATOM 2743 O O . THR A 1 359 ? -10.885 15.562 16.522 1.00 90.50 359 THR A O 1
ATOM 2746 N N . CYS A 1 360 ? -10.009 16.047 14.511 1.00 93.88 360 CYS A N 1
ATOM 2747 C CA . CYS A 1 360 ? -11.287 16.207 13.825 1.00 93.88 360 CYS A CA 1
ATOM 2748 C C . CYS A 1 360 ? -12.128 14.933 13.888 1.00 93.88 360 CYS A C 1
ATOM 2750 O O . CYS A 1 360 ? -13.314 15.028 14.194 1.00 93.88 360 CYS A O 1
ATOM 2752 N N . LEU A 1 361 ? -11.536 13.756 13.659 1.00 94.12 361 LEU A N 1
ATOM 2753 C CA . LEU A 1 361 ? -12.265 12.487 13.715 1.00 94.12 361 LEU A CA 1
ATOM 2754 C C . LEU A 1 361 ? -12.942 12.282 15.079 1.00 94.12 361 LEU A C 1
ATOM 2756 O O . LEU A 1 361 ? -14.133 11.978 15.142 1.00 94.12 361 LEU A O 1
ATOM 2760 N N . VAL A 1 362 ? -12.207 12.517 16.168 1.00 92.62 362 VAL A N 1
ATOM 2761 C CA . VAL A 1 362 ? -12.714 12.355 17.539 1.00 92.62 362 VAL A CA 1
ATOM 2762 C C . VAL A 1 362 ? -13.818 13.371 17.856 1.00 92.62 362 VAL A C 1
ATOM 2764 O O . VAL A 1 362 ? -14.880 13.003 18.362 1.00 92.62 362 VAL A O 1
ATOM 2767 N N . LEU A 1 363 ? -13.608 14.651 17.530 1.00 94.81 363 LEU A N 1
ATOM 2768 C CA . LEU A 1 363 ? -14.588 15.715 17.782 1.00 94.81 363 LEU A CA 1
ATOM 2769 C C . LEU A 1 363 ? -15.874 15.534 16.967 1.00 94.81 363 LEU A C 1
ATOM 2771 O O . LEU A 1 363 ? -16.977 15.749 17.478 1.00 94.81 363 LEU A O 1
ATOM 2775 N N . LEU A 1 364 ? -15.749 15.107 15.711 1.00 95.62 364 LEU A N 1
ATOM 2776 C CA . LEU A 1 364 ? -16.896 14.787 14.867 1.00 95.62 364 LEU A CA 1
ATOM 2777 C C . LEU A 1 364 ? -17.650 13.570 15.409 1.00 95.62 364 LEU A C 1
ATOM 2779 O O . LEU A 1 364 ? -18.877 13.577 15.416 1.00 95.62 364 LEU A O 1
ATOM 2783 N N . GLY A 1 365 ? -16.940 12.577 15.949 1.00 94.44 365 GLY A N 1
ATOM 2784 C CA . GLY A 1 365 ? -17.554 11.437 16.627 1.00 94.44 365 GLY A CA 1
ATOM 2785 C C . GLY A 1 365 ? -18.391 11.851 17.842 1.00 94.44 365 GLY A C 1
ATOM 2786 O O . GLY A 1 365 ? -19.566 11.488 17.930 1.00 94.44 365 GLY A O 1
ATOM 2787 N N . TYR A 1 366 ? -17.838 12.670 18.747 1.00 94.50 366 TYR A N 1
ATOM 2788 C CA . TYR A 1 366 ? -18.584 13.170 19.913 1.00 94.50 366 TYR A CA 1
ATOM 2789 C C . TYR A 1 366 ? -19.819 13.982 19.518 1.00 94.50 366 TYR A C 1
ATOM 2791 O O . TYR A 1 366 ? -20.907 13.778 20.063 1.00 94.50 366 TYR A O 1
ATOM 2799 N N . THR A 1 367 ? -19.652 14.913 18.576 1.00 94.69 367 THR A N 1
ATOM 2800 C CA . THR A 1 367 ? -20.726 15.829 18.171 1.00 94.69 367 THR A CA 1
ATOM 2801 C C . THR A 1 367 ? -21.839 15.090 17.439 1.00 94.69 367 THR A C 1
ATOM 2803 O O . THR A 1 367 ? -23.008 15.282 17.771 1.00 94.69 367 THR A O 1
ATOM 2806 N N . PHE A 1 368 ? -21.501 14.191 16.512 1.00 95.56 368 PHE A N 1
ATOM 2807 C CA . PHE A 1 368 ? -22.489 13.395 15.792 1.00 95.56 368 PHE A CA 1
ATOM 2808 C C . PHE A 1 368 ? -23.223 12.415 16.710 1.00 95.56 368 PHE A C 1
ATOM 2810 O O . PHE A 1 368 ? -24.451 12.376 16.678 1.00 95.56 368 PHE A O 1
ATOM 2817 N N . GLY A 1 369 ? -22.511 11.678 17.572 1.00 94.81 369 GLY A N 1
ATOM 2818 C CA . GLY A 1 369 ? -23.137 10.750 18.520 1.00 94.81 369 GLY A CA 1
ATOM 2819 C C . GLY A 1 369 ? -24.092 11.460 19.487 1.00 94.81 369 GLY A C 1
ATOM 2820 O O . GLY A 1 369 ? -25.231 11.026 19.673 1.00 94.81 369 GLY A O 1
ATOM 2821 N N . GLY A 1 370 ? -23.671 12.602 20.041 1.00 94.75 370 GLY A N 1
ATOM 2822 C CA . GLY A 1 370 ? -24.513 13.417 20.920 1.00 94.75 370 GLY A CA 1
ATOM 2823 C C . GLY A 1 370 ? -25.724 14.013 20.200 1.00 94.75 370 GLY A C 1
ATOM 2824 O O . GLY A 1 370 ? -26.836 13.978 20.726 1.00 94.75 370 GLY A O 1
ATOM 2825 N N . MET A 1 371 ? -25.539 14.504 18.971 1.00 95.38 371 MET A N 1
ATOM 2826 C CA . MET A 1 371 ? -26.625 15.051 18.155 1.00 95.38 371 MET A CA 1
ATOM 2827 C C . MET A 1 371 ? -27.635 13.970 17.755 1.00 95.38 371 MET A C 1
ATOM 2829 O O . MET A 1 371 ? -28.837 14.179 17.900 1.00 95.38 371 MET A O 1
ATOM 2833 N N . ALA A 1 372 ? -27.173 12.799 17.314 1.00 95.00 372 ALA A N 1
ATOM 2834 C CA . ALA A 1 372 ? -28.038 11.673 16.973 1.00 95.00 372 ALA A CA 1
ATOM 2835 C C . ALA A 1 372 ? -28.869 11.219 18.185 1.00 95.00 372 ALA A C 1
ATOM 2837 O O . ALA A 1 372 ? -30.080 11.015 18.070 1.00 95.00 372 ALA A O 1
ATOM 2838 N N . ALA A 1 373 ? -28.250 11.144 19.367 1.00 95.06 373 ALA A N 1
ATOM 2839 C CA . ALA A 1 373 ? -28.951 10.829 20.606 1.00 95.06 373 ALA A CA 1
ATOM 2840 C C . ALA A 1 373 ? -29.977 11.905 21.003 1.00 95.06 373 ALA A C 1
ATOM 2842 O O . ALA A 1 373 ? -31.088 11.568 21.419 1.00 95.06 373 ALA A O 1
ATOM 2843 N N . ALA A 1 374 ? -29.645 13.186 20.823 1.00 93.12 374 ALA A N 1
ATOM 2844 C CA . ALA A 1 374 ? -30.553 14.298 21.095 1.00 93.12 374 ALA A CA 1
ATOM 2845 C C . ALA A 1 374 ? -31.766 14.310 20.146 1.00 93.12 374 ALA A C 1
ATOM 2847 O O . ALA A 1 374 ? -32.899 14.464 20.606 1.00 93.12 374 ALA A O 1
ATOM 2848 N N . ILE A 1 375 ? -31.560 14.081 18.842 1.00 95.56 375 ILE A N 1
ATOM 2849 C CA . ILE A 1 375 ? -32.644 13.990 17.844 1.00 95.56 375 ILE A CA 1
ATOM 2850 C C . ILE A 1 375 ? -33.593 12.838 18.194 1.00 95.56 375 ILE A C 1
ATOM 2852 O O . ILE A 1 375 ? -34.813 12.995 18.142 1.00 95.56 375 ILE A O 1
ATOM 2856 N N . MET A 1 376 ? -33.041 11.704 18.631 1.00 93.94 376 MET A N 1
ATOM 2857 C CA . MET A 1 376 ? -33.804 10.537 19.087 1.00 93.94 376 MET A CA 1
ATOM 2858 C C . MET A 1 376 ? -34.300 10.659 20.537 1.00 93.94 376 MET A C 1
ATOM 2860 O O . MET A 1 376 ? -34.732 9.667 21.130 1.00 93.94 376 MET A O 1
ATOM 2864 N N . ARG A 1 377 ? -34.249 11.874 21.105 1.00 93.62 377 ARG A N 1
ATOM 2865 C CA . ARG A 1 377 ? -34.793 12.251 22.418 1.00 93.62 377 ARG A CA 1
ATOM 2866 C C . ARG A 1 377 ? -34.314 11.352 23.561 1.00 93.62 377 ARG A C 1
ATOM 2868 O O . ARG A 1 377 ? -35.086 11.022 24.460 1.00 93.62 377 ARG A O 1
ATOM 2875 N N . GLN A 1 378 ? -33.050 10.934 23.518 1.00 93.94 378 GLN A N 1
ATOM 2876 C CA . GLN A 1 378 ? -32.438 10.176 24.606 1.00 93.94 378 GLN A CA 1
ATOM 2877 C C . GLN A 1 378 ? -32.223 11.058 25.841 1.00 93.94 378 GLN A C 1
ATOM 2879 O O . GLN A 1 378 ? -32.097 12.281 25.743 1.00 93.94 378 GLN A O 1
ATOM 2884 N N . SER A 1 379 ? -32.187 10.429 27.018 1.00 94.44 379 SER A N 1
ATOM 2885 C CA . SER A 1 379 ? -31.874 11.124 28.268 1.00 94.44 379 SER A CA 1
ATOM 2886 C C . SER A 1 379 ? -30.450 11.693 28.227 1.00 94.44 379 SER A C 1
ATOM 2888 O O . SER A 1 379 ? -29.599 11.168 27.511 1.00 94.44 379 SER A O 1
ATOM 2890 N N . TRP A 1 380 ? -30.156 12.742 29.002 1.00 93.69 380 TRP A N 1
ATOM 2891 C CA . TRP A 1 380 ? -28.802 13.313 29.040 1.00 93.69 380 TRP A CA 1
ATOM 2892 C C . TRP A 1 380 ? -27.711 12.274 29.378 1.00 93.69 380 TRP A C 1
ATOM 2894 O O . TRP A 1 380 ? -26.723 12.220 28.644 1.00 93.69 380 TRP A O 1
ATOM 2904 N N . PRO A 1 381 ? -27.883 11.393 30.390 1.00 94.50 381 PRO A N 1
ATOM 2905 C CA . PRO A 1 381 ? -26.910 10.334 30.662 1.00 94.50 381 PRO A CA 1
ATOM 2906 C C . PRO A 1 381 ? -26.693 9.379 29.482 1.00 94.50 381 PRO A C 1
ATOM 2908 O O . PRO A 1 381 ? -25.557 8.984 29.220 1.00 94.50 381 PRO A O 1
ATOM 2911 N N . ASP A 1 382 ? -27.750 9.021 28.748 1.00 93.69 382 ASP A N 1
ATOM 2912 C CA . ASP A 1 382 ? -27.645 8.130 27.587 1.00 93.69 382 ASP A CA 1
ATOM 2913 C C . ASP A 1 382 ? -27.011 8.843 26.385 1.00 93.69 382 ASP A C 1
ATOM 2915 O O . ASP A 1 382 ? -26.145 8.277 25.724 1.00 93.69 382 ASP A O 1
ATOM 2919 N N . ALA A 1 383 ? -27.379 10.102 26.130 1.00 95.19 383 ALA A N 1
ATOM 2920 C CA . ALA A 1 383 ? -26.813 10.910 25.053 1.00 95.19 383 ALA A CA 1
ATOM 2921 C C . ALA A 1 383 ? -25.317 11.172 25.254 1.00 95.19 383 ALA A C 1
ATOM 2923 O O . ALA A 1 383 ? -24.533 11.028 24.316 1.00 95.19 383 ALA A O 1
ATOM 2924 N N . LEU A 1 384 ? -24.914 11.476 26.490 1.00 94.56 384 LEU A N 1
ATOM 2925 C CA . LEU A 1 384 ? -23.513 11.603 26.876 1.00 94.56 384 LEU A CA 1
ATOM 2926 C C . LEU A 1 384 ? -22.753 10.292 26.650 1.00 94.56 384 LEU A C 1
ATOM 2928 O O . LEU A 1 384 ? -21.650 10.300 26.113 1.00 94.56 384 LEU A O 1
ATOM 2932 N N . THR A 1 385 ? -23.369 9.163 27.004 1.00 94.38 385 THR A N 1
ATOM 2933 C CA . THR A 1 385 ? -22.778 7.836 26.796 1.00 94.38 385 THR A CA 1
ATOM 2934 C C . THR A 1 385 ? -22.580 7.536 25.315 1.00 94.38 385 THR A C 1
ATOM 2936 O O . THR A 1 385 ? -21.497 7.129 24.914 1.00 94.38 385 THR A O 1
ATOM 2939 N N . ILE A 1 386 ? -23.599 7.772 24.485 1.00 94.81 386 ILE A N 1
ATOM 2940 C CA . ILE A 1 386 ? -23.536 7.543 23.035 1.00 94.81 386 ILE A CA 1
ATOM 2941 C C . ILE A 1 386 ? -22.477 8.443 22.390 1.00 94.81 386 ILE A C 1
ATOM 2943 O O . ILE A 1 386 ? -21.716 7.972 21.545 1.00 94.81 386 ILE A O 1
ATOM 2947 N N . ALA A 1 387 ? -22.386 9.712 22.800 1.00 95.44 387 ALA A N 1
ATOM 2948 C CA . ALA A 1 387 ? -21.351 10.624 22.328 1.00 95.44 387 ALA A CA 1
ATOM 2949 C C . ALA A 1 387 ? -19.951 10.084 22.653 1.00 95.44 387 ALA A C 1
ATOM 2951 O O . ALA A 1 387 ? -19.137 9.912 21.746 1.00 95.44 387 ALA A O 1
ATOM 2952 N N . VAL A 1 388 ? -19.692 9.764 23.928 1.00 93.31 388 VAL A N 1
ATOM 2953 C CA . VAL A 1 388 ? -18.389 9.265 24.399 1.00 93.31 388 VAL A CA 1
ATOM 2954 C C . VAL A 1 388 ? -17.995 7.968 23.694 1.00 93.31 388 VAL A C 1
ATOM 2956 O O . VAL A 1 388 ? -16.867 7.837 23.225 1.00 93.31 388 VAL A O 1
ATOM 2959 N N . GLU A 1 389 ? -18.936 7.036 23.571 1.00 91.88 389 GLU A N 1
ATOM 2960 C CA . GLU A 1 389 ? -18.739 5.735 22.930 1.00 91.88 389 GLU A CA 1
ATOM 2961 C C . GLU A 1 389 ? -18.512 5.848 21.411 1.00 91.88 389 GLU A C 1
ATOM 2963 O O . GLU A 1 389 ? -17.848 5.002 20.815 1.00 91.88 389 GLU A O 1
ATOM 2968 N N . THR A 1 390 ? -19.042 6.896 20.773 1.00 93.06 390 THR A N 1
ATOM 2969 C CA . THR A 1 390 ? -18.812 7.169 19.346 1.00 93.06 390 THR A CA 1
ATOM 2970 C C . THR A 1 390 ? -17.442 7.803 19.109 1.00 93.06 390 THR A C 1
ATOM 2972 O O . THR A 1 390 ? -16.733 7.397 18.192 1.00 93.06 390 THR A O 1
ATOM 2975 N N . GLY A 1 391 ? -17.060 8.799 19.915 1.00 90.31 391 GLY A N 1
ATOM 2976 C CA . GLY A 1 391 ? -15.800 9.527 19.731 1.00 90.31 391 GLY A CA 1
ATOM 2977 C C . GLY A 1 391 ? -14.557 8.750 20.174 1.00 90.31 391 GLY A C 1
ATOM 2978 O O . GLY A 1 391 ? -13.500 8.891 19.559 1.00 90.31 391 GLY A O 1
ATOM 2979 N N . ILE A 1 392 ? -14.663 7.913 21.213 1.00 89.25 392 ILE A N 1
ATOM 2980 C CA . ILE A 1 392 ? -13.538 7.115 21.724 1.00 89.25 392 ILE A CA 1
ATOM 2981 C C . ILE A 1 392 ? -13.540 5.727 21.082 1.00 89.25 392 ILE A C 1
ATOM 2983 O O . ILE A 1 392 ? -14.212 4.802 21.540 1.00 89.25 392 ILE A O 1
ATOM 2987 N N . GLN A 1 393 ? -12.719 5.569 20.049 1.00 88.88 393 GLN A N 1
ATOM 2988 C CA . GLN A 1 393 ? -12.531 4.295 19.359 1.00 88.88 393 GLN A CA 1
ATOM 2989 C C . GLN A 1 393 ? -11.366 3.486 19.929 1.00 88.88 393 GLN A C 1
ATOM 2991 O O . GLN A 1 393 ? -10.497 3.996 20.641 1.00 88.88 393 GLN A O 1
ATOM 2996 N N . ASN A 1 394 ? -11.330 2.196 19.603 1.00 85.00 394 ASN A N 1
ATOM 2997 C CA . ASN A 1 394 ? -10.271 1.298 20.036 1.00 85.00 394 ASN A CA 1
ATOM 2998 C C . ASN A 1 394 ? -9.008 1.422 19.164 1.00 85.00 394 ASN A C 1
ATOM 3000 O O . ASN A 1 394 ? -8.792 0.655 18.227 1.00 85.00 394 ASN A O 1
ATOM 3004 N N . THR A 1 395 ? -8.137 2.370 19.511 1.00 79.69 395 THR A N 1
ATOM 3005 C CA . THR A 1 395 ? -6.859 2.598 18.811 1.00 79.69 395 THR A CA 1
ATOM 3006 C C . THR A 1 395 ? -5.886 1.422 18.921 1.00 79.69 395 THR A C 1
ATOM 3008 O O . THR A 1 395 ? -5.110 1.182 17.999 1.00 79.69 395 THR A O 1
ATOM 3011 N N . GLY A 1 396 ? -5.942 0.650 20.013 1.00 75.88 396 GLY A N 1
ATOM 3012 C CA . GLY A 1 396 ? -5.094 -0.528 20.208 1.00 75.88 396 GLY A CA 1
ATOM 3013 C C . GLY A 1 396 ? -5.334 -1.602 19.146 1.00 75.88 396 GLY A C 1
ATOM 3014 O O . GLY A 1 396 ? -4.371 -2.166 18.627 1.00 75.88 396 GLY A O 1
ATOM 3015 N N . ILE A 1 397 ? -6.599 -1.829 18.769 1.00 77.94 397 ILE A N 1
ATOM 3016 C CA . ILE A 1 397 ? -6.955 -2.739 17.670 1.00 77.94 397 ILE A CA 1
ATOM 3017 C C . ILE A 1 397 ? -6.390 -2.227 16.348 1.00 77.94 397 ILE A C 1
ATOM 3019 O O . ILE A 1 397 ? -5.756 -2.994 15.630 1.00 77.94 397 ILE A O 1
ATOM 3023 N N . ALA A 1 398 ? -6.592 -0.947 16.030 1.00 80.06 398 ALA A N 1
ATOM 3024 C CA . ALA A 1 398 ? -6.125 -0.379 14.768 1.00 80.06 398 ALA A CA 1
ATOM 3025 C C . ALA A 1 398 ? -4.601 -0.502 14.610 1.00 80.06 398 ALA A C 1
ATOM 3027 O O . ALA A 1 398 ? -4.125 -0.952 13.569 1.00 80.06 398 ALA A O 1
ATOM 3028 N N . ILE A 1 399 ? -3.845 -0.174 15.664 1.00 74.94 399 ILE A N 1
ATOM 3029 C CA . ILE A 1 399 ? -2.382 -0.314 15.691 1.00 74.94 399 ILE A CA 1
ATOM 3030 C C . ILE A 1 399 ? -1.977 -1.777 15.506 1.00 74.94 399 ILE A C 1
ATOM 3032 O O . ILE A 1 399 ? -1.109 -2.071 14.685 1.00 74.94 399 ILE A O 1
ATOM 3036 N N . PHE A 1 400 ? -2.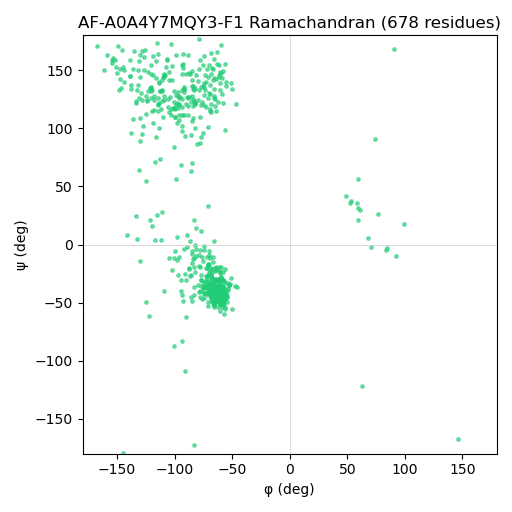594 -2.689 16.263 1.00 73.19 400 PHE A N 1
ATOM 3037 C CA . PHE A 1 400 ? -2.271 -4.112 16.209 1.00 73.19 400 PHE A CA 1
ATOM 3038 C C . PHE A 1 400 ? -2.557 -4.711 14.830 1.00 73.19 400 PHE A C 1
ATOM 3040 O O . PHE A 1 400 ? -1.690 -5.377 14.275 1.00 73.19 400 PHE A O 1
ATOM 3047 N N . ILE A 1 401 ? -3.729 -4.422 14.253 1.00 74.12 401 ILE A N 1
ATOM 3048 C CA . ILE A 1 401 ? -4.081 -4.861 12.903 1.00 74.12 401 ILE A CA 1
ATOM 3049 C C . ILE A 1 401 ? -3.034 -4.337 11.928 1.00 74.12 401 ILE A C 1
ATOM 3051 O O . ILE A 1 401 ? -2.348 -5.151 11.319 1.00 74.12 401 ILE A O 1
ATOM 3055 N N . LEU A 1 402 ? -2.837 -3.020 11.829 1.00 72.44 402 LEU A N 1
ATOM 3056 C CA . LEU A 1 402 ? -1.956 -2.421 10.820 1.00 72.44 402 LEU A CA 1
ATOM 3057 C C . LEU A 1 402 ? -0.507 -2.907 10.911 1.00 72.44 402 LEU A C 1
ATOM 3059 O O . LEU A 1 402 ? 0.090 -3.195 9.878 1.00 72.44 402 LEU A O 1
ATOM 3063 N N . ARG A 1 403 ? 0.054 -3.046 12.121 1.00 67.12 403 ARG A N 1
ATOM 3064 C CA . ARG A 1 403 ? 1.431 -3.546 12.288 1.00 67.12 403 ARG A CA 1
ATOM 3065 C C . ARG A 1 403 ? 1.602 -5.009 11.888 1.00 67.12 403 ARG A C 1
ATOM 3067 O O . ARG A 1 403 ? 2.706 -5.383 11.520 1.00 67.12 403 ARG A O 1
ATOM 3074 N N . VAL A 1 404 ? 0.562 -5.828 12.021 1.00 65.62 404 VAL A N 1
ATOM 3075 C CA . VAL A 1 404 ? 0.620 -7.259 11.684 1.00 65.62 404 VAL A CA 1
ATOM 3076 C C . VAL A 1 404 ? 0.207 -7.507 10.231 1.00 65.62 404 VAL A C 1
ATOM 3078 O O . VAL A 1 404 ? 0.624 -8.496 9.644 1.00 65.62 404 VAL A O 1
ATOM 3081 N N . THR A 1 405 ? -0.607 -6.627 9.639 1.00 63.97 405 THR A N 1
ATOM 3082 C CA . THR A 1 405 ? -1.098 -6.801 8.263 1.00 63.97 405 THR A CA 1
ATOM 3083 C C . THR A 1 405 ? -0.228 -6.195 7.183 1.00 63.97 405 THR A C 1
ATOM 3085 O O . THR A 1 405 ? -0.235 -6.713 6.073 1.00 63.97 405 THR A O 1
ATOM 3088 N N . LEU A 1 406 ? 0.482 -5.111 7.474 1.00 59.47 406 LEU A N 1
ATOM 3089 C CA . LEU A 1 406 ? 1.408 -4.513 6.522 1.00 59.47 406 LEU A CA 1
ATOM 3090 C C . LEU A 1 406 ? 2.789 -5.147 6.745 1.00 59.47 406 LEU A C 1
ATOM 3092 O O . LEU A 1 406 ? 3.533 -4.717 7.627 1.00 59.47 406 LEU A O 1
ATOM 3096 N N . GLU A 1 407 ? 3.102 -6.204 5.992 1.00 44.41 407 GLU A N 1
ATOM 3097 C CA . GLU A 1 407 ? 4.437 -6.815 5.970 1.00 44.41 407 GLU A CA 1
ATOM 3098 C C . GLU A 1 4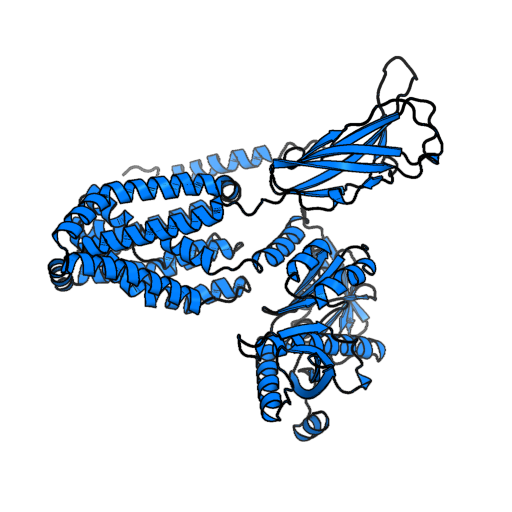07 ? 5.469 -5.850 5.357 1.00 44.41 407 GLU A C 1
ATOM 3100 O O . GLU A 1 407 ? 5.186 -5.112 4.411 1.00 44.41 407 GLU A O 1
ATOM 3105 N N . GLN A 1 408 ? 6.685 -5.835 5.911 1.00 34.00 408 GLN A N 1
ATOM 3106 C CA . GLN A 1 408 ? 7.823 -5.113 5.334 1.00 34.00 408 GLN A CA 1
ATOM 3107 C C . GLN A 1 408 ? 8.499 -6.017 4.298 1.00 34.00 408 GLN A C 1
ATOM 3109 O O . GLN A 1 408 ? 9.260 -6.903 4.679 1.00 34.00 408 GLN A O 1
ATOM 3114 N N . PRO A 1 409 ? 8.117 -5.866 3.017 1.00 37.41 409 PRO A N 1
ATOM 3115 C CA . PRO A 1 409 ? 9.027 -5.321 1.996 1.00 37.41 409 PRO A CA 1
ATOM 3116 C C . PRO A 1 409 ? 8.414 -4.178 1.151 1.00 37.41 409 PRO A C 1
ATOM 3118 O O . PRO A 1 409 ? 9.141 -3.431 0.496 1.00 37.41 409 PRO A O 1
ATOM 3121 N N . GLU A 1 410 ? 7.091 -3.962 1.188 1.00 37.88 410 GLU A N 1
ATOM 3122 C CA . GLU A 1 410 ? 6.410 -2.920 0.386 1.00 37.88 410 GLU A CA 1
ATOM 3123 C C . GLU A 1 410 ? 6.768 -1.487 0.818 1.00 37.88 410 GLU A C 1
ATOM 3125 O O . GLU A 1 410 ? 6.675 -0.528 0.041 1.00 37.88 410 GLU A O 1
ATOM 3130 N N . ALA A 1 411 ? 7.199 -1.334 2.072 1.00 42.72 411 ALA A N 1
ATOM 3131 C CA . ALA A 1 411 ? 7.691 -0.071 2.591 1.00 42.72 411 ALA A CA 1
ATOM 3132 C C . ALA A 1 411 ? 8.992 0.355 1.899 1.00 42.72 411 ALA A C 1
ATOM 3134 O O . ALA A 1 411 ? 9.162 1.547 1.674 1.00 42.72 411 ALA A O 1
ATOM 3135 N N . ASP A 1 412 ? 9.872 -0.565 1.501 1.00 41.12 412 ASP A N 1
ATOM 3136 C CA . ASP A 1 412 ? 11.232 -0.226 1.067 1.00 41.12 412 ASP A CA 1
ATOM 3137 C C . ASP A 1 412 ? 11.283 0.324 -0.365 1.00 41.12 412 ASP A C 1
ATOM 3139 O O . ASP A 1 412 ? 11.951 1.329 -0.603 1.00 41.12 412 ASP A O 1
ATOM 3143 N N . ILE A 1 413 ? 10.507 -0.234 -1.304 1.00 42.91 413 ILE A N 1
ATOM 3144 C CA . ILE A 1 413 ? 10.399 0.295 -2.681 1.00 42.91 413 ILE A CA 1
ATOM 3145 C C . ILE A 1 413 ? 9.689 1.642 -2.697 1.00 42.91 413 ILE A C 1
ATOM 3147 O O . ILE A 1 413 ? 10.159 2.583 -3.331 1.00 42.91 413 ILE A O 1
ATOM 3151 N N . ASN A 1 414 ? 8.574 1.760 -1.974 1.00 46.56 414 ASN A N 1
ATOM 3152 C CA . ASN A 1 414 ? 7.860 3.026 -1.867 1.00 46.56 414 ASN A CA 1
ATOM 3153 C C . ASN A 1 414 ? 8.700 4.075 -1.124 1.00 46.56 414 ASN A C 1
ATOM 3155 O O . ASN A 1 414 ? 8.626 5.256 -1.454 1.00 46.56 414 ASN A O 1
ATOM 3159 N N . THR A 1 415 ? 9.515 3.667 -0.146 1.00 48.94 415 THR A N 1
ATOM 3160 C CA . THR A 1 415 ? 10.462 4.554 0.545 1.00 48.94 415 THR A CA 1
ATOM 3161 C C . THR A 1 415 ? 11.586 4.983 -0.383 1.00 48.94 415 THR A C 1
ATOM 3163 O O . THR A 1 415 ? 11.911 6.162 -0.391 1.00 48.94 415 THR A O 1
ATOM 3166 N N . GLU A 1 416 ? 12.142 4.090 -1.201 1.00 48.47 416 GLU A N 1
ATOM 3167 C CA . GLU A 1 416 ? 13.193 4.431 -2.162 1.00 48.47 416 GLU A CA 1
ATOM 3168 C C . GLU A 1 416 ? 12.659 5.312 -3.296 1.00 48.47 416 GLU A C 1
ATOM 3170 O O . GLU A 1 416 ? 13.271 6.324 -3.627 1.00 48.47 416 GLU A O 1
ATOM 3175 N N . TYR A 1 417 ? 11.470 5.016 -3.819 1.00 50.78 417 TYR A N 1
ATOM 3176 C CA . TYR A 1 417 ? 10.781 5.872 -4.781 1.00 50.78 417 TYR A CA 1
ATOM 3177 C C . TYR A 1 417 ? 10.524 7.273 -4.197 1.00 50.78 417 TYR A C 1
ATOM 3179 O O . TYR A 1 417 ? 10.862 8.286 -4.811 1.00 50.78 417 TYR A O 1
ATOM 3187 N N . LYS A 1 418 ? 10.022 7.353 -2.956 1.00 54.97 418 LYS A N 1
ATOM 3188 C CA . LYS A 1 418 ? 9.848 8.624 -2.229 1.00 54.97 418 LYS A CA 1
ATOM 3189 C C . LYS A 1 418 ? 11.179 9.312 -1.924 1.00 54.97 418 LYS A C 1
ATOM 3191 O O . LYS A 1 418 ? 11.248 10.537 -1.992 1.00 54.97 418 LYS A O 1
ATOM 3196 N N . ARG A 1 419 ? 12.247 8.558 -1.635 1.00 59.44 419 ARG A N 1
ATOM 3197 C CA . ARG A 1 419 ? 13.607 9.082 -1.452 1.00 59.44 419 ARG A CA 1
ATOM 3198 C C . ARG A 1 419 ? 14.055 9.754 -2.740 1.00 59.44 419 ARG A C 1
ATOM 3200 O O . ARG A 1 419 ? 14.438 10.916 -2.694 1.00 59.44 419 ARG A O 1
ATOM 3207 N N . GLN A 1 420 ? 13.944 9.074 -3.880 1.00 51.81 420 GLN A N 1
ATOM 3208 C CA . GLN A 1 420 ? 14.291 9.619 -5.193 1.00 51.81 420 GLN A CA 1
ATOM 3209 C C . GLN A 1 420 ? 13.488 10.885 -5.523 1.00 51.81 420 GLN A C 1
ATOM 3211 O O . GLN A 1 420 ? 14.076 11.859 -5.983 1.00 51.81 420 GLN A O 1
ATOM 3216 N N . GLN A 1 421 ? 12.195 10.937 -5.187 1.00 56.22 421 GLN A N 1
ATOM 3217 C CA . GLN A 1 421 ? 11.384 12.153 -5.342 1.00 56.22 421 GLN A CA 1
ATOM 3218 C C . GLN A 1 421 ? 11.810 13.290 -4.398 1.00 56.22 421 GLN A C 1
ATOM 3220 O O . GLN A 1 421 ? 11.878 14.442 -4.816 1.00 56.22 421 GLN A O 1
ATOM 3225 N N . SER A 1 422 ? 12.150 12.987 -3.142 1.00 57.03 422 SER A N 1
ATOM 3226 C CA . SER A 1 422 ? 12.610 13.987 -2.162 1.00 57.03 422 SER A CA 1
ATOM 3227 C C . SER A 1 422 ? 13.974 14.605 -2.500 1.00 57.03 422 SER A C 1
ATOM 3229 O O . SER A 1 422 ? 14.287 15.703 -2.046 1.00 57.03 422 SER A O 1
ATOM 3231 N N . LEU A 1 423 ? 14.778 13.926 -3.330 1.00 56.44 423 LEU A N 1
ATOM 3232 C CA . LEU A 1 423 ? 16.061 14.426 -3.837 1.00 56.44 423 LEU A CA 1
ATOM 3233 C C . LEU A 1 423 ? 15.901 15.495 -4.926 1.00 56.44 423 LEU A C 1
ATOM 3235 O O . LEU A 1 423 ? 16.914 15.993 -5.414 1.00 56.44 423 LEU A O 1
ATOM 3239 N N . ILE A 1 424 ? 14.668 15.843 -5.311 1.00 56.56 424 ILE A N 1
ATOM 3240 C CA . ILE A 1 424 ? 14.357 16.936 -6.234 1.00 56.56 424 ILE A CA 1
ATOM 3241 C C . ILE A 1 424 ? 13.912 18.147 -5.392 1.00 56.56 424 ILE A C 1
ATOM 3243 O O . ILE A 1 424 ? 12.718 18.352 -5.176 1.00 56.56 424 ILE A O 1
ATOM 3247 N N . PRO A 1 425 ? 14.849 18.964 -4.870 1.00 43.59 425 PRO A N 1
ATOM 3248 C CA . PRO A 1 425 ? 14.538 20.060 -3.950 1.00 43.59 425 PRO A CA 1
ATOM 3249 C C . PRO A 1 425 ? 13.818 21.234 -4.629 1.00 43.59 425 PRO A C 1
ATOM 3251 O O . PRO A 1 425 ? 13.235 22.075 -3.947 1.00 43.59 425 PRO A O 1
ATOM 3254 N N . ARG A 1 426 ? 13.865 21.322 -5.966 1.00 64.06 426 ARG A N 1
ATOM 3255 C CA . ARG A 1 426 ? 13.225 22.382 -6.750 1.00 64.06 426 ARG A CA 1
ATOM 3256 C C . ARG A 1 426 ? 12.787 21.843 -8.110 1.00 64.06 426 ARG A C 1
ATOM 3258 O O . ARG A 1 426 ? 13.565 21.185 -8.793 1.00 64.06 426 ARG A O 1
ATOM 3265 N N . LEU A 1 427 ? 11.546 22.137 -8.500 1.00 73.00 427 LEU A N 1
ATOM 3266 C CA . LEU A 1 427 ? 11.028 21.812 -9.829 1.00 73.00 427 LEU A CA 1
ATOM 3267 C C . LEU A 1 427 ? 11.693 22.724 -10.867 1.00 73.00 427 LEU A C 1
ATOM 3269 O O . LEU A 1 427 ? 11.328 23.892 -11.006 1.00 73.00 427 LEU A O 1
ATOM 3273 N N . GLU A 1 428 ? 12.680 22.184 -11.572 1.00 82.69 428 GLU A N 1
ATOM 3274 C CA . GLU A 1 428 ? 13.261 22.795 -12.766 1.00 82.69 428 GLU A CA 1
ATOM 3275 C C . GLU A 1 428 ? 12.424 22.427 -13.997 1.00 82.69 428 GLU A C 1
ATOM 3277 O O . GLU A 1 428 ? 11.806 21.360 -14.050 1.00 82.69 428 GLU A O 1
ATOM 3282 N N . LYS A 1 429 ? 12.381 23.324 -14.984 1.00 89.88 429 LYS A N 1
ATOM 3283 C CA . LYS A 1 429 ? 11.708 23.076 -16.261 1.00 89.88 429 LYS A CA 1
ATOM 3284 C C . LYS A 1 429 ? 12.702 22.537 -17.283 1.00 89.88 429 LYS A C 1
ATOM 3286 O O . LYS A 1 429 ? 13.867 22.917 -17.242 1.00 89.88 429 LYS A O 1
ATOM 3291 N N . ILE A 1 430 ? 12.214 21.666 -18.157 1.00 91.81 430 ILE A N 1
ATOM 3292 C CA . ILE A 1 430 ? 12.928 21.159 -19.330 1.00 91.81 430 ILE A CA 1
ATOM 3293 C C . ILE A 1 430 ? 12.082 21.365 -20.580 1.00 91.81 430 ILE A C 1
ATOM 3295 O O . ILE A 1 430 ? 10.848 21.335 -20.510 1.00 91.81 430 ILE A O 1
ATOM 3299 N N . GLU A 1 431 ? 12.749 21.540 -21.709 1.00 93.62 431 GLU A N 1
ATOM 3300 C CA . GLU A 1 431 ? 12.133 21.585 -23.029 1.00 93.62 431 GLU A CA 1
ATOM 3301 C C . GLU A 1 431 ? 12.255 20.215 -23.701 1.00 93.62 431 GLU A C 1
ATOM 3303 O O . GLU A 1 431 ? 13.340 19.663 -23.881 1.00 93.62 431 GLU A O 1
ATOM 3308 N N . VAL A 1 432 ? 11.107 19.644 -24.054 1.00 95.00 432 VAL A N 1
ATOM 3309 C CA . VAL A 1 432 ? 11.001 18.359 -24.739 1.00 95.00 432 VAL A CA 1
ATOM 3310 C C . VAL A 1 432 ? 10.514 18.625 -26.156 1.00 95.00 432 VAL A C 1
ATOM 3312 O O . VAL A 1 432 ? 9.360 19.003 -26.357 1.00 95.00 432 VAL A O 1
ATOM 3315 N N . ALA A 1 433 ? 11.390 18.436 -27.138 1.00 93.56 433 ALA A N 1
ATOM 3316 C CA . ALA A 1 433 ? 11.047 18.533 -28.550 1.00 93.56 433 ALA A CA 1
ATOM 3317 C C . ALA A 1 433 ? 10.424 17.207 -29.006 1.00 93.56 433 ALA A C 1
ATOM 3319 O O . ALA A 1 433 ? 11.126 16.222 -29.223 1.00 93.56 433 ALA A O 1
ATOM 3320 N N . TYR A 1 434 ? 9.099 17.158 -29.097 1.00 92.69 434 TYR A N 1
ATOM 3321 C CA . TYR A 1 434 ? 8.373 15.990 -29.580 1.00 92.69 434 TYR A CA 1
ATOM 3322 C C . TYR A 1 434 ? 8.395 15.931 -31.110 1.00 92.69 434 TYR A C 1
ATOM 3324 O O . TYR A 1 434 ? 7.952 16.872 -31.769 1.00 92.69 434 TYR A O 1
ATOM 3332 N N . GLU A 1 435 ? 8.875 14.814 -31.652 1.00 88.81 435 GLU A N 1
ATOM 3333 C CA . GLU A 1 435 ? 8.851 14.482 -33.077 1.00 88.81 435 GLU A CA 1
ATOM 3334 C C . GLU A 1 435 ? 7.598 13.644 -33.371 1.00 88.81 435 GLU A C 1
ATOM 3336 O O . GLU A 1 435 ? 7.524 12.455 -33.037 1.00 88.81 435 GLU A O 1
ATOM 3341 N N . GLY A 1 436 ? 6.580 14.300 -33.934 1.00 78.25 436 GLY A N 1
ATOM 3342 C CA . GLY A 1 436 ? 5.309 13.685 -34.304 1.00 78.25 436 GLY A CA 1
ATOM 3343 C C . GLY A 1 436 ? 5.333 12.979 -35.661 1.00 78.25 436 GLY A C 1
ATOM 3344 O O . GLY A 1 436 ? 6.371 12.835 -36.306 1.00 78.25 436 GLY A O 1
ATOM 3345 N N . PHE A 1 437 ? 4.148 12.546 -36.101 1.00 66.38 437 PHE A N 1
ATOM 3346 C CA . PHE A 1 437 ? 3.928 12.094 -37.479 1.00 66.38 437 PHE A CA 1
ATOM 3347 C C . PHE A 1 437 ? 4.213 13.248 -38.467 1.00 66.38 437 PHE A C 1
ATOM 3349 O O . PHE A 1 437 ? 3.979 14.408 -38.139 1.00 66.38 437 PHE A O 1
ATOM 3356 N N . ASP A 1 438 ? 4.739 12.936 -39.656 1.00 63.97 438 ASP A N 1
ATOM 3357 C CA . ASP A 1 438 ? 5.084 13.897 -40.725 1.00 63.97 438 ASP A CA 1
ATOM 3358 C C . ASP A 1 438 ? 6.145 14.967 -40.374 1.00 63.97 438 ASP A C 1
ATOM 3360 O O . ASP A 1 438 ? 6.160 16.057 -40.948 1.00 63.97 438 ASP A O 1
ATOM 3364 N N . ASN A 1 439 ? 7.085 14.657 -39.469 1.00 67.19 439 ASN A N 1
ATOM 3365 C CA . ASN A 1 439 ? 8.147 15.572 -39.013 1.00 67.19 439 ASN A CA 1
ATOM 3366 C C . ASN A 1 439 ? 7.628 16.875 -38.371 1.00 67.19 439 ASN A C 1
ATOM 3368 O O . ASN A 1 439 ? 8.366 17.860 -38.279 1.00 67.19 439 ASN A O 1
ATOM 3372 N N . GLU A 1 440 ? 6.381 16.900 -37.896 1.00 75.50 440 GLU A N 1
ATOM 3373 C CA . GLU A 1 440 ? 5.894 18.011 -37.085 1.00 75.50 440 GLU A CA 1
ATOM 3374 C C . GLU A 1 440 ? 6.586 17.995 -35.717 1.00 75.50 440 GLU A C 1
ATOM 3376 O O . GLU A 1 440 ? 6.442 17.060 -34.924 1.00 75.50 440 GLU A O 1
ATOM 3381 N N . THR A 1 441 ? 7.351 19.048 -35.428 1.00 83.00 441 THR A N 1
ATOM 3382 C CA . THR A 1 441 ? 8.032 19.213 -34.143 1.00 83.00 441 THR A CA 1
ATOM 3383 C C . THR A 1 441 ? 7.200 20.082 -33.212 1.00 83.00 441 THR A C 1
ATOM 3385 O O . THR A 1 441 ? 6.943 21.249 -33.516 1.00 83.00 441 THR A O 1
ATOM 3388 N N . THR A 1 442 ? 6.814 19.542 -32.059 1.00 88.31 442 THR A N 1
ATOM 3389 C CA . THR A 1 442 ? 6.110 20.289 -31.008 1.00 88.31 442 THR A CA 1
ATOM 3390 C C . THR A 1 442 ? 6.982 20.387 -29.766 1.00 88.31 442 THR A C 1
ATOM 3392 O O . THR A 1 442 ? 7.408 19.371 -29.228 1.00 88.31 442 THR A O 1
ATOM 3395 N N . THR A 1 443 ? 7.217 21.596 -29.260 1.00 92.38 443 THR A N 1
ATOM 3396 C CA . THR A 1 443 ? 7.966 21.785 -28.010 1.00 92.38 443 THR A CA 1
ATOM 3397 C C . THR A 1 443 ? 7.026 21.749 -26.808 1.00 92.38 443 THR A C 1
ATOM 3399 O O . THR A 1 443 ? 6.062 22.510 -26.732 1.00 92.38 443 THR A O 1
ATOM 3402 N N . LEU A 1 444 ? 7.326 20.883 -25.841 1.00 91.81 444 LEU A N 1
ATOM 3403 C CA . LEU A 1 444 ? 6.609 20.748 -24.577 1.00 91.81 444 LEU A CA 1
ATOM 3404 C C . LEU A 1 444 ? 7.502 21.198 -23.419 1.00 91.81 444 LEU A C 1
ATOM 3406 O O . LEU A 1 444 ? 8.642 20.759 -23.301 1.00 91.81 444 LEU A O 1
ATOM 3410 N N . VAL A 1 445 ? 6.972 22.035 -22.526 1.00 93.06 445 VAL A N 1
ATOM 3411 C CA . VAL A 1 445 ? 7.694 22.472 -21.322 1.00 93.06 445 VAL A CA 1
ATOM 3412 C C . VAL A 1 445 ? 7.281 21.603 -20.139 1.00 93.06 445 VAL A C 1
ATOM 3414 O O . VAL A 1 445 ? 6.178 21.735 -19.603 1.00 93.06 445 VAL A O 1
ATOM 3417 N N . MET A 1 446 ? 8.184 20.725 -19.715 1.00 92.25 446 MET A N 1
ATOM 3418 C CA . MET A 1 446 ? 7.933 19.678 -18.726 1.00 92.25 446 MET A CA 1
ATOM 3419 C C . MET A 1 446 ? 8.766 19.889 -17.453 1.00 92.25 446 MET A C 1
ATOM 3421 O O . MET A 1 446 ? 9.580 20.806 -17.365 1.00 92.25 446 MET A O 1
ATOM 3425 N N . ASN A 1 447 ? 8.535 19.079 -16.419 1.00 89.81 447 ASN A N 1
ATOM 3426 C CA . ASN A 1 447 ? 9.289 19.145 -15.165 1.00 89.81 447 ASN A CA 1
ATOM 3427 C C . ASN A 1 447 ? 10.467 18.166 -15.191 1.00 89.81 447 ASN A C 1
ATOM 3429 O O . ASN A 1 447 ? 10.276 16.957 -15.351 1.00 89.81 447 ASN A O 1
ATOM 3433 N N . LYS A 1 448 ? 11.671 18.680 -14.951 1.00 85.38 448 LYS A N 1
ATOM 3434 C CA . LYS A 1 448 ? 12.912 17.909 -14.902 1.00 85.38 448 LYS A CA 1
ATOM 3435 C C . LYS A 1 448 ? 12.854 16.814 -13.842 1.00 85.38 448 LYS A C 1
ATOM 3437 O O . LYS A 1 448 ? 12.520 17.084 -12.691 1.00 85.38 448 LYS A O 1
ATOM 3442 N N . GLY A 1 449 ? 13.193 15.583 -14.218 1.00 81.69 449 GLY A N 1
ATOM 3443 C CA . GLY A 1 449 ? 13.275 14.447 -13.295 1.00 81.69 449 GLY A CA 1
ATOM 3444 C C . GLY A 1 449 ? 11.932 13.991 -12.711 1.00 81.69 449 GLY A C 1
ATOM 3445 O O . GLY A 1 449 ? 11.918 13.099 -11.869 1.00 81.69 449 GLY A O 1
ATOM 3446 N N . VAL A 1 450 ? 10.812 14.565 -13.165 1.00 85.50 450 VAL A N 1
ATOM 3447 C CA . VAL A 1 450 ? 9.455 14.227 -12.702 1.00 85.50 450 VAL A CA 1
ATOM 3448 C C . VAL A 1 450 ? 8.564 13.850 -13.876 1.00 85.50 450 VAL A C 1
ATOM 3450 O O . VAL A 1 450 ? 7.891 12.823 -13.841 1.00 85.50 450 VAL A O 1
ATOM 3453 N N . SER A 1 451 ? 8.550 14.674 -14.921 1.00 90.50 451 SER A N 1
ATOM 3454 C CA . SER A 1 451 ? 7.744 14.417 -16.105 1.00 90.50 451 SER A CA 1
ATOM 3455 C C . SER A 1 451 ? 8.301 13.256 -16.917 1.00 90.50 451 SER A C 1
ATOM 3457 O O . SER A 1 451 ? 9.512 13.067 -17.031 1.00 90.50 451 SER A O 1
ATOM 3459 N N . THR A 1 452 ? 7.387 12.486 -17.494 1.00 94.25 452 THR A N 1
ATOM 3460 C CA . THR A 1 452 ? 7.682 11.268 -18.254 1.00 94.25 452 THR A CA 1
ATOM 3461 C C . THR A 1 452 ? 7.218 11.407 -19.708 1.00 94.25 452 THR A C 1
ATOM 3463 O O . THR A 1 452 ? 6.353 12.248 -19.995 1.00 94.25 452 THR A O 1
ATOM 3466 N N . PRO A 1 453 ? 7.720 10.569 -20.634 1.00 94.75 453 PRO A N 1
ATOM 3467 C CA . PRO A 1 453 ? 7.171 10.478 -21.987 1.00 94.75 453 PRO A CA 1
ATOM 3468 C C . PRO A 1 453 ? 5.656 10.237 -22.015 1.00 94.75 453 PRO A C 1
ATOM 3470 O O . PRO A 1 453 ? 4.956 10.801 -22.852 1.00 94.75 453 PRO A O 1
ATOM 3473 N N . TYR A 1 454 ? 5.125 9.473 -21.054 1.00 93.75 454 TYR A N 1
ATOM 3474 C CA . TYR A 1 454 ? 3.685 9.272 -20.894 1.00 93.75 454 TYR A CA 1
ATOM 3475 C C . TYR A 1 454 ? 2.946 10.591 -20.642 1.00 93.75 454 TYR A C 1
ATOM 3477 O O . TYR A 1 454 ? 1.916 10.844 -21.261 1.00 93.75 454 TYR A O 1
ATOM 3485 N N . ASN A 1 455 ? 3.480 11.473 -19.789 1.00 92.75 455 ASN A N 1
ATOM 3486 C CA . ASN A 1 455 ? 2.870 12.788 -19.560 1.00 92.75 455 ASN A CA 1
ATOM 3487 C C . ASN A 1 455 ? 2.929 13.671 -20.808 1.00 92.75 455 ASN A C 1
ATOM 3489 O O . ASN A 1 455 ? 1.983 14.404 -21.078 1.00 92.75 455 ASN A O 1
ATOM 3493 N N . CYS A 1 456 ? 4.003 13.575 -21.592 1.00 91.44 456 CYS A N 1
ATOM 3494 C CA . CYS A 1 456 ? 4.090 14.266 -22.877 1.00 91.44 456 CYS A CA 1
ATOM 3495 C C . CYS A 1 456 ? 2.985 13.780 -23.828 1.00 91.44 456 CYS A C 1
ATOM 3497 O O . CYS A 1 456 ? 2.261 14.594 -24.395 1.00 91.44 456 CYS A O 1
ATOM 3499 N N . ALA A 1 457 ? 2.773 12.461 -23.920 1.00 90.94 457 ALA A N 1
ATOM 3500 C CA . ALA A 1 457 ? 1.688 11.880 -24.711 1.00 90.94 457 ALA A CA 1
ATOM 3501 C C . ALA A 1 457 ? 0.300 12.375 -24.255 1.00 90.94 457 ALA A C 1
ATOM 3503 O O . ALA A 1 457 ? -0.534 12.697 -25.098 1.00 90.94 457 ALA A O 1
ATOM 3504 N N . GLN A 1 458 ? 0.075 12.506 -22.939 1.00 92.12 458 GLN A N 1
ATOM 3505 C CA . GLN A 1 458 ? -1.169 13.054 -22.375 1.00 92.12 458 GLN A CA 1
ATOM 3506 C C . GLN A 1 458 ? -1.447 14.499 -22.811 1.00 92.12 458 GLN A C 1
ATOM 3508 O O . GLN A 1 458 ? -2.608 14.858 -22.989 1.00 92.12 458 GLN A O 1
ATOM 3513 N N . HIS A 1 459 ? -0.408 15.322 -22.982 1.00 88.00 459 HIS A N 1
ATOM 3514 C CA . HIS A 1 459 ? -0.560 16.699 -23.461 1.00 88.00 459 HIS A CA 1
ATOM 3515 C C . HIS A 1 459 ? -0.903 16.782 -24.951 1.00 88.00 459 HIS A C 1
ATOM 3517 O O . HIS A 1 459 ? -1.525 17.758 -25.364 1.00 88.00 459 HIS A O 1
ATOM 3523 N N . ILE A 1 460 ? -0.508 15.782 -25.742 1.00 88.94 460 ILE A N 1
ATOM 3524 C CA . ILE A 1 460 ? -0.691 15.788 -27.195 1.00 88.94 460 ILE A CA 1
ATOM 3525 C C . ILE A 1 460 ? -2.033 15.158 -27.574 1.00 88.94 460 ILE A C 1
ATOM 3527 O O . ILE A 1 460 ? -2.881 15.816 -28.172 1.00 88.94 460 ILE A O 1
ATOM 3531 N N . SER A 1 461 ? -2.244 13.874 -27.257 1.00 88.44 461 SER A N 1
ATOM 3532 C CA . SER A 1 461 ? -3.506 13.196 -27.570 1.00 88.44 461 SER A CA 1
ATOM 3533 C C . SER A 1 461 ? -3.734 11.920 -26.759 1.00 88.44 461 SER A C 1
ATOM 3535 O O . SER A 1 461 ? -2.815 11.166 -26.433 1.00 88.44 461 SER A O 1
ATOM 3537 N N . GLU A 1 462 ? -5.010 11.610 -26.517 1.00 87.69 462 GLU A N 1
ATOM 3538 C CA . GLU A 1 462 ? -5.418 10.351 -25.883 1.00 87.69 462 GLU A CA 1
ATOM 3539 C C . GLU A 1 462 ? -5.028 9.121 -26.724 1.00 87.69 462 GLU A C 1
ATOM 3541 O O . GLU A 1 462 ? -4.727 8.060 -26.176 1.00 87.69 462 GLU A O 1
ATOM 3546 N N . HIS A 1 463 ? -4.994 9.259 -28.054 1.00 85.88 463 HIS A N 1
ATOM 3547 C CA . HIS A 1 463 ? -4.591 8.185 -28.961 1.00 85.88 463 HIS A CA 1
ATOM 3548 C C . HIS A 1 463 ? -3.126 7.785 -28.745 1.00 85.88 463 HIS A C 1
ATOM 3550 O O . HIS A 1 463 ? -2.832 6.606 -28.552 1.00 85.88 463 HIS A O 1
ATOM 3556 N N . LEU A 1 464 ? -2.217 8.766 -28.707 1.00 87.19 464 LEU A N 1
ATOM 3557 C CA . LEU A 1 464 ? -0.802 8.520 -28.430 1.00 87.19 464 LEU A CA 1
ATOM 3558 C C . LEU A 1 464 ? -0.611 7.944 -27.029 1.00 87.19 464 LEU A C 1
ATOM 3560 O O . LEU A 1 464 ? 0.144 6.993 -26.865 1.00 87.19 464 LEU A O 1
ATOM 3564 N N . MET A 1 465 ? -1.333 8.453 -26.030 1.00 86.69 465 MET A N 1
ATOM 3565 C CA . MET A 1 465 ? -1.268 7.929 -24.664 1.00 86.69 465 MET A CA 1
ATOM 3566 C C . MET A 1 465 ? -1.617 6.431 -24.589 1.00 86.69 465 MET A C 1
ATOM 3568 O O . MET A 1 465 ? -0.963 5.697 -23.852 1.00 86.69 465 MET A O 1
ATOM 3572 N N . LYS A 1 466 ? -2.630 5.968 -25.335 1.00 85.31 466 LYS A N 1
ATOM 3573 C CA . LYS A 1 466 ? -3.078 4.563 -25.300 1.00 85.31 466 LYS A CA 1
ATOM 3574 C C . LYS A 1 466 ? -2.214 3.615 -26.131 1.00 85.31 466 LYS A C 1
ATOM 3576 O O . LYS A 1 466 ? -2.046 2.470 -25.726 1.00 85.31 466 LYS A O 1
ATOM 3581 N N . ASN A 1 467 ? -1.686 4.084 -27.260 1.00 85.50 467 ASN A N 1
ATOM 3582 C CA . ASN A 1 467 ? -1.020 3.224 -28.246 1.00 85.50 467 ASN A CA 1
ATOM 3583 C C . ASN A 1 467 ? 0.514 3.275 -28.165 1.00 85.50 467 ASN A C 1
ATOM 3585 O O . ASN A 1 467 ? 1.201 2.464 -28.789 1.00 85.50 467 ASN A O 1
ATOM 3589 N N . SER A 1 468 ? 1.077 4.224 -27.409 1.00 90.38 468 SER A N 1
ATOM 3590 C CA . SER A 1 468 ? 2.525 4.296 -27.199 1.00 90.38 468 SER A CA 1
ATOM 3591 C C . SER A 1 468 ? 2.995 3.148 -26.314 1.00 90.38 468 SER A C 1
ATOM 3593 O O . SER A 1 468 ? 2.520 2.954 -25.196 1.00 90.38 468 SER A O 1
ATOM 3595 N N . VAL A 1 469 ? 3.974 2.401 -26.810 1.00 91.00 469 VAL A N 1
ATOM 3596 C CA . VAL A 1 469 ? 4.540 1.229 -26.137 1.00 91.00 469 VAL A CA 1
ATOM 3597 C C . VAL A 1 469 ? 5.750 1.624 -25.311 1.00 91.00 469 VAL A C 1
ATOM 3599 O O . VAL A 1 469 ? 5.878 1.244 -24.148 1.00 91.00 469 VAL A O 1
ATOM 3602 N N . VAL A 1 470 ? 6.642 2.374 -25.948 1.00 93.38 470 VAL A N 1
ATOM 3603 C CA . VAL A 1 470 ? 7.950 2.788 -25.452 1.00 93.38 470 VAL A CA 1
ATOM 3604 C C . VAL A 1 470 ? 8.300 4.118 -26.121 1.00 93.38 470 VAL A C 1
ATOM 3606 O O . VAL A 1 470 ? 7.736 4.459 -27.164 1.00 93.38 470 VAL A O 1
ATOM 3609 N N . ALA A 1 471 ? 9.199 4.883 -25.520 1.00 93.62 471 ALA A N 1
ATOM 3610 C CA . ALA A 1 471 ? 9.694 6.125 -26.090 1.00 93.62 471 ALA A CA 1
ATOM 3611 C C . ALA A 1 471 ? 11.125 5.955 -26.601 1.00 93.62 471 ALA A C 1
ATOM 3613 O O . ALA A 1 471 ? 11.862 5.071 -26.167 1.00 93.62 471 ALA A O 1
ATOM 3614 N N . GLU A 1 472 ? 11.519 6.836 -27.502 1.00 92.50 472 GLU A N 1
ATOM 3615 C CA . GLU A 1 472 ? 12.901 7.076 -27.875 1.00 92.50 472 GLU A CA 1
ATOM 3616 C C . GLU A 1 472 ? 13.245 8.500 -27.438 1.00 92.50 472 GLU A C 1
ATOM 3618 O O . GLU A 1 472 ? 12.557 9.455 -27.804 1.00 92.50 472 GLU A O 1
ATOM 3623 N N . VAL A 1 473 ? 14.255 8.627 -26.580 1.00 93.00 473 VAL A N 1
ATOM 3624 C CA . VAL A 1 473 ? 14.701 9.894 -25.994 1.00 93.00 473 VAL A CA 1
ATOM 3625 C C . VAL A 1 473 ? 16.150 10.099 -26.410 1.00 93.00 473 VAL A C 1
ATOM 3627 O O . VAL A 1 473 ? 17.007 9.303 -26.033 1.00 93.00 473 VAL A O 1
ATOM 3630 N N . ASN A 1 474 ? 16.430 11.134 -27.207 1.00 91.50 474 ASN A N 1
ATOM 3631 C CA . ASN A 1 474 ? 17.761 11.395 -27.779 1.00 91.50 474 ASN A CA 1
ATOM 3632 C C . ASN A 1 474 ? 18.377 10.184 -28.523 1.00 91.50 474 ASN A C 1
ATOM 3634 O O . ASN A 1 474 ? 19.585 9.960 -28.461 1.00 91.50 474 ASN A O 1
ATOM 3638 N N . GLY A 1 475 ? 17.554 9.379 -29.202 1.00 86.75 475 GLY A N 1
ATOM 3639 C CA . GLY A 1 475 ? 18.004 8.178 -29.918 1.00 86.75 475 GLY A CA 1
ATOM 3640 C C . GLY A 1 475 ? 18.139 6.912 -29.058 1.00 86.75 475 GLY A C 1
ATOM 3641 O O . GLY A 1 475 ? 18.451 5.841 -29.579 1.00 86.75 475 GLY A O 1
ATOM 3642 N N . GLU A 1 476 ? 17.902 6.998 -27.744 1.00 90.62 476 GLU A N 1
ATOM 3643 C CA . GLU A 1 476 ? 17.928 5.848 -26.837 1.00 90.62 476 GLU A CA 1
ATOM 3644 C C . GLU A 1 476 ? 16.522 5.363 -26.481 1.00 90.62 476 GLU A C 1
ATOM 3646 O O . GLU A 1 476 ? 15.610 6.149 -26.223 1.00 90.62 476 GLU A O 1
ATOM 3651 N N . ILE A 1 477 ? 16.348 4.042 -26.394 1.00 91.62 477 ILE A N 1
ATOM 3652 C CA . ILE A 1 477 ? 15.073 3.450 -25.987 1.00 91.62 477 ILE A CA 1
ATOM 3653 C C . ILE A 1 477 ? 14.796 3.700 -24.496 1.00 91.62 477 ILE A C 1
ATOM 3655 O O . ILE A 1 477 ? 15.626 3.425 -23.626 1.00 91.62 477 ILE A O 1
ATOM 3659 N N . TRP A 1 478 ? 13.598 4.191 -24.197 1.00 93.38 478 TRP A N 1
ATOM 3660 C CA . TRP A 1 478 ? 13.234 4.746 -22.899 1.00 93.38 478 TRP A CA 1
ATOM 3661 C C . TRP A 1 478 ? 11.841 4.289 -22.461 1.00 93.38 478 TRP A C 1
ATOM 3663 O O . TRP A 1 478 ? 10.889 4.329 -23.241 1.00 93.38 478 TRP A O 1
ATOM 3673 N N . ASP A 1 479 ? 11.686 3.859 -21.205 1.00 94.00 479 ASP A N 1
ATOM 3674 C CA . ASP A 1 479 ? 10.367 3.474 -20.693 1.00 94.00 479 ASP A CA 1
ATOM 3675 C C . ASP A 1 479 ? 9.415 4.676 -20.670 1.00 94.00 479 ASP A C 1
ATOM 3677 O O . ASP A 1 479 ? 9.790 5.790 -20.298 1.00 94.00 479 ASP A O 1
ATOM 3681 N N . LEU A 1 480 ? 8.144 4.435 -20.986 1.00 93.69 480 LEU A N 1
ATOM 3682 C CA . LEU A 1 480 ? 7.150 5.503 -21.083 1.00 93.69 480 LEU A CA 1
ATOM 3683 C C . LEU A 1 480 ? 6.908 6.220 -19.741 1.00 93.69 480 LEU A C 1
ATOM 3685 O O . LEU A 1 480 ? 6.602 7.409 -19.715 1.00 93.69 480 LEU A O 1
ATOM 3689 N N . HIS A 1 481 ? 7.083 5.502 -18.629 1.00 92.12 481 HIS A N 1
ATOM 3690 C CA . HIS A 1 481 ? 6.932 6.012 -17.262 1.00 92.12 481 HIS A CA 1
ATOM 3691 C C . HIS A 1 481 ? 8.266 6.397 -16.597 1.00 92.12 481 HIS A C 1
ATOM 3693 O O . HIS A 1 481 ? 8.283 6.717 -15.409 1.00 92.12 481 HIS A O 1
ATOM 3699 N N . ARG A 1 482 ? 9.391 6.375 -17.326 1.00 91.94 482 ARG A N 1
ATOM 3700 C CA . ARG A 1 482 ? 10.699 6.774 -16.787 1.00 91.94 482 ARG A CA 1
ATOM 3701 C C . ARG A 1 482 ? 10.868 8.297 -16.891 1.00 91.94 482 ARG A C 1
ATOM 3703 O O . ARG A 1 482 ? 10.695 8.836 -17.986 1.00 91.94 482 ARG A O 1
ATOM 3710 N N . PRO A 1 483 ? 11.214 9.002 -15.796 1.00 90.88 483 PRO A N 1
ATOM 3711 C CA . PRO A 1 483 ? 11.375 10.453 -15.825 1.00 90.88 483 PRO A CA 1
ATOM 3712 C C . PRO A 1 483 ? 12.459 10.925 -16.794 1.00 90.88 483 PRO A C 1
ATOM 3714 O O . PRO A 1 483 ? 13.470 10.246 -16.987 1.00 90.88 483 PRO A O 1
ATOM 3717 N N . ILE A 1 484 ? 12.251 12.108 -17.369 1.00 91.31 484 ILE A N 1
ATOM 3718 C CA . ILE A 1 484 ? 13.182 12.747 -18.302 1.00 91.31 484 ILE A CA 1
ATOM 3719 C C . ILE A 1 484 ? 14.100 13.698 -17.511 1.00 91.31 484 ILE A C 1
ATOM 3721 O O . ILE A 1 484 ? 13.603 14.628 -16.867 1.00 91.31 484 ILE A O 1
ATOM 3725 N N . PRO A 1 485 ? 15.429 13.479 -17.497 1.00 86.81 485 PRO A N 1
ATOM 3726 C CA . PRO A 1 485 ? 16.337 14.239 -16.638 1.00 86.81 485 PRO A CA 1
ATOM 3727 C C . PRO A 1 485 ? 16.847 15.550 -17.253 1.00 86.81 485 PRO A C 1
ATOM 3729 O O . PRO A 1 485 ? 17.333 16.402 -16.512 1.00 86.81 485 PRO A O 1
ATOM 3732 N N . ILE A 1 486 ? 16.785 15.703 -18.576 1.00 90.69 486 ILE A N 1
ATOM 3733 C CA . ILE A 1 486 ? 17.365 16.824 -19.331 1.00 90.69 486 ILE A CA 1
ATOM 3734 C C . ILE A 1 486 ? 16.488 17.172 -20.535 1.00 90.69 486 ILE A C 1
ATOM 3736 O O . ILE A 1 486 ? 15.622 16.381 -20.903 1.00 90.69 486 ILE A O 1
ATOM 3740 N N . ASP A 1 487 ? 16.746 18.322 -21.152 1.00 93.75 487 ASP A N 1
ATOM 3741 C CA . ASP A 1 487 ? 16.156 18.682 -22.442 1.00 93.75 487 ASP A CA 1
ATOM 3742 C C . ASP A 1 487 ? 16.467 17.598 -23.479 1.00 93.75 487 ASP A C 1
ATOM 3744 O O . ASP A 1 487 ? 17.583 17.064 -23.534 1.00 93.75 487 ASP A O 1
ATOM 3748 N N . CYS A 1 488 ? 15.465 17.224 -24.268 1.00 94.12 488 CYS A N 1
ATOM 3749 C CA . CYS A 1 488 ? 15.592 16.076 -25.154 1.00 94.12 488 CYS A CA 1
ATOM 3750 C C . CYS A 1 488 ? 14.674 16.143 -26.369 1.00 94.12 488 CYS A C 1
ATOM 3752 O O . CYS A 1 488 ? 13.614 16.773 -26.334 1.00 94.12 488 CYS A O 1
ATOM 3754 N N . THR A 1 489 ? 15.040 15.391 -27.404 1.00 94.56 489 THR A N 1
ATOM 3755 C CA . THR A 1 489 ? 14.107 14.990 -28.457 1.00 94.56 489 THR A CA 1
ATOM 3756 C C . THR A 1 489 ? 13.342 13.748 -28.012 1.00 94.56 489 THR A C 1
ATOM 3758 O O . THR A 1 489 ? 13.915 12.833 -27.414 1.00 94.56 489 THR A O 1
ATOM 3761 N N . LEU A 1 490 ? 12.031 13.734 -28.248 1.00 94.38 490 LEU A N 1
ATOM 3762 C CA . LEU A 1 490 ? 11.129 12.660 -27.848 1.00 94.38 490 LEU A CA 1
ATOM 3763 C C . LEU A 1 490 ? 10.378 12.124 -29.064 1.00 94.38 490 LEU A C 1
ATOM 3765 O O . LEU A 1 490 ? 9.615 12.855 -29.690 1.00 94.38 490 LEU A O 1
ATOM 3769 N N . LYS A 1 491 ? 10.486 10.818 -29.301 1.00 92.25 491 LYS A N 1
ATOM 3770 C CA . LYS A 1 491 ? 9.655 10.086 -30.259 1.00 92.25 491 LYS A CA 1
ATOM 3771 C C . LYS A 1 491 ? 8.884 8.981 -29.545 1.00 92.25 491 LYS A C 1
ATOM 3773 O O . LYS A 1 491 ? 9.426 8.261 -28.708 1.00 92.25 491 LYS A O 1
ATOM 3778 N N . LEU A 1 492 ? 7.594 8.856 -29.842 1.00 92.00 492 LEU A N 1
ATOM 3779 C CA . LEU A 1 492 ? 6.723 7.841 -29.245 1.00 92.00 492 LEU A CA 1
ATOM 3780 C C . LEU A 1 492 ? 6.545 6.680 -30.225 1.00 92.00 492 LEU A C 1
ATOM 3782 O O . LEU A 1 492 ? 6.094 6.889 -31.348 1.00 92.00 492 LEU A O 1
ATOM 3786 N N . LEU A 1 493 ? 6.896 5.463 -29.804 1.00 91.12 493 LEU A N 1
ATOM 3787 C CA . LEU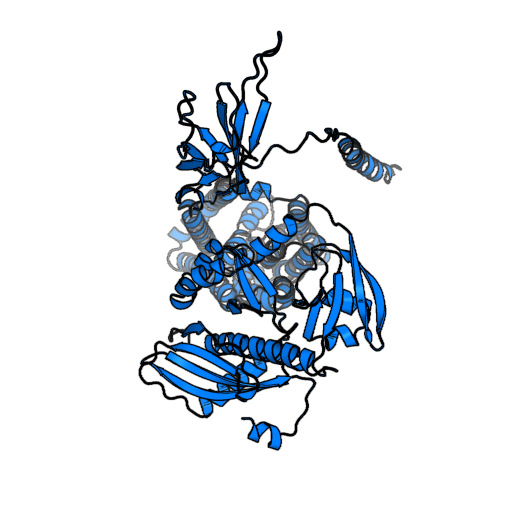 A 1 493 ? 6.841 4.273 -30.654 1.00 91.12 493 LEU A CA 1
ATOM 3788 C C . LEU A 1 493 ? 5.580 3.454 -30.355 1.00 91.12 493 LEU A C 1
ATOM 3790 O O . LEU A 1 493 ? 5.283 3.158 -29.194 1.00 91.12 493 LEU A O 1
ATOM 3794 N N . SER A 1 494 ? 4.856 3.059 -31.403 1.00 89.50 494 SER A N 1
ATOM 3795 C CA . SER A 1 494 ? 3.632 2.250 -31.318 1.00 89.50 494 SER A CA 1
ATOM 3796 C C . SER A 1 494 ? 3.877 0.781 -31.697 1.00 89.50 494 SER A C 1
ATOM 3798 O O . SER A 1 494 ? 4.947 0.418 -32.191 1.00 89.50 494 SER A O 1
ATOM 3800 N N . MET A 1 495 ? 2.868 -0.080 -31.510 1.00 86.12 495 MET A N 1
ATOM 3801 C CA . MET A 1 495 ? 2.907 -1.479 -31.976 1.00 86.12 495 MET A CA 1
ATOM 3802 C C . MET A 1 495 ? 2.857 -1.617 -33.506 1.00 86.12 495 MET A C 1
ATOM 3804 O O . MET A 1 495 ? 3.108 -2.705 -34.029 1.00 86.12 495 MET A O 1
ATOM 3808 N N . LYS A 1 496 ? 2.552 -0.531 -34.230 1.00 84.06 496 LYS A N 1
ATOM 3809 C CA . LYS A 1 496 ? 2.568 -0.444 -35.696 1.00 84.06 496 LYS A CA 1
ATOM 3810 C C . LYS A 1 496 ? 3.695 0.500 -36.138 1.00 84.06 496 LYS A C 1
ATOM 3812 O O . LYS A 1 496 ? 3.426 1.639 -36.510 1.00 84.06 496 LYS A O 1
ATOM 3817 N N . PRO A 1 497 ? 4.952 0.045 -36.046 1.00 78.62 497 PRO A N 1
ATOM 3818 C CA . PRO A 1 497 ? 6.124 0.842 -36.389 1.00 78.62 497 PRO A CA 1
ATOM 3819 C C . PRO A 1 497 ? 6.153 1.151 -37.890 1.00 78.62 497 PRO A C 1
ATOM 3821 O O . PRO A 1 497 ? 5.818 0.294 -38.708 1.00 78.62 497 PRO A O 1
ATOM 3824 N N . GLU A 1 498 ? 6.604 2.352 -38.245 1.00 75.00 498 GLU A N 1
ATOM 3825 C CA . GLU A 1 498 ? 6.790 2.769 -39.643 1.00 75.00 498 GLU A CA 1
ATOM 3826 C C . GLU A 1 498 ? 8.064 2.163 -40.244 1.00 75.00 498 GLU A C 1
ATOM 3828 O O . GLU A 1 498 ? 8.084 1.741 -41.399 1.00 75.00 498 GLU A O 1
ATOM 3833 N N . ASP A 1 499 ? 9.108 2.042 -39.416 1.00 82.69 499 ASP A N 1
ATOM 3834 C CA . ASP A 1 499 ? 10.427 1.568 -39.822 1.00 82.69 499 ASP A CA 1
ATOM 3835 C C . ASP A 1 499 ? 10.754 0.180 -39.269 1.00 82.69 499 ASP A C 1
ATOM 3837 O O . ASP A 1 499 ? 10.464 -0.163 -38.117 1.00 82.69 499 ASP A O 1
ATOM 3841 N N . GLN A 1 500 ? 11.516 -0.596 -40.044 1.00 84.62 500 GLN A N 1
ATOM 3842 C CA . GLN A 1 500 ? 12.007 -1.913 -39.624 1.00 84.62 500 GLN A CA 1
ATOM 3843 C C . GLN A 1 500 ? 12.896 -1.849 -38.366 1.00 84.62 500 GLN A C 1
ATOM 3845 O O . GLN A 1 500 ? 12.892 -2.776 -37.549 1.00 84.62 500 GLN A O 1
ATOM 3850 N N . HIS A 1 501 ? 13.645 -0.756 -38.184 1.00 85.00 501 HIS A N 1
ATOM 3851 C CA . HIS A 1 501 ? 14.465 -0.536 -36.991 1.00 85.00 501 HIS A CA 1
ATOM 3852 C C . HIS A 1 501 ? 13.598 -0.374 -35.732 1.00 85.00 501 HIS A C 1
ATOM 3854 O O . HIS A 1 501 ? 13.784 -1.107 -34.756 1.00 85.00 501 HIS A O 1
ATOM 3860 N N . GLN A 1 502 ? 12.594 0.508 -35.790 1.00 85.19 502 GLN A N 1
ATOM 3861 C CA . GLN A 1 502 ? 11.628 0.722 -34.709 1.00 85.19 502 GLN A CA 1
ATOM 3862 C C . GLN A 1 502 ? 10.873 -0.575 -34.386 1.00 85.19 502 GLN A C 1
ATOM 3864 O O . GLN A 1 502 ? 10.707 -0.928 -33.218 1.00 85.19 502 GLN A O 1
ATOM 3869 N N . ALA A 1 503 ? 10.516 -1.357 -35.410 1.00 86.62 503 ALA A N 1
ATOM 3870 C CA . ALA A 1 503 ? 9.862 -2.649 -35.231 1.00 86.62 503 ALA A CA 1
ATOM 3871 C C . ALA A 1 503 ? 10.695 -3.641 -34.423 1.00 86.62 503 ALA A C 1
ATOM 3873 O O . ALA A 1 503 ? 10.186 -4.305 -33.520 1.00 86.62 503 ALA A O 1
ATOM 3874 N N . SER A 1 504 ? 11.993 -3.735 -34.710 1.00 88.31 504 SER A N 1
ATOM 3875 C CA . SER A 1 504 ? 12.903 -4.586 -33.942 1.00 88.31 504 SER A CA 1
ATOM 3876 C C . SER A 1 504 ? 12.975 -4.156 -32.472 1.00 88.31 504 SER A C 1
ATOM 3878 O O . SER A 1 504 ? 12.969 -5.012 -31.584 1.00 88.31 504 SER A O 1
ATOM 3880 N N . LEU A 1 505 ? 13.017 -2.850 -32.200 1.00 88.81 505 LEU A N 1
ATOM 3881 C CA . LEU A 1 505 ? 13.066 -2.305 -30.842 1.00 88.81 505 LEU A CA 1
ATOM 3882 C C . LEU A 1 505 ? 11.778 -2.587 -30.056 1.00 88.81 505 LEU A C 1
ATOM 3884 O O . LEU A 1 505 ? 11.842 -3.172 -28.972 1.00 88.81 505 LEU A O 1
ATOM 3888 N N . VAL A 1 506 ? 10.620 -2.244 -30.626 1.00 91.69 506 VAL A N 1
ATOM 3889 C CA . VAL A 1 506 ? 9.303 -2.456 -30.005 1.00 91.69 506 VAL A CA 1
ATOM 3890 C C . VAL A 1 506 ? 9.059 -3.941 -29.745 1.00 91.69 506 VAL A C 1
ATOM 3892 O O . VAL A 1 506 ? 8.691 -4.315 -28.632 1.00 91.69 506 VAL A O 1
ATOM 3895 N N . ASN A 1 507 ? 9.359 -4.811 -30.715 1.00 91.19 507 ASN A N 1
ATOM 3896 C CA . ASN A 1 507 ? 9.172 -6.251 -30.551 1.00 91.19 507 ASN A CA 1
ATOM 3897 C C . ASN A 1 507 ? 10.085 -6.830 -29.460 1.00 91.19 507 ASN A C 1
ATOM 3899 O O . ASN A 1 507 ? 9.627 -7.605 -28.625 1.00 91.19 507 ASN A O 1
ATOM 3903 N N . LYS A 1 508 ? 11.365 -6.436 -29.401 1.00 91.44 508 LYS A N 1
ATOM 3904 C CA . LYS A 1 508 ? 12.265 -6.881 -28.319 1.00 91.44 508 LYS A CA 1
ATOM 3905 C C . LYS A 1 508 ? 11.755 -6.449 -26.943 1.00 91.44 508 LYS A C 1
ATOM 3907 O O . LYS A 1 508 ? 11.836 -7.236 -26.002 1.00 91.44 508 LYS A O 1
ATOM 3912 N N . THR A 1 509 ? 11.229 -5.231 -26.829 1.00 93.38 509 THR A N 1
ATOM 3913 C CA . THR A 1 509 ? 10.641 -4.703 -25.590 1.00 93.38 509 THR A CA 1
ATOM 3914 C C . THR A 1 509 ? 9.372 -5.461 -25.201 1.00 93.38 509 THR A C 1
ATOM 3916 O O . THR A 1 509 ? 9.281 -5.935 -24.072 1.00 93.38 509 THR A O 1
ATOM 3919 N N . PHE A 1 510 ? 8.447 -5.684 -26.140 1.00 94.12 510 PHE A N 1
ATOM 3920 C CA . PHE A 1 510 ? 7.224 -6.458 -25.903 1.00 94.12 510 PHE A CA 1
ATOM 3921 C C . PHE A 1 510 ? 7.519 -7.870 -25.387 1.00 94.12 510 PHE A C 1
ATOM 3923 O O . PHE A 1 510 ? 6.954 -8.305 -24.387 1.00 94.12 510 PHE A O 1
ATOM 3930 N N . TRP A 1 511 ? 8.458 -8.570 -26.022 1.00 93.50 511 TRP A N 1
ATOM 3931 C CA . TRP A 1 511 ? 8.809 -9.941 -25.650 1.00 93.50 511 TRP A CA 1
ATOM 3932 C C . TRP A 1 511 ? 9.549 -10.019 -24.320 1.00 93.50 511 TRP A C 1
ATOM 3934 O O . TRP A 1 511 ? 9.304 -10.937 -23.541 1.00 93.50 511 TRP A O 1
ATOM 3944 N N . ARG A 1 512 ? 10.404 -9.033 -24.021 1.00 94.69 512 ARG A N 1
ATOM 3945 C CA . ARG A 1 512 ? 11.031 -8.897 -22.702 1.00 94.69 512 ARG A CA 1
ATOM 3946 C C . ARG A 1 512 ? 9.974 -8.740 -21.610 1.00 94.69 512 ARG A C 1
ATOM 3948 O O . ARG A 1 512 ? 10.053 -9.422 -20.592 1.00 94.69 512 ARG A O 1
ATOM 3955 N N . SER A 1 513 ? 8.974 -7.890 -21.840 1.00 95.25 513 SER A N 1
ATOM 3956 C CA . SER A 1 513 ? 7.859 -7.714 -20.910 1.00 95.25 513 SER A CA 1
ATOM 3957 C C . SER A 1 513 ? 7.020 -8.984 -20.776 1.00 95.25 513 SER A C 1
ATOM 3959 O O . SER A 1 513 ? 6.649 -9.336 -19.665 1.00 95.25 513 SER A O 1
ATOM 3961 N N . CYS A 1 514 ? 6.781 -9.727 -21.860 1.00 95.12 514 CYS A N 1
ATOM 3962 C CA . CYS A 1 514 ? 6.068 -11.005 -21.790 1.00 95.12 514 CYS A CA 1
ATOM 3963 C C . CYS A 1 514 ? 6.834 -12.071 -20.989 1.00 95.12 514 CYS A C 1
ATOM 3965 O O . CYS A 1 514 ? 6.223 -12.750 -20.169 1.00 95.12 514 CYS A O 1
ATOM 3967 N N . SER A 1 515 ? 8.158 -12.182 -21.163 1.00 95.50 515 SER A N 1
ATOM 3968 C CA . SER A 1 515 ? 9.004 -13.030 -20.309 1.00 95.50 515 SER A CA 1
ATOM 3969 C C . SER A 1 515 ? 8.889 -12.624 -18.843 1.00 95.50 515 SER A C 1
ATOM 3971 O O . SER A 1 515 ? 8.626 -13.473 -18.003 1.00 95.50 515 SER A O 1
ATOM 3973 N N . TYR A 1 516 ? 9.020 -11.335 -18.531 1.00 95.38 516 TYR A N 1
ATOM 3974 C CA . TYR A 1 516 ? 8.878 -10.840 -17.161 1.00 95.38 516 TYR A CA 1
ATOM 3975 C C . TYR A 1 516 ? 7.513 -11.217 -16.551 1.00 95.38 516 TYR A C 1
ATOM 3977 O O . TYR A 1 516 ? 7.448 -11.746 -15.446 1.00 95.38 516 TYR A O 1
ATOM 3985 N N . LEU A 1 517 ? 6.419 -11.019 -17.294 1.00 95.19 517 LEU A N 1
ATOM 3986 C CA . LEU A 1 517 ? 5.072 -11.378 -16.838 1.00 95.19 517 LEU A CA 1
ATOM 3987 C C . LEU A 1 517 ? 4.893 -12.887 -16.649 1.00 95.19 517 LEU A C 1
ATOM 3989 O O . LEU A 1 517 ? 4.145 -13.304 -15.770 1.00 95.19 517 LEU A O 1
ATOM 3993 N N . LEU A 1 518 ? 5.580 -13.705 -17.447 1.00 95.19 518 LEU A N 1
ATOM 3994 C CA . LEU A 1 518 ? 5.561 -15.154 -17.284 1.00 95.19 518 LEU A CA 1
ATOM 3995 C C . LEU A 1 518 ? 6.129 -15.568 -15.920 1.00 95.19 518 LEU A C 1
ATOM 3997 O O . LEU A 1 518 ? 5.542 -16.431 -15.278 1.00 95.19 518 LEU A O 1
ATOM 4001 N N . GLY A 1 519 ? 7.199 -14.918 -15.449 1.00 93.44 519 GLY A N 1
ATOM 4002 C CA . GLY A 1 519 ? 7.735 -15.129 -14.099 1.00 93.44 519 GLY A CA 1
ATOM 4003 C C . GLY A 1 519 ? 6.686 -14.876 -13.011 1.00 93.44 519 GLY A C 1
ATOM 4004 O O . GLY A 1 519 ? 6.426 -15.760 -12.198 1.00 93.44 519 GLY A O 1
ATOM 4005 N N . AL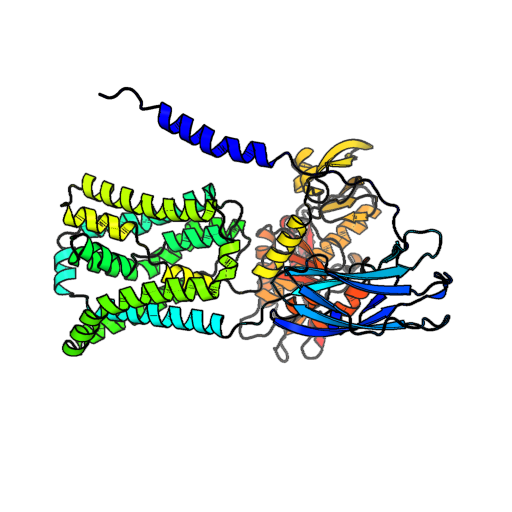A A 1 520 ? 6.004 -13.727 -13.079 1.00 92.12 520 ALA A N 1
ATOM 4006 C CA . ALA A 1 520 ? 4.927 -13.354 -12.154 1.00 92.12 520 ALA A CA 1
ATOM 4007 C C . ALA A 1 520 ? 3.780 -14.376 -12.121 1.00 92.12 520 ALA A C 1
ATOM 4009 O O . ALA A 1 520 ? 3.249 -14.729 -11.069 1.00 92.12 520 ALA A O 1
ATOM 4010 N N . VAL A 1 521 ? 3.374 -14.850 -13.300 1.00 93.81 521 VAL A N 1
ATOM 4011 C CA . VAL A 1 521 ? 2.266 -15.800 -13.435 1.00 93.81 521 VAL A CA 1
ATOM 4012 C C . VAL A 1 521 ? 2.650 -17.162 -12.878 1.00 93.81 521 VAL A C 1
ATOM 4014 O O . VAL A 1 521 ? 1.835 -17.785 -12.200 1.00 93.81 521 VAL A O 1
ATOM 4017 N N . VAL A 1 522 ? 3.866 -17.631 -13.159 1.00 92.75 522 VAL A N 1
ATOM 4018 C CA . VAL A 1 522 ? 4.349 -18.932 -12.686 1.00 92.75 522 VAL A CA 1
ATOM 4019 C C . VAL A 1 522 ? 4.490 -18.927 -11.164 1.00 92.75 522 VAL A C 1
ATOM 4021 O O . VAL A 1 522 ? 4.012 -19.859 -10.526 1.00 92.75 522 VAL A O 1
ATOM 4024 N N . GLU A 1 523 ? 5.041 -17.860 -10.582 1.00 88.81 523 GLU A N 1
ATOM 4025 C CA . GLU A 1 523 ? 5.141 -17.671 -9.127 1.00 88.81 523 GLU A CA 1
ATOM 4026 C C . GLU A 1 523 ? 3.774 -17.781 -8.430 1.00 88.81 523 GLU A C 1
ATOM 4028 O O . GLU A 1 523 ? 3.647 -18.475 -7.427 1.00 88.81 523 GLU A O 1
ATOM 4033 N N . GLY A 1 524 ? 2.725 -17.189 -9.010 1.00 85.50 524 GLY A N 1
ATOM 4034 C CA . GLY A 1 524 ? 1.368 -17.229 -8.454 1.00 85.50 524 GLY A CA 1
ATOM 4035 C C . GLY A 1 524 ? 0.509 -18.443 -8.840 1.00 85.50 524 GLY A C 1
ATOM 4036 O O . GLY A 1 524 ? -0.675 -18.462 -8.500 1.00 85.50 524 GLY A O 1
ATOM 4037 N N . SER A 1 525 ? 1.036 -19.415 -9.596 1.00 88.69 525 SER A N 1
ATOM 4038 C CA . SER A 1 525 ? 0.242 -20.547 -10.114 1.00 88.69 525 SER A CA 1
ATOM 4039 C C . SER A 1 525 ? 0.350 -21.835 -9.288 1.00 88.69 525 SER A C 1
ATOM 4041 O O . SER A 1 525 ? -0.460 -22.741 -9.491 1.00 88.69 525 SER A O 1
ATOM 4043 N N . PHE A 1 526 ? 1.318 -21.937 -8.375 1.00 87.75 526 PHE A N 1
ATOM 4044 C CA . PHE A 1 526 ? 1.520 -23.115 -7.522 1.00 87.75 526 PHE A CA 1
ATOM 4045 C C . PHE A 1 526 ? 0.920 -22.919 -6.121 1.00 87.75 526 PHE A C 1
ATOM 4047 O O . PHE A 1 526 ? 0.584 -21.806 -5.726 1.00 87.75 526 PHE A O 1
ATOM 4054 N N . GLN A 1 527 ? 0.727 -24.021 -5.391 1.00 83.25 527 GLN A N 1
ATOM 4055 C CA . GLN A 1 527 ? 0.243 -23.996 -4.006 1.00 83.25 527 GLN A CA 1
ATOM 4056 C C . GLN A 1 527 ? 1.357 -23.559 -3.042 1.00 83.25 527 GLN A C 1
ATOM 4058 O O . GLN A 1 527 ? 2.534 -23.759 -3.330 1.00 83.25 527 GLN A O 1
ATOM 4063 N N . ASP A 1 528 ? 0.974 -23.000 -1.889 1.00 78.00 528 ASP A N 1
ATOM 4064 C CA . ASP A 1 528 ? 1.895 -22.424 -0.891 1.00 78.00 528 ASP A CA 1
ATOM 4065 C C . ASP A 1 528 ? 2.926 -23.430 -0.328 1.00 78.00 528 ASP A C 1
ATOM 4067 O O . ASP A 1 528 ? 3.938 -23.032 0.245 1.00 78.00 528 ASP A O 1
ATOM 4071 N N . ASP A 1 529 ? 2.672 -24.735 -0.449 1.00 80.62 529 ASP A N 1
ATOM 4072 C CA . ASP A 1 529 ? 3.565 -25.814 -0.014 1.00 80.62 529 ASP A CA 1
ATOM 4073 C C . ASP A 1 529 ? 4.669 -26.150 -1.034 1.00 80.62 529 ASP A C 1
ATOM 4075 O O . ASP A 1 529 ? 5.628 -26.853 -0.702 1.00 80.62 529 ASP A O 1
ATOM 4079 N N . ILE A 1 530 ? 4.570 -25.630 -2.261 1.00 85.88 530 ILE A N 1
ATOM 4080 C CA . ILE A 1 530 ? 5.561 -25.804 -3.322 1.00 85.88 530 ILE A CA 1
ATOM 4081 C C . ILE A 1 530 ? 6.426 -24.548 -3.385 1.00 85.88 530 ILE A C 1
ATOM 4083 O O . ILE A 1 530 ? 5.960 -23.469 -3.743 1.00 85.88 530 ILE A O 1
ATOM 4087 N N . SER A 1 531 ? 7.723 -24.685 -3.103 1.00 85.69 531 SER A N 1
ATOM 4088 C CA . SER A 1 531 ? 8.640 -23.559 -3.245 1.00 85.69 531 SER A CA 1
ATOM 4089 C C . SER A 1 531 ? 8.925 -23.308 -4.726 1.00 85.69 531 SER A C 1
ATOM 4091 O O . SER A 1 531 ? 9.473 -24.177 -5.417 1.00 85.69 531 SER A O 1
ATOM 4093 N N . VAL A 1 532 ? 8.590 -22.106 -5.187 1.00 90.75 532 VAL A N 1
ATOM 4094 C CA . VAL A 1 532 ? 8.887 -21.610 -6.532 1.00 90.75 532 VAL A CA 1
ATOM 4095 C C . VAL A 1 532 ? 10.014 -20.589 -6.424 1.00 90.75 532 VAL A C 1
ATOM 4097 O O . VAL A 1 532 ? 9.866 -19.566 -5.765 1.00 90.75 532 VAL A O 1
ATOM 4100 N N . THR A 1 533 ? 11.154 -20.849 -7.062 1.00 90.81 533 THR A N 1
ATOM 4101 C CA . THR A 1 533 ? 12.291 -19.917 -7.072 1.00 90.81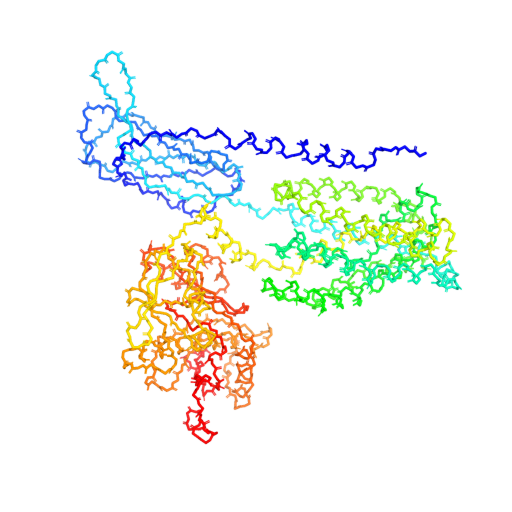 533 THR A CA 1
ATOM 4102 C C . THR A 1 533 ? 12.580 -19.477 -8.498 1.00 90.81 533 THR A C 1
ATOM 4104 O O . THR A 1 533 ? 12.952 -20.274 -9.360 1.00 90.81 533 THR A O 1
ATOM 4107 N N . LEU A 1 534 ? 12.408 -18.186 -8.761 1.00 91.94 534 LEU A N 1
ATOM 4108 C CA . LEU A 1 534 ? 12.615 -17.607 -10.083 1.00 91.94 534 LEU A CA 1
ATOM 4109 C C . LEU A 1 534 ? 14.105 -17.498 -10.407 1.00 91.94 534 LEU A C 1
ATOM 4111 O O . LEU A 1 534 ? 14.864 -16.918 -9.632 1.00 91.94 534 LEU A O 1
ATOM 4115 N N . HIS A 1 535 ? 14.525 -18.003 -11.565 1.00 89.62 535 HIS A N 1
ATOM 4116 C CA . HIS A 1 535 ? 15.928 -17.975 -11.963 1.00 89.62 535 HIS A CA 1
ATOM 4117 C C . HIS A 1 535 ? 16.235 -16.731 -12.809 1.00 89.62 535 HIS A C 1
ATOM 4119 O O . HIS A 1 535 ? 16.715 -15.711 -12.313 1.00 89.62 535 HIS A O 1
ATOM 4125 N N . SER A 1 536 ? 15.960 -16.789 -14.109 1.00 84.94 536 SER A N 1
ATOM 4126 C CA . SER A 1 536 ? 16.151 -15.681 -15.047 1.00 84.94 536 SER A CA 1
ATOM 4127 C C . SER A 1 536 ? 15.454 -15.986 -16.370 1.00 84.94 536 SER A C 1
ATOM 4129 O O . SER A 1 536 ? 14.996 -17.102 -16.611 1.00 84.94 536 SER A O 1
ATOM 4131 N N . PHE A 1 537 ? 15.380 -14.987 -17.246 1.00 84.38 537 PHE A N 1
ATOM 4132 C CA . PHE A 1 537 ? 14.916 -15.171 -18.613 1.00 84.38 537 PHE A CA 1
ATOM 4133 C C . PHE A 1 537 ? 16.002 -14.745 -19.610 1.00 84.38 537 PHE A C 1
ATOM 4135 O O . PHE A 1 537 ? 16.636 -13.697 -19.436 1.00 84.38 537 PHE A O 1
ATOM 4142 N N . PRO A 1 538 ? 16.250 -15.548 -20.660 1.00 81.31 538 PRO A N 1
ATOM 4143 C CA . PRO A 1 538 ? 17.195 -15.209 -21.709 1.00 81.31 538 PRO A CA 1
ATOM 4144 C C . PRO A 1 538 ? 16.723 -13.989 -22.522 1.00 81.31 538 PRO A C 1
ATOM 4146 O O . PRO A 1 538 ? 15.534 -13.658 -22.537 1.00 81.31 538 PRO A O 1
ATOM 4149 N N . PRO A 1 539 ? 17.642 -13.308 -23.232 1.00 82.69 539 PRO A N 1
ATOM 4150 C CA . PRO A 1 539 ? 17.295 -12.174 -24.080 1.00 82.69 539 PRO A CA 1
ATOM 4151 C C . PRO A 1 539 ? 16.227 -12.526 -25.122 1.00 82.69 539 PRO A C 1
ATOM 4153 O O . PRO A 1 539 ? 16.282 -13.582 -25.753 1.00 82.69 539 PRO A O 1
ATOM 4156 N N . ALA A 1 540 ? 15.288 -11.604 -25.342 1.00 81.88 540 ALA A N 1
ATOM 4157 C CA . ALA A 1 540 ? 14.195 -11.789 -26.289 1.00 81.88 540 ALA A CA 1
ATOM 4158 C C . ALA A 1 540 ? 14.705 -12.063 -27.717 1.00 81.88 540 ALA A C 1
ATOM 4160 O O . ALA A 1 540 ? 15.386 -11.227 -28.319 1.00 81.88 540 ALA A O 1
ATOM 4161 N N . ASN A 1 541 ? 14.315 -13.210 -28.277 1.00 85.88 541 ASN A N 1
ATOM 4162 C CA . ASN A 1 541 ? 14.550 -13.572 -29.671 1.00 85.88 541 ASN A CA 1
ATOM 4163 C C . ASN A 1 541 ? 13.212 -13.706 -30.401 1.00 85.88 541 ASN A C 1
ATOM 4165 O O . ASN A 1 541 ? 12.620 -14.772 -30.431 1.00 85.88 541 ASN A O 1
ATOM 4169 N N . VAL A 1 542 ? 12.750 -12.629 -31.031 1.00 84.38 542 VAL A N 1
ATOM 4170 C CA . VAL A 1 542 ? 11.438 -12.590 -31.706 1.00 84.38 542 VAL A CA 1
ATOM 4171 C C . VAL A 1 542 ? 11.328 -13.635 -32.828 1.00 84.38 542 VAL A C 1
ATOM 4173 O O . VAL A 1 542 ? 10.245 -14.139 -33.103 1.00 84.38 542 VAL A O 1
ATOM 4176 N N . ARG A 1 543 ? 12.451 -14.015 -33.459 1.00 85.19 543 ARG A N 1
ATOM 4177 C CA . ARG A 1 543 ? 12.463 -15.034 -34.523 1.00 85.19 543 ARG A CA 1
ATOM 4178 C C . ARG A 1 543 ? 12.202 -16.450 -34.005 1.00 85.19 543 ARG A C 1
ATOM 4180 O O . ARG A 1 543 ? 11.899 -17.310 -34.822 1.00 85.19 543 ARG A O 1
ATOM 4187 N N . SER A 1 544 ? 12.337 -16.706 -32.700 1.00 86.69 544 SER A N 1
ATOM 4188 C CA . SER A 1 544 ? 12.083 -18.037 -32.131 1.00 86.69 544 SER A CA 1
ATOM 4189 C C . SER A 1 544 ? 10.599 -18.403 -32.109 1.00 86.69 544 SER A C 1
ATOM 4191 O O . SER A 1 544 ? 10.281 -19.580 -31.992 1.00 86.69 544 SER A O 1
ATOM 4193 N N . GLY A 1 545 ? 9.698 -17.419 -32.188 1.00 87.38 545 GLY A N 1
ATOM 4194 C CA . GLY A 1 545 ? 8.257 -17.654 -32.087 1.00 87.38 545 GLY A CA 1
ATOM 4195 C C . GLY A 1 545 ? 7.716 -17.746 -30.654 1.00 87.38 545 GLY A C 1
ATOM 4196 O O . GLY A 1 545 ? 6.504 -17.731 -30.488 1.00 87.38 545 GLY A O 1
ATOM 4197 N N . SER A 1 546 ? 8.563 -17.709 -29.616 1.00 91.81 546 SER A N 1
ATOM 4198 C CA . SER A 1 546 ? 8.117 -17.734 -28.208 1.00 91.81 546 SER A CA 1
ATOM 4199 C C . SER A 1 546 ? 9.037 -17.005 -27.216 1.00 91.81 546 SER A C 1
ATOM 4201 O O . SER A 1 546 ? 10.265 -17.049 -27.357 1.00 91.81 546 SER A O 1
ATOM 4203 N N . PHE A 1 547 ? 8.470 -16.423 -26.162 1.00 94.62 547 PHE A N 1
ATOM 4204 C CA . PHE A 1 547 ? 9.229 -15.922 -25.011 1.00 94.62 547 PHE A CA 1
ATOM 4205 C C . PHE A 1 547 ? 9.315 -16.999 -23.925 1.00 94.62 547 PHE A C 1
ATOM 4207 O O . PHE A 1 547 ? 8.480 -17.901 -23.869 1.00 94.62 547 PHE A O 1
ATOM 4214 N N . VAL A 1 548 ? 10.343 -16.932 -23.080 1.00 95.19 548 VAL A N 1
ATOM 4215 C CA . VAL A 1 548 ? 10.610 -17.977 -22.081 1.00 95.19 548 VAL A CA 1
ATOM 4216 C C . VAL A 1 548 ? 11.025 -17.401 -20.730 1.00 95.19 548 VAL A C 1
ATOM 4218 O O . VAL A 1 548 ? 11.494 -16.261 -20.668 1.00 95.19 548 VAL A O 1
ATOM 4221 N N . TYR A 1 549 ? 10.868 -18.194 -19.670 1.00 95.75 549 TYR A N 1
ATOM 4222 C CA . TYR A 1 549 ? 11.343 -17.892 -18.318 1.00 95.75 549 TYR A CA 1
ATOM 4223 C C . TYR A 1 549 ? 11.752 -19.186 -17.599 1.00 95.75 549 TYR A C 1
ATOM 4225 O O . TYR A 1 549 ? 11.019 -20.176 -17.656 1.00 95.75 549 TYR A O 1
ATOM 4233 N N . ASP A 1 550 ? 12.905 -19.176 -16.926 1.00 94.50 550 ASP A N 1
ATOM 4234 C CA . ASP A 1 550 ? 13.431 -20.336 -16.200 1.00 94.50 550 ASP A CA 1
ATOM 4235 C C . ASP A 1 550 ? 13.085 -20.247 -14.705 1.00 94.50 550 ASP A C 1
ATOM 4237 O O . ASP A 1 550 ? 13.294 -19.215 -14.059 1.00 94.50 550 ASP A O 1
ATOM 4241 N N . VAL A 1 551 ? 12.554 -21.337 -14.148 1.00 93.69 551 VAL A N 1
ATOM 4242 C CA . VAL A 1 551 ? 12.051 -21.421 -12.769 1.00 93.69 551 VAL A CA 1
ATOM 4243 C C . VAL A 1 551 ? 12.479 -22.737 -12.130 1.00 93.69 551 VAL A C 1
ATOM 4245 O O . VAL A 1 551 ? 12.394 -23.794 -12.753 1.00 93.69 551 VAL A O 1
ATOM 4248 N N . GLN A 1 552 ? 12.914 -22.682 -10.873 1.00 92.94 552 GLN A N 1
ATOM 4249 C CA . GLN A 1 552 ? 13.148 -23.863 -10.053 1.00 92.94 552 GLN A CA 1
ATOM 4250 C C . GLN A 1 552 ? 11.910 -24.188 -9.212 1.00 92.94 552 GLN A C 1
ATOM 4252 O O . GLN A 1 552 ? 11.356 -23.308 -8.555 1.00 92.94 552 GLN A O 1
ATOM 4257 N N . LEU A 1 553 ? 11.510 -25.460 -9.204 1.00 91.56 553 LEU A N 1
ATOM 4258 C CA . LEU A 1 553 ? 10.392 -25.974 -8.408 1.00 91.56 553 LEU A CA 1
ATOM 4259 C C . LEU A 1 553 ? 10.893 -27.033 -7.417 1.00 91.56 553 LEU A C 1
ATOM 4261 O O . LEU A 1 553 ? 11.782 -27.817 -7.748 1.00 91.56 553 LEU A O 1
ATOM 4265 N N . SER A 1 554 ? 10.297 -27.116 -6.224 1.00 88.75 554 SER A N 1
ATOM 4266 C CA . SER A 1 554 ? 10.574 -28.196 -5.252 1.00 88.75 554 SER A CA 1
ATOM 4267 C C . SER A 1 554 ? 9.906 -29.534 -5.579 1.00 88.75 554 SER A C 1
ATOM 4269 O O . SER A 1 554 ? 9.880 -30.426 -4.734 1.00 88.75 554 SER A O 1
ATOM 4271 N N . LEU A 1 555 ? 9.348 -29.683 -6.781 1.00 85.00 555 LEU A N 1
ATOM 4272 C CA . LEU A 1 555 ? 8.710 -30.915 -7.227 1.00 85.00 555 LEU A CA 1
ATOM 4273 C C . LEU A 1 555 ? 9.737 -31.850 -7.866 1.00 85.00 555 LEU A C 1
ATOM 4275 O O . LEU A 1 555 ? 10.417 -31.479 -8.828 1.00 85.00 555 LEU A O 1
ATOM 4279 N N . ASP A 1 556 ? 9.787 -33.084 -7.375 1.00 78.19 556 ASP A N 1
ATOM 4280 C CA . ASP A 1 556 ? 10.564 -34.150 -7.995 1.00 78.19 556 ASP A CA 1
ATOM 4281 C C . ASP A 1 556 ? 9.745 -34.763 -9.151 1.00 78.19 556 ASP A C 1
ATOM 4283 O O . ASP A 1 556 ? 8.616 -35.212 -8.965 1.00 78.19 556 ASP A O 1
ATOM 4287 N N . ASP A 1 557 ? 10.308 -34.738 -10.364 1.00 77.75 557 ASP A N 1
ATOM 4288 C CA . ASP A 1 557 ? 9.768 -35.386 -11.574 1.00 77.75 557 ASP A CA 1
ATOM 4289 C C . ASP A 1 557 ? 8.359 -34.950 -12.033 1.00 77.75 557 ASP A C 1
ATOM 4291 O O . ASP A 1 557 ? 7.623 -35.724 -12.650 1.00 77.75 557 ASP A O 1
ATOM 4295 N N . TRP A 1 558 ? 7.981 -33.689 -11.802 1.00 88.00 558 TRP A N 1
ATOM 4296 C CA . TRP A 1 558 ? 6.719 -33.148 -12.314 1.00 88.00 558 TRP A CA 1
ATOM 4297 C C . TRP A 1 558 ? 6.707 -33.070 -13.847 1.00 88.00 558 TRP A C 1
ATOM 4299 O O . TRP A 1 558 ? 7.590 -32.480 -14.474 1.00 88.00 558 TRP A O 1
ATOM 4309 N N . VAL A 1 559 ? 5.663 -33.642 -14.451 1.00 88.00 559 VAL A N 1
ATOM 4310 C CA . VAL A 1 559 ? 5.387 -33.538 -15.886 1.00 88.00 559 VAL A CA 1
ATOM 4311 C C . VAL A 1 559 ? 4.085 -32.757 -16.063 1.00 88.00 559 VAL A C 1
ATOM 4313 O O . VAL A 1 559 ? 3.032 -33.243 -15.642 1.00 88.00 559 VAL A O 1
ATOM 4316 N N . PRO A 1 560 ? 4.130 -31.562 -16.670 1.00 89.62 560 PRO A N 1
ATOM 4317 C CA . PRO A 1 560 ? 2.949 -30.731 -16.813 1.00 89.62 560 PRO A CA 1
ATOM 4318 C C . PRO A 1 560 ? 1.954 -31.337 -17.800 1.00 89.62 560 PRO A C 1
ATOM 4320 O O . PRO A 1 560 ? 2.309 -31.804 -18.884 1.00 89.62 560 PRO A O 1
ATOM 4323 N N . SER A 1 561 ? 0.681 -31.294 -17.425 1.00 91.94 561 SER A N 1
ATOM 4324 C CA . SER A 1 561 ? -0.434 -31.702 -18.267 1.00 91.94 561 SER A CA 1
ATOM 4325 C C . SER A 1 561 ? -0.948 -30.541 -19.125 1.00 91.94 561 SER A C 1
ATOM 4327 O O . SER A 1 561 ? -0.762 -29.364 -18.816 1.00 91.94 561 SER A O 1
ATOM 4329 N N . LEU A 1 562 ? -1.711 -30.865 -20.173 1.00 90.38 562 LEU A N 1
ATOM 4330 C CA . LEU A 1 562 ? -2.402 -29.854 -20.983 1.00 90.38 562 LEU A CA 1
ATOM 4331 C C . LEU A 1 562 ? -3.385 -29.009 -20.150 1.00 90.38 562 LEU A C 1
ATOM 4333 O O . LEU A 1 562 ? -3.669 -27.860 -20.485 1.00 90.38 562 LEU A O 1
ATOM 4337 N N . ASN A 1 563 ? -3.927 -29.572 -19.065 1.00 91.75 563 ASN A N 1
ATOM 4338 C CA . ASN A 1 563 ? -4.793 -28.827 -18.159 1.00 91.75 563 ASN A CA 1
ATOM 4339 C C . ASN A 1 563 ? -4.001 -27.776 -17.371 1.00 91.75 563 ASN A C 1
ATOM 4341 O O . ASN A 1 563 ? -4.492 -26.663 -17.204 1.00 91.75 563 ASN A O 1
ATOM 4345 N N . ASP A 1 564 ? -2.770 -28.092 -16.967 1.00 91.44 564 ASP A N 1
ATOM 4346 C CA . ASP A 1 564 ? -1.889 -27.146 -16.276 1.00 91.44 564 ASP A CA 1
ATOM 4347 C C . ASP A 1 564 ? -1.549 -25.966 -17.188 1.00 91.44 564 ASP A C 1
ATOM 4349 O O . ASP A 1 564 ? -1.669 -24.815 -16.773 1.00 91.44 564 ASP A O 1
ATOM 4353 N N . PHE A 1 565 ? -1.252 -26.224 -18.468 1.00 92.06 565 PHE A N 1
ATOM 4354 C CA . PHE A 1 565 ? -1.030 -25.156 -19.452 1.00 92.06 565 PHE A CA 1
ATOM 4355 C C . PHE A 1 565 ? -2.236 -24.223 -19.563 1.00 92.06 565 PHE A C 1
ATOM 4357 O O . PHE A 1 565 ? -2.078 -23.005 -19.514 1.00 92.06 565 PHE A O 1
ATOM 4364 N N . ARG A 1 566 ? -3.452 -24.778 -19.640 1.00 90.75 566 ARG A N 1
ATOM 4365 C CA . ARG A 1 566 ? -4.688 -23.982 -19.712 1.00 90.75 566 ARG A CA 1
ATOM 4366 C C . ARG A 1 566 ? -4.930 -23.161 -18.448 1.00 90.75 566 ARG A C 1
ATOM 4368 O O . ARG A 1 566 ? -5.387 -22.026 -18.557 1.00 90.75 566 ARG A O 1
ATOM 4375 N N . GLN A 1 567 ? -4.634 -23.709 -17.270 1.00 91.69 567 GLN A N 1
ATOM 4376 C CA . GLN A 1 567 ? -4.777 -22.991 -16.000 1.00 91.69 567 GLN A CA 1
ATOM 4377 C C . GLN A 1 567 ? -3.778 -21.836 -15.901 1.00 91.69 567 GLN A C 1
ATOM 4379 O O . GLN A 1 567 ? -4.179 -20.703 -15.639 1.00 91.69 567 GLN A O 1
ATOM 4384 N N . ILE A 1 568 ? -2.502 -22.087 -16.200 1.00 93.50 568 ILE A N 1
ATOM 4385 C CA . ILE A 1 568 ? -1.460 -21.053 -16.189 1.00 93.50 568 ILE A CA 1
ATOM 4386 C C . ILE A 1 568 ? -1.770 -19.980 -17.244 1.00 93.50 568 ILE A C 1
ATOM 4388 O O . ILE A 1 568 ? -1.699 -18.789 -16.946 1.00 93.50 568 ILE A O 1
ATOM 4392 N N . ALA A 1 569 ? -2.204 -20.366 -18.449 1.00 93.19 569 ALA A N 1
ATOM 4393 C CA . ALA A 1 569 ? -2.628 -19.427 -19.490 1.00 93.19 569 ALA A CA 1
ATOM 4394 C C . ALA A 1 569 ? -3.839 -18.579 -19.057 1.00 93.19 569 ALA A C 1
ATOM 4396 O O . ALA A 1 569 ? -3.867 -17.370 -19.293 1.00 93.19 569 ALA A O 1
ATOM 4397 N N . ALA A 1 570 ? -4.822 -19.170 -18.369 1.00 92.12 570 ALA A N 1
ATOM 4398 C CA . ALA A 1 570 ? -5.960 -18.433 -17.822 1.00 92.12 570 ALA A CA 1
ATOM 4399 C C . ALA A 1 570 ? -5.526 -17.425 -16.744 1.00 92.12 570 ALA A C 1
ATOM 4401 O O . ALA A 1 570 ? -6.000 -16.283 -16.745 1.00 92.12 570 ALA A O 1
ATOM 4402 N N . THR A 1 571 ? -4.594 -17.809 -15.867 1.00 92.62 571 THR A N 1
ATOM 4403 C CA . THR A 1 571 ? -3.978 -16.910 -14.879 1.00 92.62 571 THR A CA 1
ATOM 4404 C C . THR A 1 571 ? -3.203 -15.787 -15.563 1.00 92.62 571 THR A C 1
ATOM 4406 O O . THR A 1 571 ? -3.363 -14.626 -15.185 1.00 92.62 571 THR A O 1
ATOM 4409 N N . PHE A 1 572 ? -2.457 -16.087 -16.629 1.00 94.25 572 PHE A N 1
ATOM 4410 C CA . PHE A 1 572 ? -1.746 -15.086 -17.422 1.00 94.25 572 PHE A CA 1
ATOM 4411 C C . PHE A 1 572 ? -2.715 -14.071 -18.033 1.00 94.25 572 PHE A C 1
ATOM 4413 O O . PHE A 1 572 ? -2.586 -12.863 -17.825 1.00 94.25 572 PHE A O 1
ATOM 4420 N N . GLN A 1 573 ? -3.755 -14.547 -18.715 1.00 92.44 573 GLN A N 1
ATOM 4421 C CA . GLN A 1 573 ? -4.755 -13.676 -19.320 1.00 92.44 573 GLN A CA 1
ATOM 4422 C C . GLN A 1 573 ? -5.489 -12.833 -18.263 1.00 92.44 573 GLN A C 1
ATOM 4424 O O . GLN A 1 573 ? -5.825 -11.675 -18.522 1.00 92.44 573 GLN A O 1
ATOM 4429 N N . LYS A 1 574 ? -5.730 -13.389 -17.067 1.00 91.69 574 LYS A N 1
ATOM 4430 C CA . LYS A 1 574 ? -6.304 -12.663 -15.927 1.00 91.69 574 LYS A CA 1
ATOM 4431 C C . LYS A 1 574 ? -5.362 -11.566 -15.429 1.00 91.69 574 LYS A C 1
ATOM 4433 O O . LYS A 1 574 ? -5.842 -10.459 -15.208 1.00 91.69 574 LYS A O 1
ATOM 4438 N N . PHE A 1 575 ? -4.068 -11.852 -15.280 1.00 90.69 575 PHE A N 1
ATOM 4439 C CA . PHE A 1 575 ? -3.058 -10.886 -14.836 1.00 90.69 575 PHE A CA 1
ATOM 4440 C C . PHE A 1 575 ? -2.939 -9.715 -15.818 1.00 90.69 575 PHE A C 1
ATOM 4442 O O . PHE A 1 575 ? -3.025 -8.555 -15.427 1.00 90.69 575 PHE A O 1
ATOM 4449 N N . VAL A 1 576 ? -2.861 -10.015 -17.116 1.00 91.00 576 VAL A N 1
ATOM 4450 C CA . VAL A 1 576 ? -2.793 -9.014 -18.192 1.00 91.00 576 VAL A CA 1
ATOM 4451 C C . VAL A 1 576 ? -3.999 -8.065 -18.182 1.00 91.00 576 VAL A C 1
ATOM 4453 O O . VAL A 1 576 ? -3.848 -6.857 -18.341 1.00 91.00 576 VAL A O 1
ATOM 4456 N N . ARG A 1 577 ? -5.207 -8.583 -17.921 1.00 88.31 577 ARG A N 1
ATOM 4457 C CA . ARG A 1 577 ? -6.445 -7.780 -17.867 1.00 88.31 577 ARG A CA 1
ATOM 4458 C C . ARG A 1 577 ? -6.539 -6.837 -16.663 1.00 88.31 577 ARG A C 1
ATOM 4460 O O . ARG A 1 577 ? -7.469 -6.034 -16.614 1.00 88.31 577 ARG A O 1
ATOM 4467 N N . GLN A 1 578 ? -5.632 -6.932 -15.691 1.00 86.75 578 GLN A N 1
ATOM 4468 C CA . GLN A 1 578 ? -5.612 -6.037 -14.529 1.00 86.75 578 GLN A CA 1
ATOM 4469 C C . GLN A 1 578 ? -4.991 -4.666 -14.839 1.00 86.75 578 GLN A C 1
ATOM 4471 O O . GLN A 1 578 ? -5.130 -3.759 -14.023 1.00 86.75 578 GLN A O 1
ATOM 4476 N N . ASN A 1 579 ? -4.388 -4.480 -16.021 1.00 87.75 579 ASN A N 1
ATOM 4477 C CA . ASN A 1 579 ? -3.857 -3.200 -16.508 1.00 87.75 579 ASN A CA 1
ATOM 4478 C C . ASN A 1 579 ? -2.786 -2.571 -15.597 1.00 87.75 579 ASN A C 1
ATOM 4480 O O . ASN A 1 579 ? -2.692 -1.349 -15.478 1.00 87.75 579 ASN A O 1
ATOM 4484 N N . HIS A 1 580 ? -1.943 -3.398 -14.979 1.00 89.56 580 HIS A N 1
ATOM 4485 C CA . HIS A 1 580 ? -0.775 -2.939 -14.227 1.00 89.56 580 HIS A CA 1
ATOM 4486 C C . HIS A 1 580 ? 0.208 -2.176 -15.117 1.00 89.56 580 HIS A C 1
ATOM 4488 O O . HIS A 1 580 ? 0.403 -2.528 -16.287 1.00 89.56 580 HIS A O 1
ATOM 4494 N N . THR A 1 581 ? 0.837 -1.147 -14.554 1.00 90.19 581 THR A N 1
ATOM 4495 C CA . THR A 1 581 ? 1.939 -0.402 -15.174 1.00 90.19 581 THR A CA 1
ATOM 4496 C C . THR A 1 581 ? 3.281 -0.996 -14.761 1.00 90.19 581 THR A C 1
ATOM 4498 O O . THR A 1 581 ? 3.410 -1.581 -13.683 1.00 90.19 581 THR A O 1
ATOM 4501 N N . PHE A 1 582 ? 4.288 -0.857 -15.621 1.00 91.50 582 PHE A N 1
ATOM 4502 C CA . PHE A 1 582 ? 5.656 -1.252 -15.293 1.00 91.50 582 PHE A CA 1
ATOM 4503 C C . PHE A 1 582 ? 6.375 -0.084 -14.623 1.00 91.50 582 PHE A C 1
ATOM 4505 O O . PHE A 1 582 ? 6.654 0.940 -15.249 1.00 91.50 582 PHE A O 1
ATOM 4512 N N . GLN A 1 583 ? 6.674 -0.237 -13.337 1.00 87.50 583 GLN A N 1
ATOM 4513 C CA . GLN A 1 583 ? 7.388 0.759 -12.551 1.00 87.50 583 GLN A CA 1
ATOM 4514 C C . GLN A 1 583 ? 8.867 0.396 -12.510 1.00 87.50 583 GLN A C 1
ATOM 4516 O O . GLN A 1 583 ? 9.255 -0.609 -11.916 1.00 87.50 583 GLN A O 1
ATOM 4521 N N . ARG A 1 584 ? 9.689 1.215 -13.162 1.00 89.19 584 ARG A N 1
ATOM 4522 C CA . ARG A 1 584 ? 11.144 1.075 -13.153 1.00 89.19 584 ARG A CA 1
ATOM 4523 C C . ARG A 1 584 ? 11.728 1.751 -11.917 1.00 89.19 584 ARG A C 1
ATOM 4525 O O . ARG A 1 584 ? 11.417 2.911 -11.652 1.00 89.19 584 ARG A O 1
ATOM 4532 N N . LEU A 1 585 ? 12.642 1.070 -11.236 1.00 83.56 585 LEU A N 1
ATOM 4533 C CA . LEU A 1 585 ? 13.455 1.635 -10.169 1.00 83.56 585 LEU A CA 1
ATOM 4534 C C . LEU A 1 585 ? 14.919 1.238 -10.372 1.00 83.56 585 LEU A C 1
ATOM 4536 O O . LEU A 1 585 ? 15.254 0.058 -10.446 1.00 83.56 585 LEU A O 1
ATOM 4540 N N . ASP A 1 586 ? 15.799 2.231 -10.449 1.00 85.06 586 ASP A N 1
ATOM 4541 C CA . ASP A 1 586 ? 17.241 1.999 -10.436 1.00 85.06 586 ASP A CA 1
ATOM 4542 C C . ASP A 1 586 ? 17.714 2.074 -8.976 1.00 85.06 586 ASP A C 1
ATOM 4544 O O . ASP A 1 586 ? 17.649 3.135 -8.350 1.00 85.06 586 ASP A O 1
ATOM 4548 N N . ILE A 1 587 ? 18.133 0.934 -8.421 1.00 82.12 587 ILE A N 1
ATOM 4549 C CA . ILE A 1 587 ? 18.558 0.797 -7.019 1.00 82.12 587 ILE A CA 1
ATOM 4550 C C . ILE A 1 587 ? 20.028 0.410 -6.917 1.00 82.12 587 ILE A C 1
ATOM 4552 O O . ILE A 1 587 ? 20.616 -0.125 -7.853 1.00 82.12 587 ILE A O 1
ATOM 4556 N N . ASP A 1 588 ? 20.632 0.685 -5.766 1.00 80.44 588 ASP A N 1
ATOM 4557 C CA . ASP A 1 588 ? 21.990 0.243 -5.458 1.00 80.44 588 ASP A CA 1
ATOM 4558 C C . ASP A 1 588 ? 22.049 -1.285 -5.294 1.00 80.44 588 ASP A C 1
ATOM 4560 O O . ASP A 1 588 ? 21.099 -1.896 -4.790 1.00 80.44 588 ASP A O 1
ATOM 4564 N N . SER A 1 589 ? 23.166 -1.900 -5.686 1.00 82.88 589 SER A N 1
ATOM 4565 C CA . SER A 1 589 ? 23.387 -3.347 -5.568 1.00 82.88 589 SER A CA 1
ATOM 4566 C C . SER A 1 589 ? 23.157 -3.860 -4.140 1.00 82.88 589 SER A C 1
ATOM 4568 O O . SER A 1 589 ? 22.541 -4.908 -3.953 1.00 82.88 589 SER A O 1
ATOM 4570 N N . SER A 1 590 ? 23.541 -3.081 -3.125 1.00 78.69 590 SER A N 1
ATOM 4571 C CA . SER A 1 590 ? 23.354 -3.418 -1.709 1.00 78.69 590 SER A CA 1
ATOM 4572 C C . SER A 1 590 ? 21.882 -3.476 -1.280 1.00 78.69 590 SER A C 1
ATOM 4574 O O . SER A 1 590 ? 21.515 -4.248 -0.391 1.00 78.69 590 SER A O 1
ATOM 4576 N N . VAL A 1 591 ? 21.022 -2.662 -1.900 1.00 75.62 591 VAL A N 1
ATOM 4577 C CA . VAL A 1 591 ? 19.571 -2.668 -1.665 1.00 75.62 591 VAL A CA 1
ATOM 4578 C C . VAL A 1 591 ? 18.931 -3.824 -2.425 1.00 75.62 591 VAL A C 1
ATOM 4580 O O . VAL A 1 591 ? 18.095 -4.524 -1.860 1.00 75.62 591 VAL A O 1
ATOM 4583 N N . ALA A 1 592 ? 19.371 -4.070 -3.662 1.00 75.69 592 ALA A N 1
ATOM 4584 C CA . ALA A 1 592 ? 18.914 -5.206 -4.456 1.00 75.69 592 ALA A CA 1
ATOM 4585 C C . ALA A 1 592 ? 19.210 -6.544 -3.757 1.00 75.69 592 ALA A C 1
ATOM 4587 O O . ALA A 1 592 ? 18.330 -7.394 -3.686 1.00 75.69 592 ALA A O 1
ATOM 4588 N N . LEU A 1 593 ? 20.403 -6.715 -3.175 1.00 77.69 593 LEU A N 1
ATOM 4589 C CA . LEU A 1 593 ? 20.768 -7.940 -2.450 1.00 77.69 593 LEU A CA 1
ATOM 4590 C C . LEU A 1 593 ? 19.859 -8.218 -1.249 1.00 77.69 593 LEU A C 1
ATOM 4592 O O . LEU A 1 593 ? 19.533 -9.369 -0.995 1.00 77.69 593 LEU A O 1
ATOM 4596 N N . LYS A 1 594 ? 19.414 -7.175 -0.540 1.00 73.31 594 LYS A N 1
ATOM 4597 C CA . LYS A 1 594 ? 18.448 -7.321 0.562 1.00 73.31 594 LYS A CA 1
ATOM 4598 C C . LYS A 1 594 ? 17.046 -7.649 0.056 1.00 73.31 594 LYS A C 1
ATOM 4600 O O . LYS A 1 594 ? 16.333 -8.411 0.685 1.00 73.31 594 LYS A O 1
ATOM 4605 N N . MET A 1 595 ? 16.651 -7.068 -1.075 1.00 71.38 595 MET A N 1
ATOM 4606 C CA . MET A 1 595 ? 15.338 -7.307 -1.681 1.00 71.38 595 MET A CA 1
ATOM 4607 C C . MET A 1 595 ? 15.179 -8.747 -2.180 1.00 71.38 595 MET A C 1
ATOM 4609 O O . MET A 1 595 ? 14.082 -9.287 -2.131 1.00 71.38 595 MET A O 1
ATOM 4613 N N . PHE A 1 596 ? 16.267 -9.358 -2.651 1.00 81.00 596 PHE A N 1
ATOM 4614 C CA . PHE A 1 596 ? 16.285 -10.720 -3.183 1.00 81.00 596 PHE A CA 1
ATOM 4615 C C . PHE A 1 596 ? 17.049 -11.702 -2.276 1.00 81.00 596 PHE A C 1
ATOM 4617 O O . PHE A 1 596 ? 17.594 -12.682 -2.777 1.00 81.00 596 PHE A O 1
ATOM 4624 N N . GLU A 1 597 ? 17.097 -11.456 -0.960 1.00 78.75 597 GLU A N 1
ATOM 4625 C CA . GLU A 1 597 ? 17.832 -12.294 0.008 1.00 78.75 597 GLU A CA 1
ATOM 4626 C C . GLU A 1 597 ? 17.356 -13.758 -0.014 1.00 78.75 597 GLU A C 1
ATOM 4628 O O . GLU A 1 597 ? 18.169 -14.680 0.034 1.00 78.75 597 GLU A O 1
ATOM 4633 N N . ASP A 1 598 ? 16.052 -13.970 -0.202 1.00 73.94 598 ASP A N 1
ATOM 4634 C CA . ASP A 1 598 ? 15.435 -15.299 -0.260 1.00 73.94 598 ASP A CA 1
ATOM 4635 C C . ASP A 1 598 ? 15.685 -16.037 -1.591 1.00 73.94 598 ASP A C 1
ATOM 4637 O O . ASP A 1 598 ? 15.408 -17.233 -1.712 1.00 73.94 598 ASP A O 1
ATOM 4641 N N . ASN A 1 599 ? 16.212 -15.351 -2.614 1.00 84.75 599 ASN A N 1
ATOM 4642 C CA . ASN A 1 599 ? 16.440 -15.919 -3.940 1.00 84.75 599 ASN A CA 1
ATOM 4643 C C . ASN A 1 599 ? 17.936 -16.020 -4.266 1.00 84.75 599 ASN A C 1
ATOM 4645 O O . ASN A 1 599 ? 18.566 -15.077 -4.750 1.00 84.75 599 ASN A O 1
ATOM 4649 N N . VAL A 1 600 ? 18.471 -17.230 -4.099 1.00 86.50 600 VAL A N 1
ATOM 4650 C CA . VAL A 1 600 ? 19.888 -17.559 -4.320 1.00 86.50 600 VAL A CA 1
ATOM 4651 C C . VAL A 1 600 ? 20.367 -17.197 -5.734 1.00 86.50 600 VAL A C 1
ATOM 4653 O O . VAL A 1 600 ? 21.471 -16.680 -5.896 1.00 86.50 600 VAL A O 1
ATOM 4656 N N . PHE A 1 601 ? 19.542 -17.409 -6.767 1.00 88.62 601 PHE A N 1
ATOM 4657 C CA . PHE A 1 601 ? 19.925 -17.129 -8.156 1.00 88.62 601 PHE A CA 1
ATOM 4658 C C . PHE A 1 601 ? 20.040 -15.639 -8.443 1.00 88.62 601 PHE A C 1
ATOM 4660 O O . PHE A 1 601 ? 20.955 -15.199 -9.140 1.00 88.62 601 PHE A O 1
ATOM 4667 N N . LYS A 1 602 ? 19.097 -14.850 -7.927 1.00 87.88 602 LYS A N 1
ATOM 4668 C CA . LYS A 1 602 ? 19.095 -13.399 -8.123 1.00 87.88 602 LYS A CA 1
ATOM 4669 C C . LYS A 1 602 ? 20.219 -12.760 -7.314 1.00 87.88 602 LYS A C 1
ATOM 4671 O O . LYS A 1 602 ? 20.932 -11.921 -7.863 1.00 87.88 602 LYS A O 1
ATOM 4676 N N . ALA A 1 603 ? 20.429 -13.206 -6.074 1.00 85.12 603 ALA A N 1
ATOM 4677 C CA . ALA A 1 603 ? 21.529 -12.761 -5.222 1.00 85.12 603 ALA A CA 1
ATOM 4678 C C . ALA A 1 603 ? 22.901 -12.943 -5.897 1.00 85.12 603 ALA A C 1
ATOM 4680 O O . ALA A 1 603 ? 23.704 -12.011 -5.900 1.00 85.12 603 ALA A O 1
ATOM 4681 N N . ASP A 1 604 ? 23.133 -14.084 -6.554 1.00 87.19 604 ASP A N 1
ATOM 4682 C CA . ASP A 1 604 ? 24.380 -14.362 -7.283 1.00 87.19 604 ASP A CA 1
ATOM 4683 C C . ASP A 1 604 ? 24.542 -13.507 -8.560 1.00 87.19 604 ASP A C 1
ATOM 4685 O O . ASP A 1 604 ? 25.634 -13.055 -8.908 1.00 87.19 604 ASP A O 1
ATOM 4689 N N . GLN A 1 605 ? 23.441 -13.199 -9.254 1.00 86.62 605 GLN A N 1
ATOM 4690 C CA . GLN A 1 605 ? 23.471 -12.402 -10.488 1.00 86.62 605 GLN A CA 1
ATOM 4691 C C . GLN A 1 605 ? 23.647 -10.893 -10.250 1.00 86.62 605 GLN A C 1
ATOM 4693 O O . GLN A 1 605 ? 24.210 -10.201 -11.107 1.00 86.62 605 GLN A O 1
ATOM 4698 N N . ILE A 1 606 ? 23.156 -10.363 -9.125 1.00 87.38 606 ILE A N 1
ATOM 4699 C CA . ILE A 1 606 ? 23.116 -8.920 -8.827 1.00 87.38 606 ILE A CA 1
ATOM 4700 C C . ILE A 1 606 ? 24.493 -8.241 -8.938 1.00 87.38 606 ILE A C 1
ATOM 4702 O O . ILE A 1 606 ? 24.578 -7.246 -9.667 1.00 87.38 606 ILE A O 1
ATOM 4706 N N . PRO A 1 607 ? 25.583 -8.753 -8.327 1.00 86.12 607 PRO A N 1
ATOM 4707 C CA . PRO A 1 607 ? 26.907 -8.135 -8.437 1.00 86.12 607 PRO A CA 1
ATOM 4708 C C . PRO A 1 607 ? 27.393 -8.027 -9.891 1.00 86.12 607 PRO A C 1
ATOM 4710 O O . PRO A 1 607 ? 27.930 -7.002 -10.319 1.00 86.12 607 PRO A O 1
ATOM 4713 N N . HIS A 1 608 ? 27.144 -9.061 -10.699 1.00 86.44 608 HIS A N 1
ATOM 4714 C CA . HIS A 1 608 ? 27.543 -9.071 -12.106 1.00 86.44 608 HIS A CA 1
ATOM 4715 C C . HIS A 1 608 ? 26.700 -8.123 -12.976 1.00 86.44 608 HIS A C 1
ATOM 4717 O O . HIS A 1 608 ? 27.180 -7.603 -13.983 1.00 86.44 608 HIS A O 1
ATOM 4723 N N . ILE A 1 609 ? 25.436 -7.893 -12.617 1.00 85.88 609 ILE A N 1
ATOM 4724 C CA . ILE A 1 609 ? 24.581 -6.916 -13.302 1.00 85.88 609 ILE A CA 1
ATOM 4725 C C . ILE A 1 609 ? 24.993 -5.490 -12.924 1.00 85.88 609 ILE A C 1
ATOM 4727 O O . ILE A 1 609 ? 25.094 -4.643 -13.810 1.00 85.88 609 ILE A O 1
ATOM 4731 N N . ALA A 1 610 ? 25.280 -5.245 -11.643 1.00 85.00 610 ALA A N 1
ATOM 4732 C CA . ALA A 1 610 ? 25.651 -3.931 -11.125 1.00 85.00 610 ALA A CA 1
ATOM 4733 C C . ALA A 1 610 ? 26.930 -3.379 -11.775 1.00 85.00 610 ALA A C 1
ATOM 4735 O O . ALA A 1 610 ? 26.953 -2.232 -12.211 1.00 85.00 610 ALA A O 1
ATOM 4736 N N . THR A 1 611 ? 27.954 -4.222 -11.946 1.00 83.38 611 THR A N 1
ATOM 4737 C CA . THR A 1 611 ? 29.227 -3.837 -12.593 1.00 83.38 611 THR A CA 1
ATOM 4738 C C . THR A 1 611 ? 29.079 -3.393 -14.051 1.00 83.38 611 THR A C 1
ATOM 4740 O O . THR A 1 611 ? 29.940 -2.690 -14.570 1.00 83.38 611 THR A O 1
ATOM 4743 N N . LYS A 1 612 ? 27.993 -3.789 -14.725 1.00 82.06 612 LYS A N 1
ATOM 4744 C CA . LYS A 1 612 ? 27.705 -3.423 -16.120 1.00 82.06 612 LYS A CA 1
ATOM 4745 C C . LYS A 1 612 ? 26.853 -2.160 -16.252 1.00 82.06 612 LYS A C 1
ATOM 4747 O O . LYS A 1 612 ? 26.568 -1.755 -17.379 1.00 82.06 612 LYS A O 1
ATOM 4752 N N . SER A 1 613 ? 26.395 -1.575 -15.146 1.00 81.94 613 SER A N 1
ATOM 4753 C CA . SER A 1 613 ? 25.572 -0.369 -15.184 1.00 81.94 613 SER A CA 1
ATOM 4754 C C . SER A 1 613 ? 26.420 0.880 -15.430 1.00 81.94 613 SER A C 1
ATOM 4756 O O . SER A 1 613 ? 27.619 0.900 -15.160 1.00 81.94 613 SER A O 1
ATOM 4758 N N . SER A 1 614 ? 25.792 1.956 -15.907 1.00 71.88 614 SER A N 1
ATOM 4759 C CA . SER A 1 614 ? 26.467 3.231 -16.194 1.00 71.88 614 SER A CA 1
ATOM 4760 C C . SER A 1 614 ? 27.133 3.863 -14.964 1.00 71.88 614 SER A C 1
ATOM 4762 O O . SER A 1 614 ? 28.046 4.667 -15.106 1.00 71.88 614 SER A O 1
ATOM 4764 N N . SER A 1 615 ? 26.669 3.517 -13.761 1.00 70.88 615 SER A N 1
ATOM 4765 C CA . SER A 1 615 ? 27.227 3.962 -12.479 1.00 70.88 615 SER A CA 1
ATOM 4766 C C . SER A 1 615 ? 28.145 2.921 -11.825 1.00 70.88 615 SER A C 1
ATOM 4768 O O . SER A 1 615 ? 28.714 3.198 -10.774 1.00 70.88 615 SER A O 1
ATOM 4770 N N . GLY A 1 616 ? 28.253 1.717 -12.400 1.00 78.62 616 GLY A N 1
ATOM 4771 C CA . GLY A 1 616 ? 29.059 0.603 -11.896 1.00 78.62 616 GLY A CA 1
ATOM 4772 C C . GLY A 1 616 ? 28.543 -0.077 -10.621 1.00 78.62 616 GLY A C 1
ATOM 4773 O O . GLY A 1 616 ? 29.161 -1.043 -10.178 1.00 78.62 616 GLY A O 1
ATOM 4774 N N . ASN A 1 617 ? 27.439 0.395 -10.023 1.00 83.81 617 ASN A N 1
ATOM 4775 C CA . ASN A 1 617 ? 26.899 -0.161 -8.773 1.00 83.81 617 ASN A CA 1
ATOM 4776 C C . ASN A 1 617 ? 25.361 -0.238 -8.708 1.00 83.81 617 ASN A C 1
ATOM 4778 O O . ASN A 1 617 ? 24.796 -0.519 -7.650 1.00 83.81 617 ASN A O 1
ATOM 4782 N N . THR A 1 618 ? 24.653 0.028 -9.808 1.00 84.69 618 THR A N 1
ATOM 4783 C CA . THR A 1 618 ? 23.178 0.043 -9.805 1.00 84.69 618 THR A CA 1
ATOM 4784 C C . THR A 1 618 ? 22.573 -1.128 -10.559 1.00 84.69 618 THR A C 1
ATOM 4786 O O . THR A 1 618 ? 23.081 -1.563 -11.588 1.00 84.69 618 THR A O 1
ATOM 4789 N N . VAL A 1 619 ? 21.432 -1.604 -10.074 1.00 88.06 619 VAL A N 1
ATOM 4790 C CA . VAL A 1 619 ? 20.613 -2.629 -10.716 1.00 88.06 619 VAL A CA 1
ATOM 4791 C C . VAL A 1 619 ? 19.237 -2.052 -11.002 1.00 88.06 619 VAL A C 1
ATOM 4793 O O . VAL A 1 619 ? 18.611 -1.429 -10.145 1.00 88.06 619 VAL A O 1
ATOM 4796 N N . THR A 1 620 ? 18.762 -2.271 -12.223 1.00 90.31 620 THR A N 1
ATOM 4797 C CA . THR A 1 620 ? 17.406 -1.906 -12.615 1.00 90.31 620 THR A CA 1
ATOM 4798 C C . THR A 1 620 ? 16.440 -3.007 -12.204 1.00 90.31 620 THR A C 1
ATOM 4800 O O . THR A 1 620 ? 16.520 -4.142 -12.682 1.00 90.31 620 THR A O 1
ATOM 4803 N N . VAL A 1 621 ? 15.496 -2.643 -11.347 1.00 90.69 621 VAL A N 1
ATOM 4804 C CA . VAL A 1 621 ? 14.394 -3.493 -10.912 1.00 90.69 621 VAL A CA 1
ATOM 4805 C C . VAL A 1 621 ? 13.098 -2.946 -11.491 1.00 90.69 621 VAL A C 1
ATOM 4807 O O . VAL A 1 621 ? 12.901 -1.734 -11.587 1.00 90.69 621 VAL A O 1
ATOM 4810 N N . TYR A 1 622 ? 12.214 -3.848 -11.894 1.00 91.69 622 TYR A N 1
ATOM 4811 C CA . TYR A 1 622 ? 10.864 -3.510 -12.311 1.00 91.69 622 TYR A CA 1
ATOM 4812 C C . TYR A 1 622 ? 9.866 -4.090 -11.325 1.00 91.69 622 TYR A C 1
ATOM 4814 O O . TYR A 1 622 ? 10.011 -5.233 -10.889 1.00 91.69 622 TYR A O 1
ATOM 4822 N N . ARG A 1 623 ? 8.830 -3.307 -11.033 1.00 87.88 623 ARG A N 1
ATOM 4823 C CA . ARG A 1 623 ? 7.625 -3.740 -10.334 1.00 87.88 623 ARG A CA 1
ATOM 4824 C C . ARG A 1 623 ? 6.445 -3.717 -11.302 1.00 87.88 623 ARG A C 1
ATOM 4826 O O . ARG A 1 623 ? 6.232 -2.716 -11.990 1.00 87.88 623 ARG A O 1
ATOM 4833 N N . CYS A 1 624 ? 5.664 -4.790 -11.332 1.00 87.00 624 CYS A N 1
ATOM 4834 C CA . CYS A 1 624 ? 4.393 -4.857 -12.049 1.00 87.00 624 CYS A CA 1
ATOM 4835 C C . CYS A 1 624 ? 3.348 -5.533 -11.155 1.00 87.00 624 CYS A C 1
ATOM 4837 O O . CYS A 1 624 ? 3.418 -6.736 -10.907 1.00 87.00 624 CYS A O 1
ATOM 4839 N N . GLY A 1 625 ? 2.394 -4.751 -10.644 1.00 83.00 625 GLY A N 1
ATOM 4840 C CA . GLY A 1 625 ? 1.518 -5.212 -9.566 1.00 83.00 625 GLY A CA 1
ATOM 4841 C C . GLY A 1 625 ? 2.337 -5.522 -8.308 1.00 83.00 625 GLY A C 1
ATOM 4842 O O . GLY A 1 625 ? 3.071 -4.658 -7.815 1.00 83.00 625 GLY A O 1
ATOM 4843 N N . ASP A 1 626 ? 2.240 -6.760 -7.835 1.00 76.44 626 ASP A N 1
ATOM 4844 C CA . ASP A 1 626 ? 2.938 -7.239 -6.633 1.00 76.44 626 ASP A CA 1
ATOM 4845 C C . ASP A 1 626 ? 4.246 -7.964 -6.967 1.00 76.44 626 ASP A C 1
ATOM 4847 O O . ASP A 1 626 ? 5.067 -8.216 -6.091 1.00 76.44 626 ASP A O 1
ATOM 4851 N N . HIS A 1 627 ? 4.465 -8.259 -8.249 1.00 87.25 627 HIS A N 1
ATOM 4852 C CA . HIS A 1 627 ? 5.653 -8.952 -8.712 1.00 87.25 627 HIS A CA 1
ATOM 4853 C C . HIS A 1 627 ? 6.809 -7.973 -8.944 1.00 87.25 627 HIS A C 1
ATOM 4855 O O . HIS A 1 627 ? 6.628 -6.891 -9.519 1.00 87.25 627 HIS A O 1
ATOM 4861 N N . ILE A 1 628 ? 8.002 -8.365 -8.496 1.00 87.31 628 ILE A N 1
ATOM 4862 C CA . ILE A 1 628 ? 9.234 -7.580 -8.570 1.00 87.31 628 ILE A CA 1
ATOM 4863 C C . ILE A 1 628 ? 10.338 -8.471 -9.138 1.00 87.31 628 ILE A C 1
ATOM 4865 O O . ILE A 1 628 ? 10.613 -9.542 -8.606 1.00 87.31 628 ILE A O 1
ATOM 4869 N N . ASP A 1 629 ? 11.005 -8.014 -10.197 1.00 90.06 629 ASP A N 1
ATOM 4870 C CA . ASP A 1 629 ? 12.119 -8.752 -10.798 1.00 90.06 629 ASP A CA 1
ATOM 4871 C C . ASP A 1 629 ? 13.104 -7.809 -11.509 1.00 90.06 629 ASP A C 1
ATOM 4873 O O . ASP A 1 629 ? 12.800 -6.660 -11.847 1.00 90.06 629 ASP A O 1
ATOM 4877 N N . ILE A 1 630 ? 14.318 -8.301 -11.724 1.00 90.38 630 ILE A N 1
ATOM 4878 C CA . ILE A 1 630 ? 15.431 -7.596 -12.351 1.00 90.38 630 ILE A CA 1
ATOM 4879 C C . ILE A 1 630 ? 15.306 -7.690 -13.873 1.00 90.38 630 ILE A C 1
ATOM 4881 O O . ILE A 1 630 ? 15.150 -8.770 -14.444 1.00 90.38 630 ILE A O 1
ATOM 4885 N N . SER A 1 631 ? 15.463 -6.559 -14.562 1.00 89.31 631 SER A N 1
ATOM 4886 C CA . SER A 1 631 ? 15.530 -6.523 -16.026 1.00 89.31 631 SER A CA 1
ATOM 4887 C C . SER A 1 631 ? 16.506 -5.460 -16.507 1.00 89.31 631 SER A C 1
ATOM 4889 O O . SER A 1 631 ? 16.554 -4.351 -15.988 1.00 89.31 631 SER A O 1
ATOM 4891 N N . ARG A 1 632 ? 17.275 -5.789 -17.548 1.00 82.12 632 ARG A N 1
ATOM 4892 C CA . ARG A 1 632 ? 18.335 -4.918 -18.084 1.00 82.12 632 ARG A CA 1
ATOM 4893 C C . ARG A 1 632 ? 17.853 -3.871 -19.085 1.00 82.12 632 ARG A C 1
ATOM 4895 O O . ARG A 1 632 ? 18.614 -2.972 -19.418 1.00 82.12 632 ARG A O 1
ATOM 4902 N N . GLY A 1 633 ? 16.647 -4.012 -19.625 1.00 86.25 633 GLY A N 1
ATOM 4903 C CA . GLY A 1 633 ? 16.162 -3.138 -20.692 1.00 86.25 633 GLY A CA 1
ATOM 4904 C C . GLY A 1 633 ? 14.729 -2.678 -20.468 1.00 86.25 633 GLY A C 1
ATOM 4905 O O . GLY A 1 633 ? 14.040 -3.284 -19.642 1.00 86.25 633 GLY A O 1
ATOM 4906 N N . PRO A 1 634 ? 14.283 -1.661 -21.230 1.00 92.00 634 PRO A N 1
ATOM 4907 C CA . PRO A 1 634 ? 12.951 -1.097 -21.085 1.00 92.00 634 PRO A CA 1
ATOM 4908 C C . PRO A 1 634 ? 11.832 -2.119 -21.227 1.00 92.00 634 PRO A C 1
ATOM 4910 O O . PRO A 1 634 ? 11.994 -3.148 -21.894 1.00 92.00 634 PRO A O 1
ATOM 4913 N N . MET A 1 635 ? 10.698 -1.800 -20.621 1.00 93.56 635 MET A N 1
ATOM 4914 C CA . MET A 1 635 ? 9.462 -2.566 -20.694 1.00 93.56 635 MET A CA 1
ATOM 4915 C C . MET A 1 635 ? 8.377 -1.766 -21.415 1.00 93.56 635 MET A C 1
ATOM 4917 O O . MET A 1 635 ? 8.482 -0.553 -21.598 1.00 93.56 635 MET A O 1
ATOM 4921 N N . ILE A 1 636 ? 7.325 -2.465 -21.834 1.00 94.50 636 ILE A N 1
ATOM 4922 C CA . ILE A 1 636 ? 6.099 -1.832 -22.324 1.00 94.50 636 ILE A CA 1
ATOM 4923 C C . ILE A 1 636 ? 5.459 -0.979 -21.219 1.00 94.50 636 ILE A C 1
ATOM 4925 O O . ILE A 1 636 ? 5.632 -1.258 -20.035 1.00 94.50 636 ILE A O 1
ATOM 4929 N N . ALA A 1 637 ? 4.686 0.039 -21.594 1.00 90.69 637 ALA A N 1
ATOM 4930 C CA . ALA A 1 637 ? 4.062 0.949 -20.630 1.00 90.69 637 ALA A CA 1
ATOM 4931 C C . ALA A 1 637 ? 3.104 0.244 -19.647 1.00 90.69 637 ALA A C 1
ATOM 4933 O O . ALA A 1 637 ? 3.163 0.448 -18.431 1.00 90.69 637 ALA A O 1
ATOM 4934 N N . SER A 1 638 ? 2.233 -0.619 -20.171 1.00 91.38 638 SER A N 1
ATOM 4935 C CA . SER A 1 638 ? 1.214 -1.317 -19.391 1.00 91.38 638 SER A CA 1
ATOM 4936 C C . SER A 1 638 ? 0.983 -2.728 -19.910 1.00 91.38 638 SER A C 1
ATOM 4938 O O . SER A 1 638 ? 1.131 -3.015 -21.099 1.00 91.38 638 SER A O 1
ATOM 4940 N N . THR A 1 639 ? 0.552 -3.600 -19.004 1.00 93.44 639 THR A N 1
ATOM 4941 C CA . THR A 1 639 ? 0.058 -4.942 -19.329 1.00 93.44 639 THR A CA 1
ATOM 4942 C C . THR A 1 639 ? -1.132 -4.924 -20.289 1.00 93.44 639 THR A C 1
ATOM 4944 O O . THR A 1 639 ? -1.285 -5.876 -21.044 1.00 93.44 639 THR A O 1
ATOM 4947 N N . SER A 1 640 ? -1.903 -3.832 -20.370 1.00 89.81 640 SER A N 1
ATOM 4948 C CA . SER A 1 640 ? -3.025 -3.678 -21.316 1.00 89.81 640 SER A CA 1
ATOM 4949 C C . SER A 1 640 ? -2.618 -3.747 -22.798 1.00 89.81 640 SER A C 1
ATOM 4951 O O . SER A 1 640 ? -3.451 -4.007 -23.672 1.00 89.81 640 SER A O 1
ATOM 4953 N N . LEU A 1 641 ? -1.333 -3.529 -23.094 1.00 91.62 641 LEU A N 1
ATOM 4954 C CA . LEU A 1 641 ? -0.765 -3.662 -24.436 1.00 91.62 641 LEU A CA 1
ATOM 4955 C C . LEU A 1 641 ? -0.571 -5.128 -24.844 1.00 91.62 641 LEU A C 1
ATOM 4957 O O . LEU A 1 641 ? -0.373 -5.415 -26.024 1.00 91.62 641 LEU A O 1
ATOM 4961 N N . VAL A 1 642 ? -0.641 -6.064 -23.895 1.00 93.62 642 VAL A N 1
ATOM 4962 C CA . VAL A 1 642 ? -0.659 -7.503 -24.163 1.00 93.62 642 VAL A CA 1
ATOM 4963 C C . VAL A 1 642 ? -2.104 -7.924 -24.429 1.00 93.62 642 VAL A C 1
ATOM 4965 O O . VAL A 1 642 ? -3.003 -7.699 -23.624 1.00 93.62 642 VAL A O 1
ATOM 4968 N N . GLY A 1 643 ? -2.340 -8.516 -25.594 1.00 91.06 643 GLY A N 1
ATOM 4969 C CA . GLY A 1 643 ? -3.645 -8.994 -26.026 1.00 91.06 643 GLY A CA 1
ATOM 4970 C C . GLY A 1 643 ? -3.877 -10.448 -25.627 1.00 91.06 643 GLY A C 1
ATOM 4971 O O . GLY A 1 643 ? -4.104 -10.771 -24.459 1.00 91.06 643 GLY A O 1
ATOM 4972 N N . ARG A 1 644 ? -3.868 -11.334 -26.628 1.00 90.44 644 ARG A N 1
ATOM 4973 C CA . ARG A 1 644 ? -3.963 -12.782 -26.407 1.00 90.44 644 ARG A CA 1
ATOM 4974 C C . ARG A 1 644 ? -2.610 -13.325 -25.979 1.00 90.44 644 ARG A C 1
ATOM 4976 O O . ARG A 1 644 ? -1.615 -13.032 -26.639 1.00 90.44 644 ARG A O 1
ATOM 4983 N N . CYS A 1 645 ? -2.593 -14.142 -24.935 1.00 93.06 645 CYS A N 1
ATOM 4984 C CA . CYS A 1 645 ? -1.416 -14.881 -24.493 1.00 93.06 645 CYS A CA 1
ATOM 4985 C C . CYS A 1 645 ? -1.776 -16.331 -24.138 1.00 93.06 645 CYS A C 1
ATOM 4987 O O . CYS A 1 645 ? -2.909 -16.616 -23.752 1.00 93.06 645 CYS A O 1
ATOM 4989 N N . SER A 1 646 ? -0.814 -17.242 -24.294 1.00 93.88 646 SER A N 1
ATOM 4990 C CA . SER A 1 646 ? -0.924 -18.649 -23.894 1.00 93.88 646 SER A CA 1
ATOM 4991 C C . SER A 1 646 ? 0.438 -19.224 -23.485 1.00 93.88 646 SER A C 1
ATOM 4993 O O . SER A 1 646 ? 1.480 -18.582 -23.662 1.00 93.88 646 SER A O 1
ATOM 4995 N N . ILE A 1 647 ? 0.414 -20.436 -22.930 1.00 94.75 647 ILE A N 1
ATOM 4996 C CA . ILE A 1 647 ? 1.587 -21.245 -22.595 1.00 94.75 647 ILE A CA 1
ATOM 4997 C C . ILE A 1 647 ? 1.698 -22.361 -23.630 1.00 94.75 647 ILE A C 1
ATOM 4999 O O . ILE A 1 647 ? 0.837 -23.234 -23.685 1.00 94.75 647 ILE A O 1
ATOM 5003 N N . ALA A 1 648 ? 2.760 -22.322 -24.430 1.00 91.81 648 ALA A N 1
ATOM 5004 C CA . ALA A 1 648 ? 2.988 -23.282 -25.505 1.00 91.81 648 ALA A CA 1
ATOM 5005 C C . ALA A 1 648 ? 3.632 -24.574 -24.984 1.00 91.81 648 ALA A C 1
ATOM 5007 O O . ALA A 1 648 ? 3.245 -25.675 -25.367 1.00 91.81 648 ALA A O 1
ATOM 5008 N N . ALA A 1 649 ? 4.627 -24.458 -24.098 1.00 92.50 649 ALA A N 1
ATOM 5009 C CA . ALA A 1 649 ? 5.351 -25.616 -23.585 1.00 92.50 649 ALA A CA 1
ATOM 5010 C C . ALA A 1 649 ? 6.050 -25.331 -22.252 1.00 92.50 649 ALA A C 1
ATOM 5012 O O . ALA A 1 649 ? 6.301 -24.183 -21.882 1.00 92.50 649 ALA A O 1
ATOM 5013 N N . VAL A 1 650 ? 6.420 -26.403 -21.554 1.00 93.69 650 VAL A N 1
ATOM 5014 C CA . VAL A 1 650 ? 7.300 -26.364 -20.385 1.00 93.69 650 VAL A CA 1
ATOM 5015 C C . VAL A 1 650 ? 8.341 -27.464 -20.546 1.00 93.69 650 VAL A C 1
ATOM 5017 O O . VAL A 1 650 ? 7.997 -28.636 -20.680 1.00 93.69 650 VAL A O 1
ATOM 5020 N N . HIS A 1 651 ? 9.614 -27.081 -20.545 1.00 91.88 651 HIS A N 1
ATOM 5021 C CA . HIS A 1 651 ? 10.737 -27.990 -20.772 1.00 91.88 651 HIS A CA 1
ATOM 5022 C C . HIS A 1 651 ? 11.534 -28.169 -19.490 1.00 91.88 651 HIS A C 1
ATOM 5024 O O . HIS A 1 651 ? 11.900 -27.186 -18.851 1.00 91.88 651 HIS A O 1
ATOM 5030 N N . ARG A 1 652 ? 11.859 -29.405 -19.123 1.00 91.00 652 ARG A N 1
ATOM 5031 C CA . ARG A 1 652 ? 12.760 -29.677 -17.998 1.00 91.00 652 ARG A CA 1
ATOM 5032 C C . ARG A 1 652 ? 14.211 -29.548 -18.469 1.00 91.00 652 ARG A C 1
ATOM 5034 O O . ARG A 1 652 ? 14.603 -30.235 -19.408 1.00 91.00 652 ARG A O 1
ATOM 5041 N N . LEU A 1 653 ? 14.979 -28.651 -17.851 1.00 89.00 653 LEU A N 1
ATOM 5042 C CA . LEU A 1 653 ? 16.384 -28.393 -18.200 1.00 89.00 653 LEU A CA 1
ATOM 5043 C C . LEU A 1 653 ? 17.354 -29.199 -17.330 1.00 89.00 653 LEU A C 1
ATOM 5045 O O . LEU A 1 653 ? 18.350 -29.708 -17.835 1.00 89.00 653 LEU A O 1
ATOM 5049 N N . ASP A 1 654 ? 17.052 -29.305 -16.037 1.00 81.56 654 ASP A N 1
ATOM 5050 C CA . ASP A 1 654 ? 17.832 -30.045 -15.039 1.00 81.56 654 ASP A CA 1
ATOM 5051 C C . ASP A 1 654 ? 16.874 -30.683 -14.010 1.00 81.56 654 ASP A C 1
ATOM 5053 O O . ASP A 1 654 ? 15.653 -30.533 -14.116 1.00 81.56 654 ASP A O 1
ATOM 5057 N N . SER A 1 655 ? 17.397 -31.390 -13.004 1.00 72.69 655 SER A N 1
ATOM 5058 C CA . SER A 1 655 ? 16.629 -32.136 -11.998 1.00 72.69 655 SER A CA 1
ATOM 5059 C C . SER A 1 655 ? 15.450 -31.352 -11.405 1.00 72.69 655 SER A C 1
ATOM 5061 O O . SER A 1 655 ? 14.390 -31.945 -11.211 1.00 72.69 655 SER A O 1
ATOM 5063 N N . ARG A 1 656 ? 15.581 -30.033 -11.196 1.00 84.69 656 ARG A N 1
ATOM 5064 C CA . ARG A 1 656 ? 14.526 -29.172 -10.622 1.00 84.69 656 ARG A CA 1
ATOM 5065 C C . ARG A 1 656 ? 14.261 -27.860 -11.373 1.00 84.69 656 ARG A C 1
ATOM 5067 O O . ARG A 1 656 ? 13.453 -27.060 -10.908 1.00 84.69 656 ARG A O 1
ATOM 5074 N N . ILE A 1 657 ? 14.914 -27.631 -12.517 1.00 91.31 657 ILE A N 1
ATOM 5075 C CA . ILE A 1 657 ? 14.782 -26.389 -13.301 1.00 91.31 657 ILE A CA 1
ATOM 5076 C C . ILE A 1 657 ? 13.903 -26.630 -14.528 1.00 91.31 657 ILE A C 1
ATOM 5078 O O . ILE A 1 657 ? 14.178 -27.511 -15.347 1.00 91.31 657 ILE A O 1
ATOM 5082 N N . TYR A 1 658 ? 12.882 -25.791 -14.679 1.00 93.38 658 TYR A N 1
ATOM 5083 C CA . TYR A 1 658 ? 11.902 -25.828 -15.755 1.00 93.38 658 TYR A CA 1
ATOM 5084 C C . TYR A 1 658 ? 11.919 -24.514 -16.540 1.00 93.38 658 TYR A C 1
ATOM 5086 O O . TYR A 1 658 ? 11.922 -23.427 -15.965 1.00 93.38 658 TYR A O 1
ATOM 5094 N N . ARG A 1 659 ? 11.891 -24.615 -17.867 1.00 94.19 659 ARG A N 1
ATOM 5095 C CA . ARG A 1 659 ? 11.740 -23.498 -18.798 1.00 94.19 659 ARG A CA 1
ATOM 5096 C C . ARG A 1 659 ? 10.303 -23.425 -19.271 1.00 94.19 659 ARG A C 1
ATOM 5098 O O . ARG A 1 659 ? 9.867 -24.264 -20.058 1.00 94.19 659 ARG A O 1
ATOM 5105 N N . PHE A 1 660 ? 9.593 -22.398 -18.834 1.00 94.94 660 PHE A N 1
ATOM 5106 C CA . PHE A 1 660 ? 8.255 -22.087 -19.314 1.00 94.94 660 PHE A CA 1
ATOM 5107 C C . PHE A 1 660 ? 8.360 -21.313 -20.625 1.00 94.94 660 PHE A C 1
ATOM 5109 O O . PHE A 1 660 ? 9.171 -20.395 -20.737 1.00 94.94 660 PHE A O 1
ATOM 5116 N N . GLN A 1 661 ? 7.553 -21.686 -21.614 1.00 94.56 661 GLN A N 1
ATOM 5117 C CA . GLN A 1 661 ? 7.534 -21.102 -22.950 1.00 94.56 661 GLN A CA 1
ATOM 5118 C C . GLN A 1 661 ? 6.126 -20.610 -23.274 1.00 94.56 661 GLN A C 1
ATOM 5120 O O . GLN A 1 661 ? 5.160 -21.371 -23.220 1.00 94.56 661 GLN A O 1
ATOM 5125 N N . GLY A 1 662 ? 6.015 -19.328 -23.610 1.00 94.06 662 GLY A N 1
ATOM 5126 C CA . GLY A 1 662 ? 4.751 -18.661 -23.891 1.00 94.06 662 GLY A CA 1
ATOM 5127 C C . GLY A 1 662 ? 4.741 -17.946 -25.235 1.00 94.06 662 GLY A C 1
ATOM 5128 O O . GLY A 1 662 ? 5.783 -17.640 -25.824 1.00 94.06 662 GLY A O 1
ATOM 5129 N N . VAL A 1 663 ? 3.527 -17.669 -25.701 1.00 94.44 663 VAL A N 1
ATOM 5130 C CA . VAL A 1 663 ? 3.249 -16.940 -26.941 1.00 94.44 663 VAL A CA 1
ATOM 5131 C C . VAL A 1 663 ? 2.219 -15.863 -26.644 1.00 94.44 663 VAL A C 1
ATOM 5133 O O . VAL A 1 663 ? 1.268 -16.088 -25.897 1.00 94.44 663 VAL A O 1
ATOM 5136 N N . ALA A 1 664 ? 2.422 -14.668 -27.195 1.00 93.50 664 ALA A N 1
ATOM 5137 C CA . ALA A 1 664 ? 1.532 -13.540 -26.980 1.00 93.50 664 ALA A CA 1
ATOM 5138 C C . ALA A 1 664 ? 1.532 -12.597 -28.177 1.00 93.50 664 ALA A C 1
ATOM 5140 O O . ALA A 1 664 ? 2.526 -12.471 -28.893 1.00 93.50 664 ALA A O 1
ATOM 5141 N N . LEU A 1 665 ? 0.412 -11.905 -28.351 1.00 92.19 665 LEU A N 1
ATOM 5142 C CA . LEU A 1 665 ? 0.241 -10.865 -29.353 1.00 92.19 665 LEU A CA 1
ATOM 5143 C C . LEU A 1 665 ? -0.114 -9.536 -28.691 1.00 92.19 665 LEU A C 1
ATOM 5145 O O . LEU A 1 665 ? -0.827 -9.538 -27.683 1.00 92.19 665 LEU A O 1
ATOM 5149 N N . PRO A 1 666 ? 0.328 -8.404 -29.258 1.00 91.88 666 PRO A N 1
ATOM 5150 C CA . PRO A 1 666 ? -0.138 -7.094 -28.835 1.00 91.88 666 PRO A CA 1
ATOM 5151 C C . PRO A 1 666 ? -1.657 -6.955 -28.972 1.00 91.88 666 PRO A C 1
ATOM 5153 O O . PRO A 1 666 ? -2.258 -7.525 -29.884 1.00 91.88 666 PRO A O 1
ATOM 5156 N N . SER A 1 667 ? -2.283 -6.162 -28.104 1.00 88.62 667 SER A N 1
ATOM 5157 C CA . SER A 1 667 ? -3.739 -5.953 -28.103 1.00 88.62 667 SER A CA 1
ATOM 5158 C C . SER A 1 667 ? -4.273 -5.278 -29.373 1.00 88.62 667 SER A C 1
ATOM 5160 O O . SER A 1 667 ? -5.439 -5.456 -29.720 1.00 88.62 667 SER A O 1
ATOM 5162 N N . GLU A 1 668 ? -3.424 -4.561 -30.111 1.00 85.06 668 GLU A N 1
ATOM 5163 C CA . GLU A 1 668 ? -3.769 -3.952 -31.401 1.00 85.06 668 GLU A CA 1
ATOM 5164 C C . GLU A 1 668 ? -3.771 -4.940 -32.580 1.00 85.06 668 GLU A C 1
ATOM 5166 O O . GLU A 1 668 ? -4.336 -4.637 -33.637 1.00 85.06 668 GLU A O 1
ATOM 5171 N N . ILE A 1 669 ? -3.129 -6.105 -32.432 1.00 86.38 669 ILE A N 1
ATOM 5172 C CA . ILE A 1 669 ? -3.001 -7.104 -33.497 1.00 86.38 669 ILE A CA 1
ATOM 5173 C C . ILE A 1 669 ? -4.064 -8.181 -33.298 1.00 86.38 669 ILE A C 1
ATOM 5175 O O . ILE A 1 669 ? -3.946 -9.075 -32.459 1.00 86.38 669 ILE A O 1
ATOM 5179 N N . TYR A 1 670 ? -5.104 -8.115 -34.126 1.00 83.94 670 TYR A N 1
ATOM 5180 C CA . TYR A 1 670 ? -6.192 -9.082 -34.121 1.00 83.94 670 TYR A CA 1
ATOM 5181 C C . TYR A 1 670 ? -5.970 -10.150 -35.187 1.00 83.94 670 TYR A C 1
ATOM 5183 O O . TYR A 1 670 ? -5.988 -9.864 -36.382 1.00 83.94 670 TYR A O 1
ATOM 5191 N N . ILE A 1 671 ? -5.826 -11.399 -34.747 1.00 89.00 671 ILE A N 1
ATOM 5192 C CA . ILE A 1 671 ? -5.870 -12.572 -35.622 1.00 89.00 671 ILE A CA 1
ATOM 5193 C C . ILE A 1 671 ? -7.002 -13.511 -35.205 1.00 89.00 671 ILE A C 1
ATOM 5195 O O . ILE A 1 671 ? -7.448 -13.523 -34.051 1.00 89.00 671 ILE A O 1
ATOM 5199 N N . ASN A 1 672 ? -7.498 -14.296 -36.160 1.00 91.88 672 ASN A N 1
ATOM 5200 C CA . ASN A 1 672 ? -8.562 -15.256 -35.892 1.00 91.88 672 ASN A CA 1
ATOM 5201 C C . ASN A 1 672 ? -8.067 -16.404 -34.984 1.00 91.88 672 ASN A C 1
ATOM 5203 O O . ASN A 1 672 ? -6.871 -16.593 -34.765 1.00 91.88 672 ASN A O 1
ATOM 5207 N N . HIS A 1 673 ? -9.005 -17.165 -34.415 1.00 87.25 673 HIS A N 1
ATOM 5208 C CA . HIS A 1 673 ? -8.679 -18.261 -3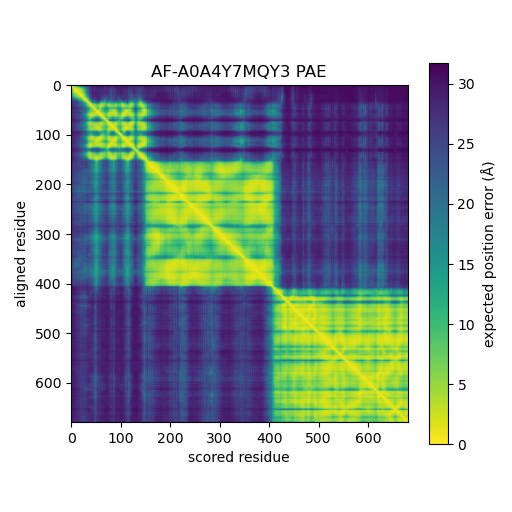3.496 1.00 87.25 673 HIS A CA 1
ATOM 5209 C C . HIS A 1 673 ? -7.804 -19.340 -34.148 1.00 87.25 673 HIS A C 1
ATOM 5211 O O . HIS A 1 673 ? -6.907 -19.868 -33.504 1.00 87.25 673 HIS A O 1
ATOM 5217 N N . PHE A 1 674 ? -8.044 -19.649 -35.424 1.00 91.12 674 PHE A N 1
ATOM 5218 C CA . PHE A 1 674 ? -7.278 -20.658 -36.153 1.00 91.12 674 PHE A CA 1
ATOM 5219 C C . PHE A 1 674 ? -5.805 -20.260 -36.303 1.00 91.12 674 PHE A C 1
ATOM 5221 O O . PHE A 1 674 ? -4.927 -21.042 -35.975 1.00 91.12 674 PHE A O 1
ATOM 5228 N N . ALA A 1 675 ? -5.533 -19.024 -36.725 1.00 89.94 675 ALA A N 1
ATOM 5229 C CA . ALA A 1 675 ? -4.183 -18.504 -36.888 1.00 89.94 675 ALA A CA 1
ATOM 5230 C C . ALA A 1 675 ? -3.439 -18.411 -35.551 1.00 89.94 675 ALA A C 1
ATOM 5232 O O . ALA A 1 675 ? -2.254 -18.718 -35.499 1.00 89.94 675 ALA A O 1
ATOM 5233 N N . PHE A 1 676 ? -4.125 -18.031 -34.466 1.00 89.31 676 PHE A N 1
ATOM 5234 C CA . PHE A 1 676 ? -3.511 -18.038 -33.135 1.00 89.31 676 PHE A CA 1
ATOM 5235 C C . PHE A 1 676 ? -3.167 -19.457 -32.673 1.00 89.31 676 PHE A C 1
ATOM 5237 O O . PHE A 1 676 ? -2.083 -19.660 -32.147 1.00 89.31 676 PHE A O 1
ATOM 5244 N N . GLY A 1 677 ? -4.028 -20.438 -32.954 1.00 87.12 677 GLY A N 1
ATOM 5245 C CA . GLY A 1 677 ? -3.764 -21.848 -32.649 1.00 87.12 677 GLY A CA 1
ATOM 5246 C C . GLY A 1 677 ? -2.669 -22.508 -33.497 1.00 87.12 677 GLY A C 1
ATOM 5247 O O . GLY A 1 677 ? -2.362 -23.664 -33.259 1.00 87.12 677 GLY A O 1
ATOM 5248 N N . ILE A 1 678 ? -2.116 -21.823 -34.508 1.00 88.69 678 ILE A N 1
ATOM 5249 C CA . ILE A 1 678 ? -0.884 -22.249 -35.202 1.00 88.69 678 ILE A CA 1
ATOM 5250 C C . ILE A 1 678 ? 0.360 -21.722 -34.468 1.00 88.69 678 ILE A C 1
ATOM 5252 O O . ILE A 1 678 ? 1.442 -22.285 -34.608 1.00 88.69 678 ILE A O 1
ATOM 5256 N N . LEU A 1 679 ? 0.220 -20.600 -33.752 1.00 85.19 679 LEU A N 1
ATOM 5257 C CA . LEU A 1 679 ? 1.301 -19.994 -32.975 1.00 85.19 679 LEU A CA 1
ATOM 5258 C C . LEU A 1 679 ? 1.448 -20.651 -31.598 1.00 85.19 679 LEU A C 1
ATOM 5260 O O . LEU A 1 679 ? 2.567 -20.737 -31.101 1.00 85.19 679 LEU A O 1
ATOM 5264 N N . GLU A 1 680 ? 0.322 -21.038 -30.991 1.00 81.19 680 GLU A N 1
ATOM 5265 C CA . GLU A 1 680 ? 0.238 -21.899 -29.801 1.00 81.19 680 GLU A CA 1
ATOM 5266 C C . GLU A 1 680 ? 0.692 -23.326 -30.122 1.00 81.19 680 GLU A C 1
ATOM 5268 O O . GLU A 1 680 ? 1.479 -23.865 -29.310 1.00 81.19 680 GLU A O 1
#

Foldseek 3Di:
DDPDVPPVVVVVVCVVVVVVVVVVPDDDDDDDDDDAAEWEKDKDPVLVDAAEAFDKDKIKMKTPDCVVPPDPFQKAKDKAKPDVQQKGKAWDDDSDDDDPPDTDMTIIIIHGHDADKIWMKMWMWGWDPDDDDTDIDTRYMYDTRMHGHDHDPDPLVVVVLVVLVVLLLLLLLLLLLVDDVVLLVVVVVVCLLLVLLCCLQQPVLLVLLQVLCCPLVVPPLLLSLLSNLLSNFAFASVLLVVLVVVVADSSSLSSNSVVRLVCSLPRSLVSCVPSVVVSCVVLLHPRLSVLSNVLSVVSVVSNVNSNVCCVPPVVVSVVSNVCSNVSVVVSVCCCVVSVCVVVVVCVVVDDPSSVVSLVCSLVCQLVSQLVSCVVVVHDPSSSNSSSSRRSHGHSSSSVSSSVVRDDPPSCVVVVQVVVQVVVCVDFDWAWEFEQDPPRDTDIDIHTAQQDFLLVVLVVPDPVLNVFFWWKQWQNRTGARRGGHHHHTYIYTQGCDGPDPVSNVVSLQQALLQVQLLLLVLVCPLDDPVKDKAWAAFDRDDVVVLWGKGKIFIPDFPDDDDPVSQVSSQVSSQVLLVVWWFKDKDKAFLVVQCVVCVVHPNSNVCSQVQLCPDPVRTIWIWIDTSNDIDTDDDYHTGISPQWQRKTWDDWDDPDRGMIMTIMHTDTNVDDDDPVVVVVSD

Sequence (680 aa):
MCPLWPLHIILLYVLCVAPLLLMAQHIQVAKPQQQPKQLKVAFGPEMSEKITEGETKMIEFQIANMEDFDDRGSLEVEVTTTDPHIASVQYMGDSKDFSPNTNWTGSFNLTARFLGYTKVVVRLWGNISIGRDAGKDLIAQSEPAKVAVIRAARAIDKAFIYTIAILVSVAFINMGCMLDLEIVKATLKKPIGPAIGFCCQYIFMPLCAFGLAKLFLANNVALQLGLFVTGCSPGGGGSNLWTYILGGNLHLSITMTFLSTLAAFAMMPFWTMTLGRLIFAEGHIVVPYRNIATLAGGLVVPLMIGLAIRRFFPKVATVLARALKPLAGLFICVIVGFGVYANLYMLQLLDGMVLLSATCLVLLGYTFGGMAAAIMRQSWPDALTIAVETGIQNTGIAIFILRVTLEQPEADINTEYKRQQSLIPRLEKIEVAYEGFDNETTTLVMNKGVSTPYNCAQHISEHLMKNSVVAEVNGEIWDLHRPIPIDCTLKLLSMKPEDQHQASLVNKTFWRSCSYLLGAVVEGSFQDDISVTLHSFPPANVRSGSFVYDVQLSLDDWVPSLNDFRQIAATFQKFVRQNHTFQRLDIDSSVALKMFEDNVFKADQIPHIATKSSSGNTVTVYRCGDHIDISRGPMIASTSLVGRCSIAAVHRLDSRIYRFQGVALPSEIYINHFAFGILE

Nearest PDB structures (foldseek):
  6zsa-assembly1_7  TM=9.422E-01  e=1.105E-22  Homo sapiens
  7oic-assembly1_7  TM=9.561E-01  e=7.354E-20  Homo sapiens
  4ce4-assembly1_c  TM=8.849E-01  e=9.843E-21  Sus scrofa domesticus
  7fci-assembly1_A  TM=7.540E-01  e=5.651E-13  Homo sapiens
  3zuy-assembly1_A  TM=7.580E-01  e=7.241E-10  Neisseria meningitidis

Organism: Daphnia pulex (NCBI:txid6669)

pLDDT: mean 78.92, std 15.37, range [26.16, 95.75]

Secondary structure (DSSP, 8-state):
--S-TTHHHHHHHHHHHHHHHHTTS-------PPPPEEE-EEEPGGGGSPEETT-EEEEEEEE--GGG---SS-EEEEEEES-TTTEEEEE-S----PPTTS-EEEEEEEEE-SSEEEEEEEEEEEE--SSS---EEEEEEE--EEEEEE----HHHHHHHHHHHHHHHHHHHHHHHH--HHHHHHHHTSTHHHHHHHHIIIIIHHHHHHHHHHHH-TT-HHHHHHHHHHHHSPBPHHHHHHHHHTT--HHHHHHHHHHHHHHHHHHHHHHIIIIIHHHHHHHT----HHHHHHHHHHTHHHHHHHHHHHHH-HHHHHHHHHHHHHHHHHHHHHHHHHHHHHTTTGGGG--HHHHHHHHHHHHHHHHHHHHHHHHTT--HHHHHHHHHHHHSB-HHHHHHHHHHHS-TTHHHHHHHHHHHHHT--S--EEEEEEE-GGG-EEEEEEETTT--HHHHHHHH-HHHHHHEEEEEETTEEE-TTSPP-S-EEEEEEESS-SSHHHHHHHHHHHHHHHHHHHHHHHHTTS-TTS-EEEEE-PPP-GGGS-EEEEEEES-SS----HHHHHHHHHHHHHHHTT--BEEEEEEEHHHHHHHTTT-HHHHHHHHHHHTTSTTSSEEEEEEETTEEEE-SS---SBGGGEEEEEEEEEEE-SSSEEEEEEEEEETT----HHHHHHH-

InterPro domains:
  IPR002657 Bile acid:sodium symporter/arsenical resistance protein Acr3 [PF01758] (166-338)
  IPR004095 TGS [PF02824] (451-493)
  IPR004095 TGS [PS51880] (426-494)
  IPR004710 Bile acid:sodium symporter [PTHR10361] (158-412)
  IPR012675 Beta-grasp domain superfamily [G3DSA:3.10.20.30] (429-493)
  IPR012676 TGS-like [SSF81271] (451-494)
  IPR018163 Threonyl/alanyl tRNA synthetase, class II-like, putative editing domain superfamily [SSF55186] (508-669)
  IPR038770 Sodium/solute symporter superfamily [G3DSA:1.20.1530.20] (145-415)

Solvent-accessible surface area (backbone atoms only — not comparable to full-atom values): 36701 Å² total; per-residue (Å²): 141,80,96,60,87,66,57,64,63,54,51,52,53,52,67,65,49,56,63,64,64,64,71,72,72,82,78,85,83,80,78,90,71,83,83,57,50,80,37,55,65,49,68,39,78,71,52,78,47,75,40,37,56,73,42,72,46,76,35,44,34,34,42,53,77,62,82,85,64,87,62,102,44,70,55,39,80,46,58,44,44,79,37,60,69,30,28,40,59,46,72,71,65,81,77,73,83,88,65,94,93,58,73,47,74,45,41,28,41,41,35,27,63,30,78,45,76,28,32,42,33,47,37,36,33,36,51,53,93,74,67,99,64,87,52,77,46,77,57,28,34,31,72,70,44,66,38,43,27,40,75,66,90,49,68,63,58,59,50,46,53,53,50,52,56,50,53,53,40,52,52,33,21,27,50,20,22,58,60,51,68,70,57,42,54,55,49,58,74,53,45,64,64,54,50,50,39,50,48,35,33,75,47,47,31,34,54,48,19,45,52,40,20,56,71,58,31,65,92,36,52,71,59,23,49,53,46,25,45,29,24,39,27,31,42,16,83,62,24,48,55,51,23,51,76,75,61,25,39,46,72,57,35,53,42,40,34,51,56,32,51,65,43,29,37,57,51,33,44,49,44,41,70,52,66,40,42,59,51,29,60,77,57,73,45,84,78,52,57,68,54,50,34,51,54,42,46,55,58,48,52,35,27,51,51,11,39,48,37,33,72,78,38,50,73,57,15,53,53,42,35,63,45,40,64,63,47,54,54,49,47,51,50,43,52,52,52,50,46,45,63,80,39,54,72,56,61,77,72,63,45,71,50,57,56,49,41,57,50,49,50,32,54,50,23,29,51,49,23,30,49,54,26,51,76,70,66,44,54,71,37,50,14,50,19,32,7,42,40,34,28,32,44,21,54,69,57,30,52,52,48,51,67,70,54,58,65,87,64,66,58,56,58,57,46,49,54,48,47,62,56,64,72,55,88,64,90,44,78,27,54,36,40,31,50,48,80,92,75,44,72,47,80,42,85,42,41,41,62,64,37,23,57,45,56,55,24,61,73,74,34,71,65,52,48,72,48,39,34,32,28,31,48,73,87,38,84,34,35,21,75,45,52,39,74,60,66,37,44,35,35,74,39,41,91,78,48,93,43,75,68,54,38,55,53,49,51,38,24,49,35,41,38,50,20,55,51,47,49,50,41,57,63,71,68,61,58,94,90,53,56,69,44,70,54,56,59,75,83,57,49,80,89,74,62,51,36,40,30,34,35,34,43,73,55,82,82,77,75,88,48,76,65,53,36,51,51,52,20,50,50,40,48,53,57,30,72,66,51,39,49,54,45,78,44,80,38,47,40,77,56,49,43,64,76,31,63,93,34,69,56,47,43,67,45,42,65,67,50,6,58,70,30,99,80,46,41,36,37,44,34,37,34,47,76,91,39,74,50,77,49,96,64,57,40,40,37,37,35,57,52,50,43,58,55,43,51,56,48,74,44,78,79,50,88,42,34,35,36,41,29,28,35,72,38,46,50,87,62,84,74,55,72,68,66,49,62,70,65,81

Mean predicted aligned error: 19.09 Å